Protein AF-A0A396KG96-F1 (afdb_monomer_lite)

Structure (mmCIF, N/CA/C/O backbone):
data_AF-A0A396KG96-F1
#
_entry.id   AF-A0A396KG96-F1
#
loop_
_atom_site.group_PDB
_atom_site.id
_atom_site.type_symbol
_atom_site.label_atom_id
_atom_site.label_alt_id
_atom_site.label_comp_id
_atom_site.label_asym_id
_atom_site.label_entity_id
_atom_site.label_seq_id
_atom_site.pdbx_PDB_ins_code
_atom_site.Cartn_x
_atom_site.Cartn_y
_atom_site.Cartn_z
_atom_site.occupancy
_atom_site.B_iso_or_equiv
_atom_site.auth_seq_id
_atom_site.auth_comp_id
_atom_site.auth_asym_id
_atom_site.auth_atom_id
_atom_site.pdbx_PDB_model_num
ATOM 1 N N . MET A 1 1 ? 36.952 -40.635 -68.361 1.00 37.88 1 MET A N 1
ATOM 2 C CA . MET A 1 1 ? 37.624 -40.812 -67.058 1.00 37.88 1 MET A CA 1
ATOM 3 C C . MET A 1 1 ? 38.715 -39.757 -67.045 1.00 37.88 1 MET A C 1
ATOM 5 O O . MET A 1 1 ? 39.515 -39.785 -67.962 1.00 37.88 1 MET A O 1
ATOM 9 N N . ASP A 1 2 ? 38.689 -38.703 -66.241 1.00 30.81 2 ASP A N 1
ATOM 10 C CA . ASP A 1 2 ? 38.154 -38.579 -64.889 1.00 30.81 2 ASP A CA 1
ATOM 11 C C . ASP A 1 2 ? 37.491 -37.225 -64.617 1.00 30.81 2 ASP A C 1
ATOM 13 O O . ASP A 1 2 ? 37.799 -36.209 -65.236 1.00 30.81 2 ASP A O 1
ATOM 17 N N . LYS A 1 3 ? 36.550 -37.269 -63.670 1.00 35.34 3 LYS A N 1
ATOM 18 C CA . LYS A 1 3 ? 35.993 -36.135 -62.935 1.00 35.34 3 LYS A CA 1
ATOM 19 C C . LYS A 1 3 ? 36.909 -35.869 -61.742 1.00 35.34 3 LYS A C 1
ATOM 21 O O . LYS A 1 3 ? 37.163 -36.814 -61.006 1.00 35.34 3 LYS A O 1
ATOM 26 N N . ASN A 1 4 ? 37.290 -34.611 -61.540 1.00 34.31 4 ASN A N 1
ATOM 27 C CA . ASN A 1 4 ? 37.624 -33.941 -60.273 1.00 34.31 4 ASN A CA 1
ATOM 28 C C . ASN A 1 4 ? 38.787 -32.990 -60.526 1.00 34.31 4 ASN A C 1
ATOM 30 O O . ASN A 1 4 ? 39.897 -33.454 -60.727 1.00 34.31 4 ASN A O 1
ATOM 34 N N . GLU A 1 5 ? 38.530 -31.685 -60.470 1.00 31.55 5 GLU A N 1
ATOM 35 C CA . GLU A 1 5 ? 39.259 -30.817 -59.544 1.00 31.55 5 GLU A CA 1
ATOM 36 C C . GLU A 1 5 ? 38.606 -29.429 -59.472 1.00 31.55 5 GLU A C 1
ATOM 38 O O . GLU A 1 5 ? 38.253 -28.813 -60.475 1.00 31.55 5 GLU A O 1
ATOM 43 N N . ASP A 1 6 ? 38.407 -29.023 -58.220 1.00 30.28 6 ASP A N 1
ATOM 44 C CA . ASP A 1 6 ? 38.196 -27.680 -57.692 1.00 30.28 6 ASP A CA 1
ATOM 45 C C . ASP A 1 6 ? 36.871 -26.938 -57.892 1.00 30.28 6 ASP A C 1
ATOM 47 O O . ASP A 1 6 ? 36.750 -25.828 -58.406 1.00 30.28 6 ASP A O 1
ATOM 51 N N . ARG A 1 7 ? 35.885 -27.506 -57.186 1.00 31.41 7 ARG A N 1
ATOM 52 C CA . ARG A 1 7 ? 35.093 -26.766 -56.191 1.00 31.41 7 ARG A CA 1
ATOM 53 C C . ARG A 1 7 ? 35.992 -25.914 -55.272 1.00 31.41 7 ARG A C 1
ATOM 55 O O . ARG A 1 7 ? 36.388 -26.364 -54.203 1.00 31.41 7 ARG A O 1
ATOM 62 N N . THR A 1 8 ? 36.209 -24.649 -55.614 1.00 30.81 8 THR A N 1
ATOM 63 C CA . THR A 1 8 ? 36.621 -23.621 -54.640 1.00 30.81 8 THR A CA 1
ATOM 64 C C . THR A 1 8 ? 35.477 -22.625 -54.445 1.00 30.81 8 THR A C 1
ATOM 66 O O . THR A 1 8 ? 35.545 -21.465 -54.847 1.00 30.81 8 THR A O 1
ATOM 69 N N . ILE A 1 9 ? 34.382 -23.080 -53.826 1.00 35.66 9 ILE A N 1
ATOM 70 C CA . ILE A 1 9 ? 33.424 -22.153 -53.213 1.00 35.66 9 ILE A CA 1
ATOM 71 C C . ILE A 1 9 ? 34.109 -21.647 -51.947 1.00 35.66 9 ILE A C 1
ATOM 73 O O . ILE A 1 9 ? 34.248 -22.364 -50.960 1.00 35.66 9 ILE A O 1
ATOM 77 N N . LYS A 1 10 ? 34.624 -20.422 -52.036 1.00 33.56 10 LYS A N 1
ATOM 78 C CA . LYS A 1 10 ? 35.203 -19.674 -50.924 1.00 33.56 10 LYS A CA 1
ATOM 79 C C . LYS A 1 10 ? 34.212 -19.660 -49.755 1.00 33.56 10 LYS A C 1
ATOM 81 O O . LYS A 1 10 ? 33.181 -19.000 -49.848 1.00 33.56 10 LYS A O 1
ATOM 86 N N . ASN A 1 11 ? 34.573 -20.310 -48.649 1.00 33.78 11 ASN A N 1
ATOM 87 C CA . ASN A 1 11 ? 34.107 -19.932 -47.317 1.00 33.78 11 ASN A CA 1
ATOM 88 C C . ASN A 1 11 ? 34.505 -18.465 -47.099 1.00 33.78 11 ASN A C 1
ATOM 90 O O . ASN A 1 11 ? 35.629 -18.172 -46.690 1.00 33.78 11 ASN A O 1
ATOM 94 N N . LYS A 1 12 ? 33.617 -17.524 -47.435 1.00 39.97 12 LYS A N 1
ATOM 95 C CA . LYS A 1 12 ? 33.705 -16.167 -46.899 1.00 39.97 12 LYS A CA 1
ATOM 96 C C . LYS A 1 12 ? 33.366 -16.295 -45.420 1.00 39.97 12 LYS A C 1
ATOM 98 O O . LYS A 1 12 ? 32.199 -16.427 -45.077 1.00 39.97 12 LYS A O 1
ATOM 103 N N . VAL A 1 13 ? 34.389 -16.287 -44.570 1.00 42.06 13 VAL A N 1
ATOM 104 C CA . VAL A 1 13 ? 34.222 -15.968 -43.151 1.00 42.06 13 VAL A CA 1
ATOM 105 C C . VAL A 1 13 ? 33.557 -14.594 -43.126 1.00 42.06 13 VAL A C 1
ATOM 107 O O . VAL A 1 13 ? 34.168 -13.610 -43.543 1.00 42.06 13 VAL A O 1
ATOM 110 N N . ARG A 1 14 ? 32.267 -14.548 -42.787 1.00 58.19 14 ARG A N 1
ATOM 111 C CA . ARG A 1 14 ? 31.554 -13.283 -42.613 1.00 58.19 14 ARG A CA 1
ATOM 112 C C . ARG A 1 14 ? 32.170 -12.592 -41.403 1.00 58.19 14 ARG A C 1
ATOM 114 O O . ARG A 1 14 ? 32.483 -13.246 -40.409 1.00 58.19 14 ARG A O 1
ATOM 121 N N . GLU A 1 15 ? 32.417 -11.290 -41.508 1.00 58.69 15 GLU A N 1
ATOM 122 C CA . GLU A 1 15 ? 32.909 -10.534 -40.361 1.00 58.69 15 GLU A CA 1
ATOM 123 C C . GLU A 1 15 ? 31.897 -10.646 -39.218 1.00 58.69 15 GLU A C 1
ATOM 125 O O . GLU A 1 15 ? 30.679 -10.630 -39.427 1.00 58.69 15 GLU A O 1
ATOM 130 N N . LYS A 1 16 ? 32.412 -10.820 -37.999 1.00 67.06 16 LYS A N 1
ATOM 131 C CA . LYS A 1 16 ? 31.578 -10.862 -36.802 1.00 67.06 16 LYS A CA 1
ATOM 132 C C . LYS A 1 16 ? 30.798 -9.550 -36.715 1.00 67.06 16 LYS A C 1
ATOM 134 O O . LYS A 1 16 ? 31.377 -8.487 -36.941 1.00 67.06 16 LYS A O 1
ATOM 139 N N . ILE A 1 17 ? 29.509 -9.631 -36.385 1.00 77.50 17 ILE A N 1
ATOM 140 C CA . ILE A 1 17 ? 28.718 -8.440 -36.069 1.00 77.50 17 ILE A CA 1
ATOM 141 C C . ILE A 1 17 ? 29.476 -7.646 -34.997 1.00 77.50 17 ILE A C 1
ATOM 143 O O . ILE A 1 17 ? 29.895 -8.216 -33.995 1.00 77.50 17 ILE A O 1
ATOM 147 N N . GLN A 1 18 ? 29.725 -6.361 -35.256 1.00 77.56 18 GLN A N 1
ATOM 148 C CA . GLN A 1 18 ? 30.312 -5.435 -34.287 1.00 77.56 18 GLN A CA 1
ATOM 149 C C . GLN A 1 18 ? 29.180 -4.594 -33.711 1.00 77.56 18 GLN A C 1
ATOM 151 O O . GLN A 1 18 ? 28.957 -3.455 -34.122 1.00 77.56 18 GLN A O 1
ATOM 156 N N . GLY A 1 19 ? 28.400 -5.212 -32.831 1.00 84.25 19 GLY A N 1
ATOM 157 C CA . GLY A 1 19 ? 27.208 -4.605 -32.264 1.00 84.25 19 GLY A CA 1
ATOM 158 C C . GLY A 1 19 ? 27.411 -4.102 -30.844 1.00 84.25 19 GLY A C 1
ATOM 159 O O . GLY A 1 19 ? 28.419 -4.348 -30.179 1.00 84.25 19 GLY A O 1
ATOM 160 N N . VAL A 1 20 ? 26.401 -3.397 -30.349 1.00 89.44 20 VAL A N 1
ATOM 161 C CA . VAL A 1 20 ? 26.312 -3.039 -28.936 1.00 89.44 20 VAL A CA 1
ATOM 162 C C . VAL A 1 20 ? 25.776 -4.245 -28.175 1.00 89.44 20 VAL A C 1
ATOM 164 O O . VAL A 1 20 ? 24.669 -4.722 -28.428 1.00 89.44 20 VAL A O 1
ATOM 167 N N . SER A 1 21 ? 26.581 -4.744 -27.241 1.00 90.19 21 SER A N 1
ATOM 168 C CA . SER A 1 21 ? 26.193 -5.814 -26.320 1.00 90.19 21 SER A CA 1
ATOM 169 C C . SER A 1 21 ? 25.579 -5.259 -25.031 1.00 90.19 21 SER A C 1
ATOM 171 O O . SER A 1 21 ? 25.667 -4.064 -24.749 1.00 90.19 21 SER A O 1
ATOM 173 N N . MET A 1 22 ? 24.978 -6.137 -24.221 1.00 83.44 22 MET A N 1
ATOM 174 C CA . MET A 1 22 ? 24.473 -5.799 -22.877 1.00 83.44 22 MET A CA 1
ATOM 175 C C . MET A 1 22 ? 23.378 -4.719 -22.860 1.00 83.44 22 MET A C 1
ATOM 177 O O . MET A 1 22 ? 23.219 -3.997 -21.873 1.00 83.44 22 MET A O 1
ATOM 181 N N . LEU A 1 23 ? 22.587 -4.629 -23.933 1.00 88.38 23 LEU A N 1
ATOM 182 C CA . LEU A 1 23 ? 21.378 -3.812 -23.934 1.00 88.38 23 LEU A CA 1
ATOM 183 C C . LEU A 1 23 ? 20.381 -4.354 -22.893 1.00 88.38 23 LEU A C 1
ATOM 185 O O . LEU A 1 23 ? 20.181 -5.571 -22.804 1.00 88.38 23 LEU A O 1
ATOM 189 N N . PRO A 1 24 ? 19.743 -3.483 -22.090 1.00 88.75 24 PRO A N 1
ATOM 190 C CA . PRO A 1 24 ? 18.665 -3.893 -21.204 1.00 88.75 24 PRO A CA 1
ATOM 191 C C . PRO A 1 24 ? 17.560 -4.608 -21.986 1.00 88.75 24 PRO A C 1
ATOM 193 O O . PRO A 1 24 ? 17.070 -4.090 -22.985 1.00 88.75 24 PRO A O 1
ATOM 196 N N . PHE A 1 25 ? 17.117 -5.767 -21.495 1.00 84.31 25 PHE A N 1
ATOM 197 C CA . PHE A 1 25 ? 16.091 -6.589 -22.156 1.00 84.31 25 PHE A CA 1
ATOM 198 C C . PHE A 1 25 ? 14.750 -5.859 -22.349 1.00 84.31 25 PHE A C 1
ATOM 200 O O . PHE A 1 25 ? 13.972 -6.211 -23.220 1.00 84.31 25 PHE A O 1
ATOM 207 N N . GLY A 1 26 ? 14.474 -4.822 -21.550 1.00 89.06 26 GLY A N 1
ATOM 208 C CA . GLY A 1 26 ? 13.284 -3.990 -21.724 1.00 89.06 26 GLY A CA 1
ATOM 209 C C . GLY A 1 26 ? 13.361 -3.036 -22.920 1.00 89.06 26 GLY A C 1
ATOM 210 O O . GLY A 1 26 ? 12.348 -2.454 -23.278 1.00 89.06 26 GLY A O 1
ATOM 211 N N . LEU A 1 27 ? 14.528 -2.842 -23.536 1.00 93.06 27 LEU A N 1
ATOM 212 C CA . LEU A 1 27 ? 14.692 -1.924 -24.666 1.00 93.06 27 LEU A CA 1
ATOM 213 C C . LEU A 1 27 ? 14.522 -2.601 -26.026 1.00 93.06 27 LEU A C 1
ATOM 215 O O . LEU A 1 27 ? 14.223 -1.929 -27.010 1.00 93.06 27 LEU A O 1
ATOM 219 N N . ILE A 1 28 ? 14.713 -3.916 -26.080 1.00 94.69 28 ILE A N 1
ATOM 220 C CA . ILE A 1 28 ? 14.594 -4.693 -27.305 1.00 94.69 28 ILE A CA 1
ATOM 221 C C . ILE A 1 28 ? 14.127 -6.111 -26.986 1.00 94.69 28 ILE A C 1
ATOM 223 O O . ILE A 1 28 ? 14.713 -6.787 -26.140 1.00 94.69 28 ILE A O 1
ATOM 227 N N . ALA A 1 29 ? 13.093 -6.561 -27.689 1.00 93.62 29 ALA A N 1
ATOM 228 C CA . ALA A 1 29 ? 12.627 -7.942 -27.663 1.00 93.62 29 ALA A CA 1
ATOM 229 C C . ALA A 1 29 ? 12.704 -8.539 -29.070 1.00 93.62 29 ALA A C 1
ATOM 231 O O . ALA A 1 29 ? 12.567 -7.825 -30.063 1.00 93.62 29 ALA A O 1
ATOM 232 N N . GLY A 1 30 ? 12.942 -9.844 -29.163 1.00 94.25 30 GLY A N 1
ATOM 233 C CA . GLY A 1 30 ? 12.993 -10.553 -30.436 1.00 94.25 30 GLY A CA 1
ATOM 234 C C . GLY A 1 30 ? 12.115 -11.793 -30.405 1.00 94.25 30 GLY A C 1
ATOM 235 O O . GLY A 1 30 ? 11.989 -12.439 -29.366 1.00 94.25 30 GLY A O 1
ATOM 236 N N . PHE A 1 31 ? 11.564 -12.165 -31.555 1.00 94.69 31 PHE A N 1
ATOM 237 C CA . PHE A 1 31 ? 10.800 -13.393 -31.737 1.00 94.69 31 PHE A CA 1
ATOM 238 C C . PHE A 1 31 ? 11.241 -14.109 -33.012 1.00 94.69 31 PHE A C 1
ATOM 240 O O . PHE A 1 31 ? 11.320 -13.493 -34.074 1.00 94.69 31 PHE A O 1
ATOM 247 N N . ALA A 1 32 ? 11.492 -15.411 -32.901 1.00 92.44 32 ALA A N 1
ATOM 248 C CA . ALA A 1 32 ? 11.667 -16.332 -34.020 1.00 92.44 32 ALA A CA 1
ATOM 249 C C . ALA A 1 32 ? 10.351 -17.107 -34.196 1.00 92.44 32 ALA A C 1
ATOM 251 O O . ALA A 1 32 ? 10.046 -18.009 -33.406 1.00 92.44 32 ALA A O 1
ATOM 252 N N . GLY A 1 33 ? 9.519 -16.709 -35.163 1.00 87.75 33 GLY A N 1
ATOM 253 C CA . GLY A 1 33 ? 8.109 -17.118 -35.186 1.00 87.75 33 GLY A CA 1
ATOM 254 C C . GLY A 1 33 ? 7.389 -16.684 -33.899 1.00 87.75 33 GLY A C 1
ATOM 255 O O . GLY A 1 33 ? 7.403 -15.505 -33.548 1.00 87.75 33 GLY A O 1
ATOM 256 N N . GLU A 1 34 ? 6.794 -17.631 -33.166 1.00 87.38 34 GLU A N 1
ATOM 257 C CA . GLU A 1 34 ? 6.131 -17.382 -31.868 1.00 87.38 34 GLU A CA 1
ATOM 258 C C . GLU A 1 34 ? 7.062 -17.506 -30.649 1.00 87.38 34 GLU A C 1
ATOM 260 O O . GLU A 1 34 ? 6.657 -17.222 -29.522 1.00 87.38 34 GLU A O 1
ATOM 265 N N . LYS A 1 35 ? 8.314 -17.944 -30.839 1.00 89.31 35 LYS A N 1
ATOM 266 C CA . LYS A 1 35 ? 9.256 -18.154 -29.734 1.00 89.31 35 LYS A CA 1
ATOM 267 C C . LYS A 1 35 ? 10.014 -16.864 -29.444 1.00 89.31 35 LYS A C 1
ATOM 269 O O . LYS A 1 35 ? 10.746 -16.376 -30.302 1.00 89.31 35 LYS A O 1
ATOM 274 N N . GLU A 1 36 ? 9.881 -16.344 -28.227 1.00 91.88 36 GLU A N 1
ATOM 275 C CA . GLU A 1 36 ? 10.707 -15.230 -27.755 1.00 91.88 36 GLU A CA 1
ATOM 276 C C . GLU A 1 36 ? 12.188 -15.647 -27.722 1.00 91.88 36 GLU A C 1
ATOM 278 O O . GLU A 1 36 ? 12.547 -16.729 -27.240 1.00 91.88 36 GLU A O 1
ATOM 283 N N . ILE A 1 37 ? 13.051 -14.787 -28.254 1.00 92.31 37 ILE A N 1
ATOM 284 C CA . ILE A 1 37 ? 14.500 -14.966 -28.301 1.00 92.31 37 ILE A CA 1
ATOM 285 C C . ILE A 1 37 ? 15.194 -13.850 -27.528 1.00 92.31 37 ILE A C 1
ATOM 287 O O . ILE A 1 37 ? 14.765 -12.696 -27.510 1.00 92.31 37 ILE A O 1
ATOM 291 N N . ARG A 1 38 ? 16.329 -14.183 -26.910 1.00 91.75 38 ARG A N 1
ATOM 292 C CA . ARG A 1 38 ? 17.111 -13.208 -26.151 1.00 91.75 38 ARG A CA 1
ATOM 293 C C . ARG A 1 38 ? 18.212 -12.618 -27.017 1.00 91.75 38 ARG A C 1
ATOM 295 O O . ARG A 1 38 ? 19.254 -13.250 -27.179 1.00 91.75 38 ARG A O 1
ATOM 302 N N . ILE A 1 39 ? 18.008 -11.407 -27.524 1.00 94.06 39 ILE A N 1
ATOM 303 C CA . ILE A 1 39 ? 19.047 -10.645 -28.232 1.00 94.06 39 ILE A CA 1
ATOM 304 C C . ILE A 1 39 ? 20.154 -10.261 -27.237 1.00 94.06 39 ILE A C 1
ATOM 306 O O . ILE A 1 39 ? 19.877 -9.798 -26.130 1.00 94.06 39 ILE A O 1
ATOM 310 N N . ILE A 1 40 ? 21.411 -10.504 -27.608 1.00 92.69 40 ILE A N 1
ATOM 311 C CA . ILE A 1 40 ? 22.598 -10.252 -26.771 1.00 92.69 40 ILE A CA 1
ATOM 312 C C . ILE A 1 40 ? 23.542 -9.202 -27.363 1.00 92.69 40 ILE A C 1
ATOM 314 O O . ILE A 1 40 ? 24.320 -8.600 -26.622 1.00 92.69 40 ILE A O 1
ATOM 318 N N . GLU A 1 41 ? 23.470 -8.986 -28.674 1.00 94.25 41 GLU A N 1
ATOM 319 C CA . GLU A 1 41 ? 24.276 -8.023 -29.419 1.00 94.25 41 GLU A CA 1
ATOM 320 C C . GLU A 1 41 ? 23.451 -7.495 -30.592 1.00 94.25 41 GLU A C 1
ATOM 322 O O . GLU A 1 41 ? 22.836 -8.283 -31.310 1.00 94.25 41 GLU A O 1
ATOM 327 N N . LEU A 1 42 ? 23.424 -6.175 -30.770 1.00 95.06 42 LEU A N 1
ATOM 328 C CA . LEU A 1 42 ? 22.600 -5.492 -31.768 1.00 95.06 42 LEU A CA 1
ATOM 329 C C . LEU A 1 42 ? 23.453 -4.567 -32.637 1.00 95.06 42 LEU A C 1
ATOM 331 O O . LEU A 1 42 ? 24.199 -3.740 -32.110 1.00 95.06 42 LEU A O 1
ATOM 335 N N . ALA A 1 43 ? 23.300 -4.659 -33.954 1.00 92.69 43 ALA A N 1
ATOM 336 C CA . ALA A 1 43 ? 23.952 -3.784 -34.920 1.00 92.69 43 ALA A CA 1
ATOM 337 C C . ALA A 1 43 ? 23.012 -3.425 -36.076 1.00 92.69 43 ALA A C 1
ATOM 339 O O . ALA A 1 43 ? 21.975 -4.054 -36.281 1.00 92.69 43 ALA A O 1
ATOM 340 N N . GLU A 1 44 ? 23.399 -2.428 -36.871 1.00 90.38 44 GLU A N 1
ATOM 341 C CA . GLU A 1 44 ? 22.650 -2.001 -38.062 1.00 90.38 44 GLU A CA 1
ATOM 342 C C . GLU A 1 44 ? 22.559 -3.096 -39.137 1.00 90.38 44 GLU A C 1
ATOM 344 O O . GLU A 1 44 ? 21.637 -3.086 -39.944 1.00 90.38 44 GLU A O 1
ATOM 349 N N . ASN A 1 45 ? 23.498 -4.048 -39.143 1.00 87.88 45 ASN A N 1
ATOM 350 C CA . ASN A 1 45 ? 23.587 -5.135 -40.120 1.00 87.88 45 ASN A CA 1
ATOM 351 C C . ASN A 1 45 ? 23.044 -6.485 -39.639 1.00 87.88 45 ASN A C 1
ATOM 353 O O . ASN A 1 45 ? 23.160 -7.480 -40.358 1.00 87.88 45 ASN A O 1
ATOM 357 N N . GLY A 1 46 ? 22.466 -6.531 -38.441 1.00 91.88 46 GLY A N 1
ATOM 358 C CA . GLY A 1 46 ? 21.934 -7.754 -37.858 1.00 91.88 46 GLY A CA 1
ATOM 359 C C . GLY A 1 46 ? 22.096 -7.804 -36.345 1.00 91.88 46 GLY A C 1
ATOM 360 O O . GLY A 1 46 ? 22.424 -6.808 -35.699 1.00 91.88 46 GLY A O 1
ATOM 361 N N . PHE A 1 47 ? 21.871 -8.976 -35.765 1.00 94.50 47 PHE A N 1
ATOM 362 C CA . PHE A 1 47 ? 21.944 -9.168 -34.320 1.00 94.50 47 PHE A CA 1
ATOM 363 C C . PHE A 1 47 ? 22.326 -10.599 -33.951 1.00 94.50 47 PHE A C 1
ATOM 365 O O . PHE A 1 47 ? 22.111 -11.544 -34.709 1.00 94.50 47 PHE A O 1
ATOM 372 N N . THR A 1 48 ? 22.864 -10.759 -32.747 1.00 94.38 48 THR A N 1
ATOM 373 C CA . THR A 1 48 ? 23.151 -12.063 -32.146 1.00 94.38 48 THR A CA 1
ATOM 374 C C . THR A 1 48 ? 22.157 -12.322 -31.023 1.00 94.38 48 THR A C 1
ATOM 376 O O . THR A 1 48 ? 21.846 -11.422 -30.237 1.00 94.38 48 THR A O 1
ATOM 379 N N . PHE A 1 49 ? 21.663 -13.552 -30.912 1.00 93.75 49 PHE A N 1
ATOM 380 C CA . PHE A 1 49 ? 20.702 -13.951 -29.889 1.00 93.75 49 PHE A CA 1
ATOM 381 C C . PHE A 1 49 ? 20.969 -15.355 -29.349 1.00 93.75 49 PHE A C 1
ATOM 383 O O . PHE A 1 49 ? 21.708 -16.147 -29.934 1.00 93.75 49 PHE A O 1
ATOM 390 N N . ARG A 1 50 ? 20.353 -15.662 -28.203 1.00 93.06 50 ARG A N 1
ATOM 391 C CA . ARG A 1 50 ? 20.462 -16.957 -27.526 1.00 93.06 50 ARG A CA 1
ATOM 392 C C . ARG A 1 50 ? 19.119 -17.640 -27.364 1.00 93.06 50 ARG A C 1
ATOM 394 O O . ARG A 1 50 ? 18.098 -16.992 -27.131 1.00 93.06 50 ARG A O 1
ATOM 401 N N . THR A 1 51 ? 19.158 -18.965 -27.418 1.00 91.50 51 THR A N 1
ATOM 402 C CA . THR A 1 51 ? 18.011 -19.852 -27.196 1.00 91.50 51 THR A CA 1
ATOM 403 C C . THR A 1 51 ? 18.414 -21.028 -26.309 1.00 91.50 51 THR A C 1
ATOM 405 O O . THR A 1 51 ? 19.563 -21.459 -26.331 1.00 91.50 51 THR A O 1
ATOM 408 N N . ALA A 1 52 ? 17.479 -21.549 -25.509 1.00 90.38 52 ALA A N 1
ATOM 409 C CA . ALA A 1 52 ? 17.736 -22.716 -24.655 1.00 90.38 52 ALA A CA 1
ATOM 410 C C . ALA A 1 52 ? 17.839 -24.031 -25.454 1.00 90.38 52 ALA A C 1
ATOM 412 O O . ALA A 1 52 ? 18.502 -24.972 -25.036 1.00 90.38 52 ALA A O 1
ATOM 413 N N . GLU A 1 53 ? 17.200 -24.090 -26.623 1.00 88.94 53 GLU A N 1
ATOM 414 C CA . GLU A 1 53 ? 17.118 -25.271 -27.485 1.00 88.94 53 GLU A CA 1
ATOM 415 C C . GLU A 1 53 ? 17.409 -24.868 -28.927 1.00 88.94 53 GLU A C 1
ATOM 417 O O . GLU A 1 53 ? 17.126 -23.726 -29.301 1.00 88.94 53 GLU A O 1
ATOM 422 N N . LYS A 1 54 ? 17.902 -25.806 -29.750 1.00 88.00 54 LYS A N 1
ATOM 423 C CA . LYS A 1 54 ? 18.082 -25.566 -31.187 1.00 88.00 54 LYS A CA 1
ATOM 424 C C . LYS A 1 54 ? 16.764 -25.125 -31.812 1.00 88.00 54 LYS A C 1
ATOM 426 O O . LYS A 1 54 ? 15.719 -25.721 -31.555 1.00 88.00 54 LYS A O 1
ATOM 431 N N . ILE A 1 55 ? 16.834 -24.096 -32.642 1.00 85.31 55 ILE A N 1
ATOM 432 C CA . ILE A 1 55 ? 15.689 -23.611 -33.402 1.00 85.31 55 ILE A CA 1
ATOM 433 C C . ILE A 1 55 ? 15.848 -24.026 -34.861 1.00 85.31 55 ILE A C 1
ATOM 435 O O . ILE A 1 55 ? 16.963 -24.091 -35.378 1.00 85.31 55 ILE A O 1
ATOM 439 N N . ALA A 1 56 ? 14.730 -24.342 -35.510 1.00 83.62 56 ALA A N 1
ATOM 440 C CA . ALA A 1 56 ? 14.696 -24.383 -36.964 1.00 83.62 56 ALA A CA 1
ATOM 441 C C . ALA A 1 56 ? 14.821 -22.951 -37.501 1.00 83.62 56 ALA A C 1
ATOM 443 O O . ALA A 1 56 ? 14.474 -22.005 -36.792 1.00 83.62 56 ALA A O 1
ATOM 444 N N . ASP A 1 57 ? 15.304 -22.808 -38.732 1.00 83.69 57 ASP A N 1
ATOM 445 C CA . ASP A 1 57 ? 15.286 -21.523 -39.427 1.00 83.69 57 ASP A CA 1
ATOM 446 C C . ASP A 1 57 ? 13.818 -21.091 -39.616 1.00 83.69 57 ASP A C 1
ATOM 448 O O . ASP A 1 57 ? 13.068 -21.830 -40.267 1.00 83.69 57 ASP A O 1
ATOM 452 N N . PRO A 1 58 ? 13.349 -20.009 -38.961 1.00 85.06 58 PRO A N 1
ATOM 453 C CA . PRO A 1 58 ? 11.957 -19.585 -39.080 1.00 85.06 58 PRO A CA 1
ATOM 454 C C . PRO A 1 58 ? 11.693 -18.980 -40.471 1.00 85.06 58 PRO A C 1
ATOM 456 O O . PRO A 1 58 ? 12.587 -18.871 -41.294 1.00 85.06 58 PRO A O 1
ATOM 459 N N . GLU A 1 59 ? 10.451 -18.601 -40.770 1.00 84.88 59 GLU A N 1
ATOM 460 C CA . GLU A 1 59 ? 10.144 -17.804 -41.978 1.00 84.88 59 GLU A CA 1
ATOM 461 C C . GLU A 1 59 ? 10.169 -16.293 -41.690 1.00 84.88 59 GLU A C 1
ATOM 463 O O . GLU A 1 59 ? 10.184 -15.473 -42.605 1.00 84.88 59 GLU A O 1
ATOM 468 N N . LEU A 1 60 ? 10.138 -15.928 -40.404 1.00 90.31 60 LEU A N 1
ATOM 469 C CA . LEU A 1 60 ? 9.966 -14.566 -39.923 1.00 90.31 60 LEU A CA 1
ATOM 470 C C . LEU A 1 60 ? 10.683 -14.371 -38.586 1.00 90.31 60 LEU A C 1
ATOM 472 O O . LEU A 1 60 ? 10.460 -15.123 -37.625 1.00 90.31 60 LEU A O 1
ATOM 476 N N . PHE A 1 61 ? 11.443 -13.281 -38.499 1.00 94.25 61 PHE A N 1
ATOM 477 C CA . PHE A 1 61 ? 11.844 -12.687 -37.229 1.00 94.25 61 PHE A CA 1
ATOM 478 C C . PHE A 1 61 ? 11.073 -11.393 -36.974 1.00 94.25 61 PHE A C 1
ATOM 480 O O . PHE A 1 61 ? 10.965 -10.540 -37.853 1.00 94.25 61 PHE A O 1
ATOM 487 N N . ARG A 1 62 ? 10.575 -11.220 -35.748 1.00 95.75 62 ARG A N 1
ATOM 488 C CA . ARG A 1 62 ? 10.024 -9.944 -35.270 1.00 95.75 62 ARG A CA 1
ATOM 489 C C . ARG A 1 62 ? 10.994 -9.342 -34.271 1.00 95.75 62 ARG A C 1
ATOM 491 O O . ARG A 1 62 ? 11.379 -10.018 -33.318 1.00 95.75 62 ARG A O 1
ATOM 498 N N . VAL A 1 63 ? 11.370 -8.086 -34.463 1.00 95.69 63 VAL A N 1
ATOM 499 C CA . VAL A 1 63 ? 12.195 -7.336 -33.511 1.00 95.69 63 VAL A CA 1
ATOM 500 C C . VAL A 1 63 ? 11.402 -6.129 -33.035 1.00 95.69 63 VAL A C 1
ATOM 502 O O . VAL A 1 63 ? 10.973 -5.306 -33.837 1.00 95.69 63 VAL A O 1
ATOM 505 N N . CYS A 1 64 ? 11.182 -6.043 -31.729 1.00 95.81 64 CYS A N 1
ATOM 506 C CA . CYS A 1 64 ? 10.416 -4.985 -31.086 1.00 95.81 64 CYS A CA 1
ATOM 507 C C . CYS A 1 64 ? 11.380 -4.019 -30.394 1.00 95.81 64 CYS A C 1
ATOM 509 O O . CYS A 1 64 ? 12.028 -4.388 -29.412 1.00 95.81 64 CYS A O 1
ATOM 511 N N . PHE A 1 65 ? 11.458 -2.787 -30.884 1.00 96.06 65 PHE A N 1
ATOM 512 C CA . PHE A 1 65 ? 12.326 -1.730 -30.374 1.00 96.06 65 PHE A CA 1
ATOM 513 C C . PHE A 1 65 ? 11.536 -0.793 -29.472 1.00 96.06 65 PHE A C 1
ATOM 515 O O . PHE A 1 65 ? 10.500 -0.270 -29.871 1.00 96.06 65 PHE A O 1
ATOM 522 N N . TYR A 1 66 ? 12.020 -0.557 -28.255 1.00 92.94 66 TYR A N 1
ATOM 523 C CA . TYR A 1 66 ? 11.388 0.407 -27.365 1.00 92.94 66 TYR A CA 1
ATOM 524 C C . TYR A 1 66 ? 11.685 1.838 -27.825 1.00 92.94 66 TYR A C 1
ATOM 526 O O . TYR A 1 66 ? 12.825 2.309 -27.758 1.00 92.94 66 TYR A O 1
ATOM 534 N N . HIS A 1 67 ? 10.653 2.556 -28.252 1.00 87.88 67 HIS A N 1
ATOM 535 C CA . HIS A 1 67 ? 10.775 3.913 -28.758 1.00 87.88 67 HIS A CA 1
ATOM 536 C C . HIS A 1 67 ? 10.532 4.926 -27.633 1.00 87.88 67 HIS A C 1
ATOM 538 O O . HIS A 1 67 ? 9.395 5.286 -27.322 1.00 87.88 67 HIS A O 1
ATOM 544 N N . TYR A 1 68 ? 11.615 5.441 -27.039 1.00 81.38 68 TYR A N 1
ATOM 545 C CA . TYR A 1 68 ? 11.539 6.236 -25.808 1.00 81.38 68 TYR A CA 1
ATOM 546 C C . TYR A 1 68 ? 10.556 7.427 -25.867 1.00 81.38 68 TYR A C 1
ATOM 548 O O . TYR A 1 68 ? 9.663 7.472 -25.027 1.00 81.38 68 TYR A O 1
ATOM 556 N N . PRO A 1 69 ? 10.595 8.337 -26.861 1.00 79.88 69 PRO A N 1
ATOM 557 C CA . PRO A 1 69 ? 9.635 9.447 -26.930 1.00 79.88 69 PRO A CA 1
ATOM 558 C C . PRO A 1 69 ? 8.181 9.055 -27.193 1.00 79.88 69 PRO A C 1
ATOM 560 O O . PRO A 1 69 ? 7.312 9.896 -27.023 1.00 79.88 69 PRO A O 1
ATOM 563 N N . LYS A 1 70 ? 7.915 7.819 -27.631 1.00 79.62 70 LYS A N 1
ATOM 564 C CA . LYS A 1 70 ? 6.549 7.308 -27.837 1.00 79.62 70 LYS A CA 1
ATOM 565 C C . LYS A 1 70 ? 6.089 6.406 -26.685 1.00 79.62 70 LYS A C 1
ATOM 567 O O . LYS A 1 70 ? 4.907 6.117 -26.571 1.00 79.62 70 LYS A O 1
ATOM 572 N N . LEU A 1 71 ? 7.018 5.988 -25.817 1.00 78.75 71 LEU A N 1
ATOM 573 C CA . LEU A 1 71 ? 6.790 5.071 -24.696 1.00 78.75 71 LEU A CA 1
ATOM 574 C C . LEU A 1 71 ? 6.080 3.767 -25.112 1.00 78.75 71 LEU A C 1
ATOM 576 O O . LEU A 1 71 ? 5.344 3.172 -24.327 1.00 78.75 71 LEU A O 1
ATOM 580 N N . GLU A 1 72 ? 6.346 3.305 -26.334 1.00 84.88 72 GLU A N 1
ATOM 581 C CA . GLU A 1 72 ? 5.778 2.094 -26.932 1.00 84.88 72 GLU A CA 1
ATOM 582 C C . GLU A 1 72 ? 6.860 1.273 -27.645 1.00 84.88 72 GLU A C 1
ATOM 584 O O . GLU A 1 72 ? 7.998 1.723 -27.798 1.00 84.88 72 GLU A O 1
ATOM 589 N N . TYR A 1 73 ? 6.511 0.055 -28.062 1.00 91.19 73 TYR A N 1
ATOM 590 C CA . TYR A 1 73 ? 7.380 -0.760 -28.905 1.00 91.19 73 TYR A CA 1
ATOM 591 C C . TYR A 1 73 ? 6.987 -0.614 -30.370 1.00 91.19 73 TYR A C 1
ATOM 593 O O . TYR A 1 73 ? 5.824 -0.804 -30.720 1.00 91.19 73 TYR A O 1
ATOM 601 N N . GLU A 1 74 ? 7.974 -0.372 -31.223 1.00 92.75 74 GLU A N 1
ATOM 602 C CA . GLU A 1 74 ? 7.824 -0.471 -32.670 1.00 92.75 74 GLU A CA 1
ATOM 603 C C . GLU A 1 74 ? 8.359 -1.816 -33.147 1.00 92.75 74 GLU A C 1
ATOM 605 O O . GLU A 1 74 ? 9.451 -2.243 -32.767 1.00 92.75 74 GLU A O 1
ATOM 610 N N . GLN A 1 75 ? 7.563 -2.510 -33.953 1.00 94.69 75 GLN A N 1
ATOM 611 C CA . GLN A 1 75 ? 7.897 -3.833 -34.457 1.00 94.69 75 GLN A CA 1
ATOM 612 C C . GLN A 1 75 ? 8.437 -3.736 -35.882 1.00 94.69 75 GLN A C 1
ATOM 614 O O . GLN A 1 75 ? 7.814 -3.121 -36.745 1.00 94.69 75 GLN A O 1
ATOM 619 N N . VAL A 1 76 ? 9.550 -4.421 -36.131 1.00 94.50 76 VAL A N 1
ATOM 620 C CA . VAL A 1 76 ? 10.085 -4.665 -37.470 1.00 94.50 76 VAL A CA 1
ATOM 621 C C . VAL A 1 76 ? 10.026 -6.155 -37.765 1.00 94.50 76 VAL A C 1
ATOM 623 O O . VAL A 1 76 ? 10.463 -6.980 -36.960 1.00 94.50 76 VAL A O 1
ATOM 626 N N . GLU A 1 77 ? 9.469 -6.489 -38.922 1.00 94.06 77 GLU A N 1
ATOM 627 C CA . GLU A 1 77 ? 9.395 -7.847 -39.448 1.00 94.06 77 GLU A CA 1
ATOM 628 C C . GLU A 1 77 ? 10.516 -8.059 -40.461 1.00 94.06 77 GLU A C 1
ATOM 630 O O . GLU A 1 77 ? 10.725 -7.222 -41.335 1.00 94.06 77 GLU A O 1
ATOM 635 N N . LEU A 1 78 ? 11.250 -9.160 -40.315 1.00 91.81 78 LEU A N 1
ATOM 636 C CA . LEU A 1 78 ? 12.408 -9.498 -41.133 1.00 91.81 78 LEU A CA 1
ATOM 637 C C . LEU A 1 78 ? 12.163 -10.838 -41.822 1.00 91.81 78 LEU A C 1
ATOM 639 O O . LEU A 1 78 ? 12.092 -11.875 -41.153 1.00 91.81 78 LEU A O 1
ATOM 643 N N . HIS A 1 79 ? 12.071 -10.802 -43.150 1.00 88.62 79 HIS A N 1
ATOM 644 C CA . HIS A 1 79 ? 11.840 -11.983 -43.988 1.00 88.62 79 HIS A CA 1
ATOM 645 C C . HIS A 1 79 ? 13.085 -12.384 -44.784 1.00 88.62 79 HIS A C 1
ATOM 647 O O . HIS A 1 79 ? 13.249 -13.551 -45.131 1.00 88.62 79 HIS A O 1
ATOM 653 N N . SER A 1 80 ? 13.973 -11.431 -45.087 1.00 85.44 80 SER A N 1
ATOM 654 C CA . SER A 1 80 ? 15.202 -11.683 -45.839 1.00 85.44 80 SER A CA 1
ATOM 655 C C . SER A 1 80 ? 16.438 -11.576 -44.948 1.00 85.44 80 SER A C 1
ATOM 657 O O . SER A 1 80 ? 16.907 -10.481 -44.638 1.00 85.44 80 SER A O 1
ATOM 659 N N . TYR A 1 81 ? 17.027 -12.717 -44.597 1.00 88.06 81 TYR A N 1
ATOM 660 C CA . TYR A 1 81 ? 18.219 -12.784 -43.751 1.00 88.06 81 TYR A CA 1
ATOM 661 C C . TYR A 1 81 ? 19.045 -14.054 -44.012 1.00 88.06 81 TYR A C 1
ATOM 663 O O . TYR A 1 81 ? 18.572 -15.013 -44.619 1.00 88.06 81 TYR A O 1
ATOM 671 N N . THR A 1 82 ? 20.268 -14.082 -43.482 1.00 88.69 82 THR A N 1
ATOM 672 C CA . THR A 1 82 ? 21.046 -15.312 -43.280 1.00 88.69 82 THR A CA 1
ATOM 673 C C . THR A 1 82 ? 21.173 -15.559 -41.790 1.00 88.69 82 THR A C 1
ATOM 675 O O . THR A 1 82 ? 21.607 -14.678 -41.046 1.00 88.69 82 THR A O 1
ATOM 678 N N . LEU A 1 83 ? 20.868 -16.782 -41.369 1.00 90.81 83 LEU A N 1
ATOM 679 C CA . LEU A 1 83 ? 21.045 -17.236 -39.999 1.00 90.81 83 LEU A CA 1
ATOM 680 C C . LEU A 1 83 ? 22.258 -18.168 -39.896 1.00 90.81 83 LEU A C 1
ATOM 682 O O . LEU A 1 83 ? 22.368 -19.147 -40.634 1.00 90.81 83 LEU A O 1
ATOM 686 N N . GLU A 1 84 ? 23.158 -17.886 -38.959 1.00 91.12 84 GLU A N 1
ATOM 687 C CA . GLU A 1 84 ? 24.324 -18.720 -38.662 1.00 91.12 84 GLU A CA 1
ATOM 688 C C . GLU A 1 84 ? 24.297 -19.172 -37.198 1.00 91.12 84 GLU A C 1
ATOM 690 O O . GLU A 1 84 ? 24.075 -18.366 -36.296 1.00 91.12 84 GLU A O 1
ATOM 695 N N . CYS A 1 85 ? 24.541 -20.461 -36.944 1.00 89.88 85 CYS A N 1
ATOM 696 C CA . CYS A 1 85 ? 24.773 -20.966 -35.591 1.00 89.88 85 CYS A CA 1
ATOM 697 C C . CYS A 1 85 ? 26.202 -20.602 -35.173 1.00 89.88 85 CYS A C 1
ATOM 699 O O . CYS A 1 85 ? 27.156 -21.281 -35.553 1.00 89.88 85 CYS A O 1
ATOM 701 N N . SER A 1 86 ? 26.345 -19.524 -34.406 1.00 85.06 86 SER A N 1
ATOM 702 C CA . SER A 1 86 ? 27.636 -18.948 -34.022 1.00 85.06 86 SER A CA 1
ATOM 703 C C . SER A 1 86 ? 28.277 -19.631 -32.807 1.00 85.06 86 SER A C 1
ATOM 705 O O . SER A 1 86 ? 29.478 -19.471 -32.585 1.00 85.06 86 SER A O 1
ATOM 707 N N . GLY A 1 87 ? 27.530 -20.449 -32.053 1.00 87.38 87 GLY A N 1
ATOM 708 C CA . GLY A 1 87 ? 28.105 -21.297 -31.007 1.00 87.38 87 GLY A CA 1
ATOM 709 C C . GLY A 1 87 ? 27.119 -22.253 -30.335 1.00 87.38 87 GLY A C 1
ATOM 710 O O . GLY A 1 87 ? 25.943 -21.940 -30.153 1.00 87.38 87 GLY A O 1
ATOM 711 N N . GLU A 1 88 ? 27.623 -23.416 -29.916 1.00 92.19 88 GLU A N 1
ATOM 712 C CA . GLU A 1 88 ? 26.903 -24.371 -29.066 1.00 92.19 88 GLU A CA 1
ATOM 713 C C . GLU A 1 88 ? 27.545 -24.387 -27.673 1.00 92.19 88 GLU A C 1
ATOM 715 O O . GLU A 1 88 ? 28.744 -24.641 -27.537 1.00 92.19 88 GLU A O 1
ATOM 720 N N . TYR A 1 89 ? 26.753 -24.109 -26.638 1.00 92.12 89 TYR A N 1
ATOM 721 C CA . TYR A 1 89 ? 27.196 -24.073 -25.245 1.00 92.12 89 TYR A CA 1
ATOM 722 C C . TYR A 1 89 ? 26.366 -25.043 -24.398 1.00 92.12 89 TYR A C 1
ATOM 724 O O . TYR A 1 89 ? 25.283 -25.466 -24.792 1.00 92.12 89 TYR A O 1
ATOM 732 N N . GLU A 1 90 ? 26.854 -25.366 -23.198 1.00 91.00 90 GLU A N 1
ATOM 733 C CA . GLU A 1 90 ? 26.236 -26.357 -22.301 1.00 91.00 90 GLU A CA 1
ATOM 734 C C . GLU A 1 90 ? 24.749 -26.085 -22.000 1.00 91.00 90 GLU A C 1
ATOM 736 O O . GLU A 1 90 ? 23.961 -27.021 -21.898 1.00 91.00 90 GLU A O 1
ATOM 741 N N . PHE A 1 91 ? 24.354 -24.811 -21.899 1.00 91.38 91 PHE A N 1
ATOM 742 C CA . PHE A 1 91 ? 22.999 -24.406 -21.496 1.00 91.38 91 PHE A CA 1
ATOM 743 C C . PHE A 1 91 ? 22.236 -23.598 -22.553 1.00 91.38 91 PHE A C 1
ATOM 745 O O . PHE A 1 91 ? 21.099 -23.196 -22.302 1.00 91.38 91 PHE A O 1
ATOM 752 N N . TYR A 1 92 ? 22.857 -23.282 -23.693 1.00 92.88 92 TYR A N 1
ATOM 753 C CA . TYR A 1 92 ? 22.231 -22.461 -24.729 1.00 92.88 92 TYR A CA 1
ATOM 754 C C . TYR A 1 92 ? 22.929 -22.585 -26.085 1.00 92.88 92 TYR A C 1
ATOM 756 O O . TYR A 1 92 ? 24.100 -22.945 -26.186 1.00 92.88 92 TYR A O 1
ATOM 764 N N . TYR A 1 93 ? 22.203 -22.193 -27.124 1.00 92.88 93 TYR A N 1
ATOM 765 C CA . TYR A 1 93 ? 22.698 -22.021 -28.484 1.00 92.88 93 TYR A CA 1
ATOM 766 C C . TYR A 1 93 ? 22.747 -20.537 -28.820 1.00 92.88 93 TYR A C 1
ATOM 768 O O . TYR A 1 93 ? 21.833 -19.787 -28.459 1.00 92.88 93 TYR A O 1
ATOM 776 N N . GLU A 1 94 ? 23.806 -20.119 -29.500 1.00 93.94 94 GLU A N 1
ATOM 777 C CA . GLU A 1 94 ? 23.992 -18.757 -29.984 1.00 93.94 94 GLU A CA 1
ATOM 778 C C . GLU A 1 94 ? 23.851 -18.734 -31.504 1.00 93.94 94 GLU A C 1
ATOM 780 O O . GLU A 1 94 ? 24.419 -19.571 -32.210 1.00 93.94 94 GLU A O 1
ATOM 785 N N . TYR A 1 95 ? 23.059 -17.784 -31.990 1.00 93.81 95 TYR A N 1
ATOM 786 C CA . TYR A 1 95 ? 22.819 -17.577 -33.409 1.00 93.81 95 TYR A CA 1
ATOM 787 C C . TYR A 1 95 ? 23.080 -16.124 -33.767 1.00 93.81 95 TYR A C 1
ATOM 789 O O . TYR A 1 95 ? 22.740 -15.218 -33.001 1.00 93.81 95 TYR A O 1
ATOM 797 N N . THR A 1 96 ? 23.636 -15.906 -34.951 1.00 93.19 96 THR A N 1
ATOM 798 C CA . THR A 1 96 ? 23.844 -14.584 -35.529 1.00 93.19 96 THR A CA 1
ATOM 799 C C . THR A 1 96 ? 23.006 -14.460 -36.794 1.00 93.19 96 THR A C 1
ATOM 801 O O . THR A 1 96 ? 23.140 -15.254 -37.726 1.00 93.19 96 THR A O 1
ATOM 804 N N . LEU A 1 97 ? 22.117 -13.470 -36.803 1.00 92.50 97 LEU A N 1
ATOM 805 C CA . LEU A 1 97 ? 21.292 -13.107 -37.945 1.00 92.50 97 LEU A CA 1
ATOM 806 C C . LEU A 1 97 ? 21.955 -11.947 -38.679 1.00 92.50 97 LEU A C 1
ATOM 808 O O . LEU A 1 97 ? 22.211 -10.903 -38.082 1.00 92.50 97 LEU A O 1
ATOM 812 N N . TYR A 1 98 ? 22.195 -12.126 -39.974 1.00 89.38 98 TYR A N 1
ATOM 813 C CA . TYR A 1 98 ? 22.766 -11.128 -40.872 1.00 89.38 98 TYR A CA 1
ATOM 814 C C . TYR A 1 98 ? 21.722 -10.647 -41.878 1.00 89.38 98 TYR A C 1
ATOM 816 O O . TYR A 1 98 ? 21.030 -11.456 -42.498 1.00 89.38 98 TYR A O 1
ATOM 824 N N . LEU A 1 99 ? 21.661 -9.336 -42.096 1.00 85.06 99 LEU A N 1
ATOM 825 C CA . LEU A 1 99 ? 20.820 -8.723 -43.122 1.00 85.06 99 LEU A CA 1
ATOM 826 C C . LEU A 1 99 ? 21.655 -8.554 -44.401 1.00 85.06 99 LEU A C 1
ATOM 828 O O . LEU A 1 99 ? 22.452 -7.627 -44.538 1.00 85.06 99 LEU A O 1
ATOM 832 N N . ASP A 1 100 ? 21.526 -9.516 -45.319 1.00 64.38 100 ASP A N 1
ATOM 833 C CA . ASP A 1 100 ? 22.474 -9.764 -46.424 1.00 64.38 100 ASP A CA 1
ATOM 834 C C . ASP A 1 100 ? 22.503 -8.726 -47.553 1.00 64.38 100 ASP A C 1
ATOM 836 O O . ASP A 1 100 ? 23.360 -8.812 -48.436 1.00 64.38 100 ASP A O 1
ATOM 840 N N . HIS A 1 101 ? 21.598 -7.747 -47.554 1.00 57.62 101 HIS A N 1
ATOM 841 C CA . HIS A 1 101 ? 21.520 -6.746 -48.627 1.00 57.62 101 HIS A CA 1
ATOM 842 C C . HIS A 1 101 ? 22.494 -5.575 -48.464 1.00 57.62 101 HIS A C 1
ATOM 844 O O . HIS A 1 101 ? 22.615 -4.754 -49.370 1.00 57.62 101 HIS A O 1
ATOM 850 N N . ILE A 1 102 ? 23.286 -5.538 -47.388 1.00 52.38 102 ILE A N 1
ATOM 851 C CA . ILE A 1 102 ? 24.347 -4.538 -47.237 1.00 52.38 102 ILE A CA 1
ATOM 852 C C . ILE A 1 102 ? 25.493 -4.880 -48.186 1.00 52.38 102 ILE A C 1
ATOM 854 O O . ILE A 1 102 ? 26.387 -5.677 -47.883 1.00 52.38 102 ILE A O 1
ATOM 858 N N . LYS A 1 103 ? 25.517 -4.235 -49.353 1.00 49.41 103 LYS A N 1
ATOM 859 C CA . LYS A 1 103 ? 26.750 -4.161 -50.135 1.00 49.41 103 LYS A CA 1
ATOM 860 C C . LYS A 1 103 ? 27.773 -3.397 -49.303 1.00 49.41 103 LYS A C 1
ATOM 862 O O . LYS A 1 103 ? 27.669 -2.184 -49.161 1.00 49.41 103 LYS A O 1
ATOM 867 N N . ASN A 1 104 ? 28.770 -4.121 -48.792 1.00 43.00 104 ASN A N 1
ATOM 868 C CA . ASN A 1 104 ? 30.009 -3.557 -48.266 1.00 43.00 104 ASN A CA 1
ATOM 869 C C . ASN A 1 104 ? 30.510 -2.468 -49.225 1.00 43.00 104 ASN A C 1
ATOM 871 O O . ASN A 1 104 ? 31.041 -2.766 -50.298 1.00 43.00 104 ASN A O 1
ATOM 875 N N . LYS A 1 105 ? 30.337 -1.208 -48.841 1.00 42.66 105 LYS A N 1
ATOM 876 C CA . LYS A 1 105 ? 31.208 -0.134 -49.286 1.00 42.66 105 LYS A CA 1
ATOM 877 C C . LYS A 1 105 ? 31.917 0.360 -48.049 1.00 42.66 105 LYS A C 1
ATOM 879 O O . LYS A 1 105 ? 31.300 0.916 -47.146 1.00 42.66 105 LYS A O 1
ATOM 884 N N . ASP A 1 106 ? 33.211 0.085 -48.032 1.00 39.84 106 ASP A N 1
ATOM 885 C CA . ASP A 1 106 ? 34.159 0.665 -47.107 1.00 39.84 106 ASP A CA 1
ATOM 886 C C . ASP A 1 106 ? 33.874 2.164 -46.943 1.00 39.84 106 ASP A C 1
ATOM 888 O O . ASP A 1 106 ? 33.919 2.922 -47.908 1.00 39.84 106 ASP A O 1
ATOM 892 N N . ILE A 1 107 ? 33.569 2.550 -45.704 1.00 43.72 107 ILE A N 1
ATOM 893 C CA . ILE A 1 107 ? 33.898 3.840 -45.098 1.00 43.72 107 ILE A CA 1
ATOM 894 C C . ILE A 1 107 ? 33.492 5.071 -45.933 1.00 43.72 107 ILE A C 1
ATOM 896 O O . ILE A 1 107 ? 34.277 5.582 -46.727 1.00 43.72 107 ILE A O 1
ATOM 900 N N . MET A 1 108 ? 32.356 5.689 -45.599 1.00 33.09 108 MET A N 1
ATOM 901 C CA . MET A 1 108 ? 32.396 7.119 -45.282 1.00 33.09 108 MET A CA 1
ATOM 902 C C . MET A 1 108 ? 31.221 7.561 -44.410 1.00 33.09 108 MET A C 1
ATOM 904 O O . MET A 1 108 ? 30.060 7.258 -44.658 1.00 33.09 108 MET A O 1
ATOM 908 N N . TRP A 1 109 ? 31.597 8.280 -43.359 1.00 38.84 109 TRP A N 1
ATOM 909 C CA . TRP A 1 109 ? 30.784 8.936 -42.346 1.00 38.84 109 TRP A CA 1
ATOM 910 C C . TRP A 1 109 ? 29.997 10.098 -42.965 1.00 38.84 109 TRP A C 1
ATOM 912 O O . TRP A 1 109 ? 30.307 11.257 -42.711 1.00 38.84 109 TRP A O 1
ATOM 922 N N . ASP A 1 110 ? 29.012 9.812 -43.813 1.00 39.12 110 ASP A N 1
ATOM 923 C CA . ASP A 1 110 ? 28.063 10.839 -44.236 1.00 39.12 110 ASP A CA 1
ATOM 924 C C . ASP A 1 110 ? 26.647 10.270 -44.325 1.00 39.12 110 ASP A C 1
ATOM 926 O O . ASP A 1 110 ? 26.308 9.410 -45.136 1.00 39.12 110 ASP A O 1
ATOM 930 N N . SER A 1 111 ? 25.824 10.731 -43.394 1.00 43.03 111 SER A N 1
ATOM 931 C CA . SER A 1 111 ? 24.531 10.169 -42.994 1.00 43.03 111 SER A CA 1
ATOM 932 C C . SER A 1 111 ? 23.374 10.408 -43.981 1.00 43.03 111 SER A C 1
ATOM 934 O O . SER A 1 111 ? 22.221 10.470 -43.559 1.00 43.03 111 SER A O 1
ATOM 936 N N . HIS A 1 112 ? 23.631 10.573 -45.283 1.00 44.41 112 HIS A N 1
ATOM 937 C CA . HIS A 1 112 ? 22.630 11.087 -46.239 1.00 44.41 112 HIS A CA 1
ATOM 938 C C . HIS A 1 112 ? 22.410 10.277 -47.526 1.00 44.41 112 HIS A C 1
ATOM 940 O O . HIS A 1 112 ? 21.725 10.760 -48.423 1.00 44.41 112 HIS A O 1
ATOM 946 N N . PHE A 1 113 ? 22.887 9.034 -47.623 1.00 45.69 113 PHE A N 1
ATOM 947 C CA . PHE A 1 113 ? 22.575 8.180 -48.776 1.00 45.69 113 PHE A CA 1
ATOM 948 C C . PHE A 1 113 ? 21.896 6.876 -48.349 1.00 45.69 113 PHE A C 1
ATOM 950 O O . PHE A 1 113 ? 22.548 5.909 -47.965 1.00 45.69 113 PHE A O 1
ATOM 957 N N . ILE A 1 114 ? 20.563 6.877 -48.420 1.00 48.72 114 ILE A N 1
ATOM 958 C CA . ILE A 1 114 ? 19.754 5.663 -48.575 1.00 48.72 114 ILE A CA 1
ATOM 959 C C . ILE A 1 114 ? 19.978 5.210 -50.027 1.00 48.72 114 ILE A C 1
ATOM 961 O O . ILE A 1 114 ? 19.748 5.998 -50.942 1.00 48.72 114 ILE A O 1
ATOM 965 N N . ASP A 1 115 ? 20.500 4.002 -50.243 1.00 47.81 115 ASP A N 1
ATOM 966 C CA . ASP A 1 115 ? 20.645 3.426 -51.587 1.00 47.81 115 ASP A CA 1
ATOM 967 C C . ASP A 1 115 ? 19.261 2.914 -52.028 1.00 47.81 115 ASP A C 1
ATOM 969 O O . ASP A 1 115 ? 18.619 2.165 -51.291 1.00 47.81 115 ASP A O 1
ATOM 973 N N . ASP A 1 116 ? 18.785 3.304 -53.216 1.00 49.66 116 ASP A N 1
ATOM 974 C CA . ASP A 1 116 ? 17.442 2.989 -53.755 1.00 49.66 116 ASP A CA 1
ATOM 975 C C . ASP A 1 116 ? 17.177 1.472 -53.954 1.00 49.66 116 ASP A C 1
ATOM 977 O O . ASP A 1 116 ? 16.127 1.077 -54.460 1.00 49.66 116 ASP A O 1
ATOM 981 N N . ASN A 1 117 ? 18.127 0.605 -53.579 1.00 52.91 117 ASN A N 1
ATOM 982 C CA . ASN A 1 117 ? 18.064 -0.852 -53.724 1.00 52.91 117 ASN A CA 1
ATOM 983 C C . ASN A 1 117 ? 17.909 -1.625 -52.401 1.00 52.91 117 ASN A C 1
ATOM 985 O O . ASN A 1 117 ? 17.809 -2.853 -52.445 1.00 52.91 117 ASN A O 1
ATOM 989 N N . ASP A 1 118 ? 17.898 -0.955 -51.248 1.00 60.62 118 ASP A N 1
ATOM 990 C CA . ASP A 1 118 ? 17.693 -1.619 -49.959 1.00 60.62 118 ASP A CA 1
ATOM 991 C C . ASP A 1 118 ? 16.208 -1.967 -49.748 1.00 60.62 118 ASP A C 1
ATOM 993 O O . ASP A 1 118 ? 15.313 -1.150 -49.975 1.00 60.62 118 ASP A O 1
ATOM 997 N N . SER A 1 119 ? 15.920 -3.190 -49.287 1.00 70.19 119 SER A N 1
ATOM 998 C CA . SER A 1 119 ? 14.549 -3.592 -48.943 1.00 70.19 119 SER A CA 1
ATOM 999 C C . SER A 1 119 ? 13.977 -2.683 -47.848 1.00 70.19 119 SER A C 1
ATOM 1001 O O . SER A 1 119 ? 14.682 -2.356 -46.892 1.00 70.19 119 SER A O 1
ATOM 1003 N N . ALA A 1 120 ? 12.692 -2.325 -47.936 1.00 77.62 120 ALA A N 1
ATOM 1004 C CA . ALA A 1 120 ? 12.046 -1.438 -46.964 1.00 77.62 120 ALA A CA 1
ATOM 1005 C C . ALA A 1 120 ? 12.168 -1.939 -45.508 1.00 77.62 120 ALA A C 1
ATOM 1007 O O . ALA A 1 120 ? 12.387 -1.131 -44.608 1.00 77.62 120 ALA A O 1
ATOM 1008 N N . GLU A 1 121 ? 12.109 -3.262 -45.289 1.00 81.75 121 GLU A N 1
ATOM 1009 C CA . GLU A 1 121 ? 12.307 -3.886 -43.968 1.00 81.75 121 GLU A CA 1
ATOM 1010 C C . GLU A 1 121 ? 13.704 -3.612 -43.380 1.00 81.75 121 GLU A C 1
ATOM 1012 O O . GLU A 1 121 ? 13.838 -3.348 -42.186 1.00 81.75 121 GLU A O 1
ATOM 1017 N N . PHE A 1 122 ? 14.742 -3.579 -44.222 1.00 82.50 122 PHE A N 1
ATOM 1018 C CA . PHE A 1 122 ? 16.117 -3.300 -43.804 1.00 82.50 122 PHE A CA 1
ATOM 1019 C C . PHE A 1 122 ? 16.317 -1.831 -43.421 1.00 82.50 122 PHE A C 1
ATOM 1021 O O . PHE A 1 122 ? 16.903 -1.532 -42.378 1.00 82.50 122 PHE A O 1
ATOM 1028 N N . ILE A 1 123 ? 15.808 -0.913 -44.248 1.00 84.25 123 ILE A N 1
ATOM 1029 C CA . ILE A 1 123 ? 15.863 0.527 -43.964 1.00 84.25 123 ILE A CA 1
ATOM 1030 C C . ILE A 1 123 ? 15.178 0.809 -42.625 1.00 84.25 123 ILE A C 1
ATOM 1032 O O . ILE A 1 123 ? 15.698 1.585 -41.821 1.00 84.25 123 ILE A O 1
ATOM 1036 N N . GLU A 1 124 ? 14.036 0.169 -42.376 1.00 90.00 124 GLU A N 1
ATOM 1037 C CA . GLU A 1 124 ? 13.298 0.338 -41.131 1.00 90.00 124 GLU A CA 1
ATOM 1038 C C . GLU A 1 124 ? 14.057 -0.239 -39.931 1.00 90.00 124 GLU A C 1
ATOM 1040 O O . GLU A 1 124 ? 14.293 0.481 -38.964 1.00 90.00 124 GLU A O 1
ATOM 1045 N N . TYR A 1 125 ? 14.555 -1.476 -40.017 1.00 92.62 125 TYR A N 1
ATOM 1046 C CA . TYR A 1 125 ? 15.393 -2.068 -38.968 1.00 92.62 125 TYR A CA 1
ATOM 1047 C C . TYR A 1 125 ? 16.584 -1.173 -38.609 1.00 92.62 125 TYR A C 1
ATOM 1049 O O . TYR A 1 125 ? 16.828 -0.884 -37.436 1.00 92.62 125 TYR A O 1
ATOM 1057 N N . ARG A 1 126 ? 17.311 -0.683 -39.618 1.00 90.88 126 ARG A N 1
ATOM 1058 C CA . ARG A 1 126 ? 18.481 0.176 -39.419 1.00 90.88 126 ARG A CA 1
ATOM 1059 C C . ARG A 1 126 ? 18.114 1.479 -38.715 1.00 90.88 126 ARG A C 1
ATOM 1061 O O . ARG A 1 126 ? 18.815 1.879 -37.785 1.00 90.88 126 ARG A O 1
ATOM 1068 N N . LYS A 1 127 ? 17.013 2.119 -39.124 1.00 91.06 127 LYS A N 1
ATOM 1069 C CA . LYS A 1 127 ? 16.491 3.319 -38.456 1.00 91.06 127 LYS A CA 1
ATOM 1070 C C . LYS A 1 127 ? 16.170 3.035 -36.993 1.00 91.06 127 LYS A C 1
ATOM 1072 O O . LYS A 1 127 ? 16.595 3.805 -36.136 1.00 91.06 127 LYS A O 1
ATOM 1077 N N . GLN A 1 128 ? 15.497 1.923 -36.700 1.00 94.31 128 GLN A N 1
ATOM 1078 C CA . GLN A 1 128 ? 15.146 1.546 -35.330 1.00 94.31 128 GLN A CA 1
ATOM 1079 C C . GLN A 1 128 ? 16.380 1.258 -34.465 1.00 94.31 128 GLN A C 1
ATOM 1081 O O . GLN A 1 128 ? 16.453 1.721 -33.326 1.00 94.31 128 GLN A O 1
ATOM 1086 N N . VAL A 1 129 ? 17.397 0.577 -35.006 1.00 94.00 129 VAL A N 1
ATOM 1087 C CA . VAL A 1 129 ? 18.676 0.353 -34.308 1.00 94.00 129 VAL A CA 1
ATOM 1088 C C . VAL A 1 129 ? 19.370 1.677 -33.996 1.00 94.00 129 VAL A C 1
ATOM 1090 O O . VAL A 1 129 ? 19.737 1.917 -32.846 1.00 94.00 129 VAL A O 1
ATOM 1093 N N . GLN A 1 130 ? 19.532 2.554 -34.991 1.00 92.56 130 GLN A N 1
ATOM 1094 C CA . GLN A 1 130 ? 20.163 3.867 -34.806 1.00 92.56 130 GLN A CA 1
ATOM 1095 C C . GLN A 1 130 ? 19.422 4.703 -33.768 1.00 92.56 130 GLN A C 1
ATOM 1097 O O . GLN A 1 130 ? 20.038 5.325 -32.901 1.00 92.56 130 GLN A O 1
ATOM 1102 N N . TYR A 1 131 ? 18.095 4.682 -33.837 1.00 93.44 131 TYR A N 1
ATOM 1103 C CA . TYR A 1 131 ? 17.240 5.400 -32.916 1.00 93.44 131 TYR A CA 1
ATOM 1104 C C . TYR A 1 131 ? 17.391 4.894 -31.479 1.00 93.44 131 TYR A C 1
ATOM 1106 O O . TYR A 1 131 ? 17.651 5.683 -30.565 1.00 93.44 131 TYR A O 1
ATOM 1114 N N . LEU A 1 132 ? 17.285 3.576 -31.282 1.00 94.62 132 LEU A N 1
ATOM 1115 C CA . LEU A 1 132 ? 17.421 2.939 -29.977 1.00 94.62 132 LEU A CA 1
ATOM 1116 C C . LEU A 1 132 ? 18.798 3.214 -29.367 1.00 94.62 132 LEU A C 1
ATOM 1118 O O . LEU A 1 132 ? 18.889 3.637 -28.214 1.00 94.62 132 LEU A O 1
ATOM 1122 N N . LEU A 1 133 ? 19.867 2.996 -30.138 1.00 93.62 133 LEU A N 1
ATOM 1123 C CA . LEU A 1 133 ? 21.238 3.185 -29.668 1.00 93.62 133 LEU A CA 1
ATOM 1124 C C . LEU A 1 133 ? 21.548 4.658 -29.392 1.00 93.62 133 LEU A C 1
ATOM 1126 O O . LEU A 1 133 ? 22.197 4.949 -28.390 1.00 93.62 133 LEU A O 1
ATOM 1130 N N . GLY A 1 134 ? 21.046 5.587 -30.210 1.00 92.50 134 GLY A N 1
ATOM 1131 C CA . GLY A 1 134 ? 21.202 7.024 -29.979 1.00 92.50 134 GLY A CA 1
ATOM 1132 C C . GLY A 1 134 ? 20.536 7.484 -28.679 1.00 92.50 134 GLY A C 1
ATOM 1133 O O . GLY A 1 134 ? 21.143 8.209 -27.887 1.00 92.50 134 GLY A O 1
ATOM 1134 N N . TRP A 1 135 ? 19.313 7.019 -28.409 1.00 90.38 135 TRP A N 1
ATOM 1135 C CA . TRP A 1 135 ? 18.624 7.314 -27.149 1.00 90.38 135 TRP A CA 1
ATOM 1136 C C . TRP A 1 135 ? 19.271 6.638 -25.945 1.00 90.38 135 TRP A C 1
ATOM 1138 O O . TRP A 1 135 ? 19.391 7.258 -24.886 1.00 90.38 135 TRP A O 1
ATOM 1148 N N . TYR A 1 136 ? 19.714 5.392 -26.097 1.00 91.19 136 TYR A N 1
ATOM 1149 C CA . TYR A 1 136 ? 20.380 4.670 -25.023 1.00 91.19 136 TYR A CA 1
ATOM 1150 C C . TYR A 1 136 ? 21.744 5.283 -24.677 1.00 91.19 136 TYR A C 1
ATOM 1152 O O . TYR A 1 136 ? 22.027 5.484 -23.497 1.00 91.19 136 TYR A O 1
ATOM 1160 N N . ASP A 1 137 ? 22.553 5.670 -25.671 1.00 90.50 137 ASP A N 1
ATOM 1161 C CA . ASP A 1 137 ? 23.808 6.408 -25.457 1.00 90.50 137 ASP A CA 1
ATOM 1162 C C . ASP A 1 137 ? 23.548 7.716 -24.704 1.00 90.50 137 ASP A C 1
ATOM 1164 O O . ASP A 1 137 ? 24.192 7.992 -23.690 1.00 90.50 137 ASP A O 1
ATOM 1168 N N . ARG A 1 138 ? 22.538 8.486 -25.128 1.00 88.44 138 ARG A N 1
ATOM 1169 C CA . ARG A 1 138 ? 22.140 9.714 -24.433 1.00 88.44 138 ARG A CA 1
ATOM 1170 C C . ARG A 1 138 ? 21.773 9.445 -22.972 1.00 88.44 138 ARG A C 1
ATOM 1172 O O . ARG A 1 138 ? 22.293 10.129 -22.090 1.00 88.44 138 ARG A O 1
ATOM 1179 N N . TYR A 1 139 ? 20.932 8.441 -22.711 1.00 88.81 139 TYR A N 1
ATOM 1180 C CA . TYR A 1 139 ? 20.552 8.021 -21.358 1.00 88.81 139 TYR A CA 1
ATOM 1181 C C . TYR A 1 139 ? 21.772 7.668 -20.500 1.00 88.81 139 TYR A C 1
ATOM 1183 O O . TYR A 1 139 ? 21.904 8.172 -19.384 1.00 88.81 139 TYR A O 1
ATOM 1191 N N . ILE A 1 140 ? 22.685 6.844 -21.019 1.00 88.75 140 ILE A N 1
ATOM 1192 C CA . ILE A 1 140 ? 23.890 6.423 -20.295 1.00 88.75 140 ILE A CA 1
ATOM 1193 C C . ILE A 1 140 ? 24.803 7.613 -20.004 1.00 88.75 140 ILE A C 1
ATOM 1195 O O . ILE A 1 140 ? 25.268 7.747 -18.872 1.00 88.75 140 ILE A O 1
ATOM 1199 N N . ARG A 1 141 ? 25.020 8.514 -20.968 1.00 88.12 141 ARG A N 1
ATOM 1200 C CA . ARG A 1 141 ? 25.818 9.728 -20.742 1.00 88.12 141 ARG A CA 1
ATOM 1201 C C . ARG A 1 141 ? 25.243 10.573 -19.619 1.00 88.12 141 ARG A C 1
ATOM 1203 O O . ARG A 1 141 ? 25.990 10.950 -18.727 1.00 88.12 141 ARG A O 1
ATOM 1210 N N . MET A 1 142 ? 23.936 10.817 -19.612 1.00 85.19 142 MET A N 1
ATOM 1211 C CA . MET A 1 142 ? 23.308 11.574 -18.524 1.00 85.19 142 MET A CA 1
ATOM 1212 C C . MET A 1 142 ? 23.371 10.820 -17.199 1.00 85.19 142 MET A C 1
ATOM 1214 O O . MET A 1 142 ? 23.632 11.430 -16.173 1.00 85.19 142 MET A O 1
ATOM 1218 N N . LYS A 1 143 ? 23.218 9.491 -17.198 1.00 86.81 143 LYS A N 1
ATOM 1219 C CA . LYS A 1 143 ? 23.336 8.692 -15.972 1.00 86.81 143 LYS A CA 1
ATOM 1220 C C . LYS A 1 143 ? 24.740 8.727 -15.361 1.00 86.81 143 LYS A C 1
ATOM 1222 O O . LYS A 1 143 ? 24.866 8.565 -14.149 1.00 86.81 143 LYS A O 1
ATOM 1227 N N . LEU A 1 144 ? 25.772 8.875 -16.192 1.00 87.44 144 LEU A N 1
ATOM 1228 C CA . LEU A 1 144 ? 27.173 8.912 -15.769 1.00 87.44 144 LEU A CA 1
ATOM 1229 C C . LEU A 1 144 ? 27.681 10.328 -15.466 1.00 87.44 144 LEU A C 1
ATOM 1231 O O . LEU A 1 144 ? 28.559 10.470 -14.618 1.00 87.44 144 LEU A O 1
ATOM 1235 N N . LEU A 1 145 ? 27.186 11.341 -16.182 1.00 84.56 145 LEU A N 1
ATOM 1236 C CA . LEU A 1 145 ? 27.691 12.718 -16.124 1.00 84.56 145 LEU A CA 1
ATOM 1237 C C . LEU A 1 145 ? 26.774 13.676 -15.358 1.00 84.56 145 LEU A C 1
ATOM 1239 O O . LEU A 1 145 ? 27.282 14.601 -14.731 1.00 84.56 145 LEU A O 1
ATOM 1243 N N . GLY A 1 146 ? 25.458 13.478 -15.443 1.00 71.56 146 GLY A N 1
ATOM 1244 C CA . GLY A 1 146 ? 24.460 14.307 -14.773 1.00 71.56 146 GLY A CA 1
ATOM 1245 C C . GLY A 1 146 ? 24.190 13.831 -13.351 1.00 71.56 146 GLY A C 1
ATOM 1246 O O . GLY A 1 146 ? 24.482 12.683 -12.989 1.00 71.56 146 GLY A O 1
ATOM 1247 N N . ASP A 1 147 ? 23.611 14.706 -12.532 1.00 75.81 147 ASP A N 1
ATOM 1248 C CA . ASP A 1 147 ? 23.057 14.264 -11.256 1.00 75.81 147 ASP A CA 1
ATOM 1249 C C . ASP A 1 147 ? 21.736 13.487 -11.468 1.00 75.81 147 ASP A C 1
ATOM 1251 O O . ASP A 1 147 ? 21.192 13.387 -12.573 1.00 75.81 147 ASP A O 1
ATOM 1255 N N . SER A 1 148 ? 21.235 12.844 -10.409 1.00 75.19 148 SER A N 1
ATOM 1256 C CA . SER A 1 148 ? 20.034 12.003 -10.532 1.00 75.19 148 SER A CA 1
ATOM 1257 C C . SER A 1 148 ? 18.748 12.792 -10.807 1.00 75.19 148 SER A C 1
ATOM 1259 O O . SER A 1 148 ? 17.816 12.210 -11.363 1.00 75.19 148 SER A O 1
ATOM 1261 N N . GLU A 1 149 ? 18.692 14.066 -10.427 1.00 77.75 149 GLU A N 1
ATOM 1262 C CA . GLU A 1 149 ? 17.562 14.972 -10.640 1.00 77.75 149 GLU A CA 1
ATOM 1263 C C . GLU A 1 149 ? 17.547 15.492 -12.081 1.00 77.75 149 GLU A C 1
ATOM 1265 O O . GLU A 1 149 ? 16.509 15.416 -12.737 1.00 77.75 149 GLU A O 1
ATOM 1270 N N . GLU A 1 150 ? 18.700 15.896 -12.621 1.00 80.25 150 GLU A N 1
ATOM 1271 C CA . GLU A 1 150 ? 18.843 16.321 -14.022 1.00 80.25 150 GLU A CA 1
ATOM 1272 C C . GLU A 1 150 ? 18.406 15.207 -14.982 1.00 80.25 150 GLU A C 1
ATOM 1274 O O . GLU A 1 150 ? 17.631 15.433 -15.912 1.00 80.25 150 GLU A O 1
ATOM 1279 N N . LEU A 1 151 ? 18.829 13.965 -14.720 1.00 84.25 151 LEU A N 1
ATOM 1280 C CA . LEU A 1 151 ? 18.364 12.818 -15.496 1.00 84.25 151 LEU A CA 1
ATOM 1281 C C . LEU A 1 151 ? 16.847 12.618 -15.366 1.00 84.25 151 LEU A C 1
ATOM 1283 O O . LEU A 1 151 ? 16.194 12.284 -16.352 1.00 84.25 151 LEU A O 1
ATOM 1287 N N . ALA A 1 152 ? 16.279 12.766 -14.167 1.00 83.44 152 ALA A N 1
ATOM 1288 C CA . ALA A 1 152 ? 14.847 12.571 -13.950 1.00 83.44 152 ALA A CA 1
ATOM 1289 C C . ALA A 1 152 ? 14.010 13.633 -14.679 1.00 83.44 152 ALA A C 1
ATOM 1291 O O . ALA A 1 152 ? 13.033 13.264 -15.335 1.00 83.44 152 ALA A O 1
ATOM 1292 N N . SER A 1 153 ? 14.418 14.903 -14.616 1.00 83.75 153 SER A N 1
ATOM 1293 C CA . SER A 1 153 ? 13.816 16.018 -15.364 1.00 83.75 153 SER A CA 1
ATOM 1294 C C . SER A 1 153 ? 13.963 15.836 -16.872 1.00 83.75 153 SER A C 1
ATOM 1296 O O . SER A 1 153 ? 13.027 16.033 -17.640 1.00 83.75 153 SER A O 1
ATOM 1298 N N . PHE A 1 154 ? 15.127 15.378 -17.329 1.00 82.94 154 PHE A N 1
ATOM 1299 C CA . PHE A 1 154 ? 15.322 15.131 -18.749 1.00 82.94 154 PHE A CA 1
ATOM 1300 C C . PHE A 1 154 ? 14.402 14.014 -19.271 1.00 82.94 154 PHE A C 1
ATOM 1302 O O . PHE A 1 154 ? 13.891 14.069 -20.391 1.00 82.94 154 PHE A O 1
ATOM 1309 N N . MET A 1 155 ? 14.226 12.963 -18.471 1.00 81.12 155 MET A N 1
ATOM 1310 C CA . MET A 1 155 ? 13.494 11.764 -18.870 1.00 81.12 155 MET A CA 1
ATOM 1311 C C . MET A 1 155 ? 11.977 11.903 -18.655 1.00 81.12 155 MET A C 1
ATOM 1313 O O . MET A 1 155 ? 11.202 11.247 -19.349 1.00 81.12 155 MET A O 1
ATOM 1317 N N . THR A 1 156 ? 11.523 12.715 -17.705 1.00 81.44 156 THR A N 1
ATOM 1318 C CA . THR A 1 156 ? 10.114 12.788 -17.277 1.00 81.44 156 THR A CA 1
ATOM 1319 C C . THR A 1 156 ? 9.726 14.221 -16.933 1.00 81.44 156 THR A C 1
ATOM 1321 O O . THR A 1 156 ? 10.583 15.084 -16.862 1.00 81.44 156 THR A O 1
ATOM 1324 N N . ALA A 1 157 ? 8.462 14.498 -16.614 1.00 80.00 157 ALA A N 1
ATOM 1325 C CA . ALA A 1 157 ? 8.064 15.824 -16.125 1.00 80.00 157 ALA A CA 1
ATOM 1326 C C . ALA A 1 157 ? 8.519 16.134 -14.672 1.00 80.00 157 ALA A C 1
ATOM 1328 O O . ALA A 1 157 ? 7.882 16.940 -13.993 1.00 80.00 157 ALA A O 1
ATOM 1329 N N . TYR A 1 158 ? 9.560 15.464 -14.161 1.00 84.38 158 TYR A N 1
ATOM 1330 C CA . TYR A 1 158 ? 10.054 15.647 -12.793 1.00 84.38 158 TYR A CA 1
ATOM 1331 C C . TYR A 1 158 ? 10.640 17.057 -12.614 1.00 84.38 158 TYR A C 1
ATOM 1333 O O . TYR A 1 158 ? 11.396 17.503 -13.475 1.00 84.38 158 TYR A O 1
ATOM 1341 N N . PRO A 1 159 ? 10.314 17.776 -11.526 1.00 82.50 159 PRO A N 1
ATOM 1342 C CA . PRO A 1 159 ? 10.750 19.158 -11.352 1.00 82.50 159 PRO A CA 1
ATOM 1343 C C . PRO A 1 159 ? 12.250 19.255 -11.046 1.00 82.50 159 PRO A C 1
ATOM 1345 O O . PRO A 1 159 ? 12.743 18.562 -10.161 1.00 82.50 159 PRO A O 1
ATOM 1348 N N . GLU A 1 160 ? 12.952 20.167 -11.722 1.00 80.31 160 GLU A N 1
ATOM 1349 C CA . GLU A 1 160 ? 14.337 20.534 -11.387 1.00 80.31 160 GLU A CA 1
ATOM 1350 C C . GLU A 1 160 ? 14.392 21.423 -10.141 1.00 80.31 160 GLU A C 1
ATOM 1352 O O . GLU A 1 160 ? 13.648 22.399 -10.017 1.00 80.31 160 GLU A O 1
ATOM 1357 N N . GLY A 1 161 ? 15.300 21.107 -9.221 1.00 77.19 161 GLY A N 1
ATOM 1358 C CA . GLY A 1 161 ? 15.465 21.780 -7.935 1.00 77.19 161 GLY A CA 1
ATOM 1359 C C . GLY A 1 161 ? 14.345 21.498 -6.927 1.00 77.19 161 GLY A C 1
ATOM 1360 O O . GLY A 1 161 ? 14.326 22.116 -5.858 1.00 77.19 161 GLY A O 1
ATOM 1361 N N . GLY A 1 162 ? 13.413 20.589 -7.238 1.00 76.62 162 GLY A N 1
ATOM 1362 C CA . GLY A 1 162 ? 12.291 20.246 -6.362 1.00 76.62 162 GLY A CA 1
ATOM 1363 C C . GLY A 1 162 ? 12.757 19.581 -5.067 1.00 76.62 162 GLY A C 1
ATOM 1364 O O . GLY A 1 162 ? 12.201 19.836 -3.997 1.00 76.62 162 GLY A O 1
ATOM 1365 N N . ASP A 1 163 ? 13.841 18.802 -5.136 1.00 81.88 163 ASP A N 1
ATOM 1366 C CA . ASP A 1 163 ? 14.352 18.005 -4.015 1.00 81.88 163 ASP A CA 1
ATOM 1367 C C . ASP A 1 163 ? 14.939 18.845 -2.857 1.00 81.88 163 ASP A C 1
ATOM 1369 O O . ASP A 1 163 ? 15.157 18.335 -1.753 1.00 81.88 163 ASP A O 1
ATOM 1373 N N . VAL A 1 164 ? 15.175 20.144 -3.073 1.00 77.69 164 VAL A N 1
ATOM 1374 C CA . VAL A 1 164 ? 15.777 21.052 -2.079 1.00 77.69 164 VAL A CA 1
ATOM 1375 C C . VAL A 1 164 ? 14.736 21.615 -1.102 1.00 77.69 164 VAL A C 1
ATOM 1377 O O . VAL A 1 164 ? 15.070 21.976 0.032 1.00 77.69 164 VAL A O 1
ATOM 1380 N N . VAL A 1 165 ? 13.469 21.687 -1.513 1.00 75.25 165 VAL A N 1
ATOM 1381 C CA . VAL A 1 165 ? 12.395 22.285 -0.712 1.00 75.25 165 VAL A CA 1
ATOM 1382 C C . VAL A 1 165 ? 11.832 21.236 0.242 1.00 75.25 165 VAL A C 1
ATOM 1384 O O . VAL A 1 165 ? 11.210 20.267 -0.183 1.00 75.25 165 VAL A O 1
ATOM 1387 N N . THR A 1 166 ? 12.067 21.417 1.545 1.00 80.12 166 THR A N 1
ATOM 1388 C CA . THR A 1 166 ? 11.524 20.541 2.594 1.00 80.12 166 THR A CA 1
ATOM 1389 C C . THR A 1 166 ? 10.973 21.359 3.751 1.00 80.12 166 THR A C 1
ATOM 1391 O O . THR A 1 166 ? 11.594 22.340 4.174 1.00 80.12 166 THR A O 1
ATOM 1394 N N . ALA A 1 167 ? 9.866 20.901 4.328 1.00 83.00 167 ALA A N 1
ATOM 1395 C CA . ALA A 1 167 ? 9.401 21.370 5.629 1.00 83.00 167 ALA A CA 1
ATOM 1396 C C . ALA A 1 167 ? 10.468 21.200 6.736 1.00 83.00 167 ALA A C 1
ATOM 1398 O O . ALA A 1 167 ? 11.331 20.308 6.694 1.00 83.00 167 ALA A O 1
ATOM 1399 N N . ARG A 1 168 ? 10.415 22.050 7.769 1.00 83.06 168 ARG A N 1
ATOM 1400 C CA . ARG A 1 168 ? 11.343 21.979 8.912 1.00 83.06 168 ARG A CA 1
ATOM 1401 C C . ARG A 1 168 ? 11.018 20.817 9.841 1.00 83.06 168 ARG A C 1
ATOM 1403 O O . ARG A 1 168 ? 11.937 20.154 10.319 1.00 83.06 168 ARG A O 1
ATOM 1410 N N . ASP A 1 169 ? 9.736 20.576 10.084 1.00 84.50 169 ASP A N 1
ATOM 1411 C CA . ASP A 1 169 ? 9.213 19.484 10.902 1.00 84.50 169 ASP A CA 1
ATOM 1412 C C . ASP A 1 169 ? 7.895 18.942 10.322 1.00 84.50 169 ASP A C 1
ATOM 1414 O O . ASP A 1 169 ? 7.320 19.507 9.387 1.00 84.50 169 ASP A O 1
ATOM 1418 N N . PHE A 1 170 ? 7.423 17.811 10.858 1.00 83.56 170 PHE A N 1
ATOM 1419 C CA . PHE A 1 170 ? 6.186 17.197 10.375 1.00 83.56 170 PHE A CA 1
ATOM 1420 C C . PHE A 1 170 ? 4.957 18.064 10.670 1.00 83.56 170 PHE A C 1
ATOM 1422 O O . PHE A 1 170 ? 3.973 18.009 9.941 1.00 83.56 170 PHE A O 1
ATOM 1429 N N . GLU A 1 171 ? 5.000 18.890 11.713 1.00 85.06 171 GLU A N 1
ATOM 1430 C CA . GLU A 1 171 ? 3.885 19.762 12.061 1.00 85.06 171 GLU A CA 1
ATOM 1431 C C . GLU A 1 171 ? 3.670 20.849 10.999 1.00 85.06 171 GLU A C 1
ATOM 1433 O O . GLU A 1 171 ? 2.537 21.097 10.582 1.00 85.06 171 GLU A O 1
ATOM 1438 N N . GLU A 1 172 ? 4.753 21.465 10.521 1.00 86.19 172 GLU A N 1
ATOM 1439 C CA . GLU A 1 172 ? 4.748 22.394 9.388 1.00 86.19 172 GLU A CA 1
ATOM 1440 C C . GLU A 1 172 ? 4.275 21.710 8.100 1.00 86.19 172 GLU A C 1
ATOM 1442 O O . GLU A 1 172 ? 3.391 22.240 7.426 1.00 86.19 172 GLU A O 1
ATOM 1447 N N . GLN A 1 173 ? 4.782 20.510 7.798 1.00 87.00 173 GLN A N 1
ATOM 1448 C CA . GLN A 1 173 ? 4.377 19.748 6.610 1.00 87.00 173 GLN A CA 1
ATOM 1449 C C . GLN A 1 173 ? 2.882 19.395 6.635 1.00 87.00 173 GLN A C 1
ATOM 1451 O O . GLN A 1 173 ? 2.165 19.584 5.655 1.00 87.00 173 GLN A O 1
ATOM 1456 N N . LYS A 1 174 ? 2.382 18.927 7.780 1.00 85.50 174 LYS A N 1
ATOM 1457 C CA . LYS A 1 174 ? 0.982 18.536 7.954 1.00 85.50 174 LYS A CA 1
ATOM 1458 C C . LYS A 1 174 ? 0.037 19.731 7.885 1.00 85.50 174 LYS A C 1
ATOM 1460 O O . LYS A 1 174 ? -1.038 19.615 7.302 1.00 85.50 174 LYS A O 1
ATOM 1465 N N . LYS A 1 175 ? 0.442 20.889 8.422 1.00 85.12 175 LYS A N 1
ATOM 1466 C CA . LYS A 1 175 ? -0.279 22.149 8.195 1.00 85.12 175 LYS A CA 1
ATOM 1467 C C . LYS A 1 175 ? -0.294 22.497 6.714 1.00 85.12 175 LYS A C 1
ATOM 1469 O O . LYS A 1 175 ? -1.360 22.769 6.201 1.00 85.12 175 LYS A O 1
ATOM 1474 N N . ALA A 1 176 ? 0.823 22.419 5.999 1.00 84.25 176 ALA A N 1
ATOM 1475 C CA . ALA A 1 176 ? 0.814 22.695 4.561 1.00 84.25 176 ALA A CA 1
ATOM 1476 C C . ALA A 1 176 ? -0.143 21.766 3.780 1.00 84.25 176 ALA A C 1
ATOM 1478 O O . ALA A 1 176 ? -0.775 22.198 2.817 1.00 84.25 176 ALA A O 1
ATOM 1479 N N . TRP A 1 177 ? -0.284 20.510 4.213 1.00 86.06 177 TRP A N 1
ATOM 1480 C CA . TRP A 1 177 ? -1.180 19.532 3.591 1.00 86.06 177 TRP A CA 1
ATOM 1481 C C . TRP A 1 177 ? -2.660 19.731 3.916 1.00 86.06 177 TRP A C 1
ATOM 1483 O O . TRP A 1 177 ? -3.493 19.641 3.019 1.00 86.06 177 TRP A O 1
ATOM 1493 N N . PHE A 1 178 ? -2.998 19.968 5.184 1.00 82.75 178 PHE A N 1
ATOM 1494 C CA . PHE A 1 178 ? -4.391 20.000 5.655 1.00 82.75 178 PHE A CA 1
ATOM 1495 C C . PHE A 1 178 ? -4.923 21.412 5.896 1.00 82.75 178 PHE A C 1
ATOM 1497 O O . PHE A 1 178 ? -6.125 21.647 5.838 1.00 82.75 178 PHE A O 1
ATOM 1504 N N . PHE A 1 179 ? -4.029 22.358 6.162 1.00 69.75 179 PHE A N 1
ATOM 1505 C CA . PHE A 1 179 ? -4.322 23.744 6.487 1.00 69.75 179 PHE A CA 1
ATOM 1506 C C . PHE A 1 179 ? -3.903 24.651 5.325 1.00 69.75 179 PHE A C 1
ATOM 1508 O O . PHE A 1 179 ? -2.792 25.181 5.277 1.00 69.75 179 PHE A O 1
ATOM 1515 N N . ARG A 1 180 ? -4.818 24.875 4.381 1.00 57.25 180 ARG A N 1
ATOM 1516 C CA . ARG A 1 180 ? -4.715 26.029 3.483 1.00 57.25 180 ARG A CA 1
ATOM 1517 C C . ARG A 1 180 ? -5.334 27.217 4.205 1.00 57.25 180 ARG A C 1
ATOM 1519 O O . ARG A 1 180 ? -6.503 27.166 4.568 1.00 57.25 180 ARG A O 1
ATOM 1526 N N . GLU A 1 181 ? -4.554 28.273 4.440 1.00 39.19 181 GLU A N 1
ATOM 1527 C CA . GLU A 1 181 ? -5.114 29.547 4.891 1.00 39.19 181 GLU A CA 1
ATOM 1528 C C . GLU A 1 181 ? -6.215 29.959 3.907 1.00 39.19 181 GLU A C 1
ATOM 1530 O O . GLU A 1 181 ? -5.934 30.368 2.778 1.00 39.19 181 GLU A O 1
ATOM 1535 N N . THR A 1 182 ? -7.472 29.905 4.342 1.00 33.94 182 THR A N 1
ATOM 1536 C CA . THR A 1 182 ? -8.483 30.834 3.852 1.00 33.94 182 THR A CA 1
ATOM 1537 C C . THR A 1 182 ? -7.970 32.224 4.206 1.00 33.94 182 THR A C 1
ATOM 1539 O O . THR A 1 182 ? -8.184 32.733 5.310 1.00 33.94 182 THR A O 1
ATOM 1542 N N . LYS A 1 183 ? -7.208 32.838 3.294 1.00 31.00 183 LYS A N 1
ATOM 1543 C CA . LYS A 1 183 ? -7.091 34.292 3.287 1.00 31.00 183 LYS A CA 1
ATOM 1544 C C . LYS A 1 183 ? -8.527 34.804 3.233 1.00 31.00 183 LYS A C 1
ATOM 1546 O O . LYS A 1 183 ? -9.217 34.511 2.268 1.00 31.00 183 LYS A O 1
ATOM 1551 N N . GLU A 1 184 ? -8.917 35.522 4.284 1.00 35.41 184 GLU A N 1
ATOM 1552 C CA . GLU A 1 184 ? -10.266 36.031 4.582 1.00 35.41 184 GLU A CA 1
ATOM 1553 C C . GLU A 1 184 ? -11.150 35.102 5.429 1.00 35.41 184 GLU A C 1
ATOM 1555 O O . GLU A 1 184 ? -12.157 34.581 4.976 1.00 35.41 184 GLU A O 1
ATOM 1560 N N . ILE A 1 185 ? -10.827 34.985 6.722 1.00 33.97 185 ILE A N 1
ATOM 1561 C CA . ILE A 1 185 ? -11.869 34.885 7.753 1.00 33.97 185 ILE A CA 1
ATOM 1562 C C . ILE A 1 185 ? -11.639 36.038 8.728 1.00 33.97 185 ILE A C 1
ATOM 1564 O O . ILE A 1 185 ? -10.660 36.075 9.483 1.00 33.97 185 ILE A O 1
ATOM 1568 N N . HIS A 1 186 ? -12.515 37.039 8.649 1.00 34.69 186 HIS A N 1
ATOM 1569 C CA . HIS A 1 186 ? -12.558 38.143 9.597 1.00 34.69 186 HIS A CA 1
ATOM 1570 C C . HIS A 1 186 ? -12.846 37.619 11.014 1.00 34.69 186 HIS A C 1
ATOM 1572 O O . HIS A 1 186 ? -13.477 36.589 11.226 1.00 34.69 186 HIS A O 1
ATOM 1578 N N . ARG A 1 187 ? -12.343 38.357 12.007 1.00 34.03 187 ARG A N 1
ATOM 1579 C CA . ARG A 1 187 ? -12.198 37.982 13.425 1.00 34.03 187 ARG A CA 1
ATOM 1580 C C . ARG A 1 187 ? -13.503 37.639 14.174 1.00 34.03 187 ARG A C 1
ATOM 1582 O O . ARG A 1 187 ? -13.404 37.225 15.325 1.00 34.03 187 ARG A O 1
ATOM 1589 N N . ASP A 1 188 ? -14.662 37.748 13.527 1.00 39.06 188 ASP A N 1
ATOM 1590 C CA . ASP A 1 188 ? -15.993 37.592 14.129 1.00 39.06 188 ASP A CA 1
ATOM 1591 C C . ASP A 1 188 ? -16.667 36.230 13.836 1.00 39.06 188 ASP A C 1
ATOM 1593 O O . ASP A 1 188 ? -17.661 35.889 14.470 1.00 39.06 188 ASP A O 1
ATOM 1597 N N . GLU A 1 189 ? -16.114 35.381 12.956 1.00 41.50 189 GLU A N 1
ATOM 1598 C CA . GLU A 1 189 ? -16.741 34.088 12.593 1.00 41.50 189 GLU A CA 1
ATOM 1599 C C . GLU A 1 189 ? -16.331 32.895 13.479 1.00 41.50 189 GLU A C 1
ATOM 1601 O O . GLU A 1 189 ? -16.955 31.833 13.427 1.00 41.50 189 GLU A O 1
ATOM 1606 N N . LYS A 1 190 ? -15.346 33.065 14.375 1.00 40.47 190 LYS A N 1
ATOM 1607 C CA . LYS A 1 190 ? -14.916 32.000 15.306 1.00 40.47 190 LYS A CA 1
ATOM 1608 C C . LYS A 1 190 ? -15.997 31.584 16.307 1.00 40.47 190 LYS A C 1
ATOM 1610 O O . LYS A 1 190 ? -15.989 30.438 16.756 1.00 40.47 190 LYS A O 1
ATOM 1615 N N . GLU A 1 191 ? -16.914 32.481 16.666 1.00 41.88 191 GLU A N 1
ATOM 1616 C CA . GLU A 1 191 ? -18.051 32.139 17.533 1.00 41.88 191 GLU A CA 1
ATOM 1617 C C . GLU A 1 191 ? -19.147 31.389 16.763 1.00 41.88 191 GLU A C 1
ATOM 1619 O O . GLU A 1 191 ? -19.700 30.418 17.280 1.00 41.88 191 GLU A O 1
ATOM 1624 N N . VAL A 1 192 ? -19.374 31.742 15.494 1.00 44.84 192 VAL A N 1
ATOM 1625 C CA . VAL A 1 192 ? -20.391 31.114 14.634 1.00 44.84 192 VAL A CA 1
ATOM 1626 C C . VAL A 1 192 ? -19.985 29.695 14.217 1.00 44.84 192 VAL A C 1
ATOM 1628 O O . VAL A 1 192 ? -20.822 28.789 14.219 1.00 44.84 192 VAL A O 1
ATOM 1631 N N . GLU A 1 193 ? -18.707 29.455 13.908 1.00 45.06 193 GLU A N 1
ATOM 1632 C CA . GLU A 1 193 ? -18.198 28.103 13.630 1.00 45.06 193 GLU A CA 1
ATOM 1633 C C . GLU A 1 193 ? -18.194 27.210 14.875 1.00 45.06 193 GLU A C 1
ATOM 1635 O O . GLU A 1 193 ? -18.570 26.039 14.796 1.00 45.06 193 GLU A O 1
ATOM 1640 N N . ALA A 1 194 ? -17.848 27.754 16.047 1.00 43.75 194 ALA A N 1
ATOM 1641 C CA . ALA A 1 194 ? -17.913 27.013 17.304 1.00 43.75 194 ALA A CA 1
ATOM 1642 C C . ALA A 1 194 ? -19.360 26.637 17.679 1.00 43.75 194 ALA A C 1
ATOM 1644 O O . ALA A 1 194 ? -19.595 25.552 18.218 1.00 43.75 194 ALA A O 1
ATOM 1645 N N . GLU A 1 195 ? -20.340 27.493 17.378 1.00 43.50 195 GLU A N 1
ATOM 1646 C CA . GLU A 1 195 ? -21.765 27.183 17.544 1.00 43.50 195 GLU A CA 1
ATOM 1647 C C . GLU A 1 195 ? -22.283 26.184 16.499 1.00 43.50 195 GLU A C 1
ATOM 1649 O O . GLU A 1 195 ? -23.027 25.269 16.864 1.00 43.50 195 GLU A O 1
ATOM 1654 N N . LYS A 1 196 ? -21.852 26.268 15.232 1.00 45.06 196 LYS A N 1
ATOM 1655 C CA . LYS A 1 196 ? -22.175 25.265 14.196 1.00 45.06 196 LYS A CA 1
ATOM 1656 C C . LYS A 1 196 ? -21.588 23.890 14.517 1.00 45.06 196 LYS A C 1
ATOM 1658 O O . LYS A 1 196 ? -22.301 22.895 14.386 1.00 45.06 196 LYS A O 1
ATOM 1663 N N . ALA A 1 197 ? -20.344 23.818 14.988 1.00 45.75 197 ALA A N 1
ATOM 1664 C CA . ALA A 1 197 ? -19.714 22.568 15.414 1.00 45.75 197 ALA A CA 1
ATOM 1665 C C . ALA A 1 197 ? -20.472 21.941 16.596 1.00 45.75 197 ALA A C 1
ATOM 1667 O O . ALA A 1 197 ? -20.839 20.769 16.546 1.00 45.75 197 ALA A O 1
ATOM 1668 N N . LYS A 1 198 ? -20.829 22.739 17.614 1.00 47.50 198 LYS A N 1
ATOM 1669 C CA . LYS A 1 198 ? -21.650 22.275 18.749 1.00 47.50 198 LYS A CA 1
ATOM 1670 C C . LYS A 1 198 ? -23.032 21.778 18.319 1.00 47.50 198 LYS A C 1
ATOM 1672 O O . LYS A 1 198 ? -23.494 20.763 18.839 1.00 47.50 198 LYS A O 1
ATOM 1677 N N . LYS A 1 199 ? -23.677 22.457 17.365 1.00 45.88 199 LYS A N 1
ATOM 1678 C CA . LYS A 1 199 ? -24.997 22.079 16.838 1.00 45.88 199 LYS A CA 1
ATOM 1679 C C . LYS A 1 199 ? -24.939 20.792 16.007 1.00 45.88 199 LYS A C 1
ATOM 1681 O O . LYS A 1 199 ? -25.780 19.921 16.188 1.00 45.88 199 LYS A O 1
ATOM 1686 N N . THR A 1 200 ? -23.896 20.623 15.196 1.00 49.59 200 THR A N 1
ATOM 1687 C CA . THR A 1 200 ? -23.648 19.406 14.396 1.00 49.59 200 THR A CA 1
ATOM 1688 C C . THR A 1 200 ? -23.373 18.199 15.297 1.00 49.59 200 THR A C 1
ATOM 1690 O O . THR A 1 200 ? -23.925 17.120 15.086 1.00 49.59 200 THR A O 1
ATOM 1693 N N . VAL A 1 201 ? -22.614 18.399 16.378 1.00 49.97 201 VAL A N 1
ATOM 1694 C CA . VAL A 1 201 ? -22.358 17.380 17.407 1.00 49.97 201 VAL A CA 1
ATOM 1695 C C . VAL A 1 201 ? -23.624 17.030 18.203 1.00 49.97 201 VAL A C 1
ATOM 1697 O O . VAL A 1 201 ? -23.853 15.860 18.518 1.00 49.97 201 VAL A O 1
ATOM 1700 N N . GLN A 1 202 ? -24.479 18.007 18.523 1.00 47.94 202 GLN A N 1
ATOM 1701 C CA . GLN A 1 202 ? -25.778 17.756 19.163 1.00 47.94 202 GLN A CA 1
ATOM 1702 C C . GLN A 1 202 ? -26.745 16.998 18.245 1.00 47.94 202 GLN A C 1
ATOM 1704 O O . GLN A 1 202 ? -27.376 16.039 18.695 1.00 47.94 202 GLN A O 1
ATOM 1709 N N . ASP A 1 203 ? -26.803 17.361 16.964 1.00 44.66 203 ASP A N 1
ATOM 1710 C CA . ASP A 1 203 ? -27.626 16.676 15.968 1.00 44.66 203 ASP A CA 1
ATOM 1711 C C . ASP A 1 203 ? -27.129 15.240 15.731 1.00 44.66 203 ASP A C 1
ATOM 1713 O O . ASP A 1 203 ? -27.940 14.316 15.655 1.00 44.66 203 ASP A O 1
ATOM 1717 N N . ALA A 1 204 ? -25.813 15.007 15.703 1.00 49.38 204 ALA A N 1
ATOM 1718 C CA . ALA A 1 204 ? -25.229 13.665 15.650 1.00 49.38 204 ALA A CA 1
ATOM 1719 C C . ALA A 1 204 ? -25.533 12.844 16.922 1.00 49.38 204 ALA A C 1
ATOM 1721 O O . ALA A 1 204 ? -25.932 11.680 16.826 1.00 49.38 204 ALA A O 1
ATOM 1722 N N . LYS A 1 205 ? -25.454 13.456 18.117 1.00 46.50 205 LYS A N 1
ATOM 1723 C CA . LYS A 1 205 ? -25.827 12.831 19.406 1.00 46.50 205 LYS A CA 1
ATOM 1724 C C . LYS A 1 205 ? -27.297 12.405 19.467 1.00 46.50 205 LYS A C 1
ATOM 1726 O O . LYS A 1 205 ? -27.612 11.378 20.071 1.00 46.50 205 LYS A O 1
ATOM 1731 N N . GLN A 1 206 ? -28.204 13.176 18.871 1.00 40.69 206 GLN A N 1
ATOM 1732 C CA . GLN A 1 206 ? -29.637 12.864 18.852 1.00 40.69 206 GLN A CA 1
ATOM 1733 C C . GLN A 1 206 ? -29.986 11.783 17.807 1.00 40.69 206 GLN A C 1
ATOM 1735 O O . GLN A 1 206 ? -30.910 10.992 18.020 1.00 40.69 206 GLN A O 1
ATOM 1740 N N . LYS A 1 207 ? -29.195 11.676 16.732 1.00 53.56 207 LYS A N 1
ATOM 1741 C CA . LYS A 1 207 ? -29.326 10.664 15.666 1.00 53.56 207 LYS A CA 1
ATOM 1742 C C . LYS A 1 207 ? -28.757 9.293 16.061 1.00 53.56 207 LYS A C 1
ATOM 1744 O O . LYS A 1 207 ? -29.397 8.277 15.800 1.00 53.56 207 LYS A O 1
ATOM 1749 N N . LEU A 1 208 ? -27.657 9.258 16.826 1.00 43.41 208 LEU A N 1
ATOM 1750 C CA . LEU A 1 208 ? -27.109 8.027 17.428 1.00 43.41 208 LEU A CA 1
ATOM 1751 C C . LEU A 1 208 ? -28.108 7.346 18.391 1.00 43.41 208 LEU A C 1
ATOM 1753 O O . LEU A 1 208 ? -28.117 6.128 18.533 1.00 43.41 208 LEU A O 1
ATOM 1757 N N . LYS A 1 209 ? -28.983 8.132 19.036 1.00 40.97 209 LYS A N 1
ATOM 1758 C CA . LYS A 1 209 ? -30.038 7.641 19.942 1.00 40.97 209 LYS A CA 1
ATOM 1759 C C . LYS A 1 209 ? -31.295 7.115 19.240 1.00 40.97 209 LYS A C 1
ATOM 1761 O O . LYS A 1 209 ? -32.077 6.428 19.889 1.00 40.97 209 LYS A O 1
ATOM 1766 N N . THR A 1 210 ? -31.531 7.465 17.974 1.00 33.84 210 THR A N 1
ATOM 1767 C CA . THR A 1 210 ? -32.798 7.182 17.267 1.00 33.84 210 THR A CA 1
ATOM 1768 C C . THR A 1 210 ? -32.670 6.159 16.139 1.00 33.84 210 THR A C 1
ATOM 1770 O O . THR A 1 210 ? -33.693 5.724 15.620 1.00 33.84 210 THR A O 1
ATOM 1773 N N . GLY A 1 211 ? -31.451 5.735 15.780 1.00 36.72 211 GLY A N 1
ATOM 1774 C CA . GLY A 1 211 ? -31.226 4.707 14.755 1.00 36.72 211 GLY A CA 1
ATOM 1775 C C . GLY A 1 211 ? -31.703 5.101 13.350 1.00 36.72 211 GLY A C 1
ATOM 1776 O O . GLY A 1 211 ? -31.880 4.227 12.508 1.00 36.72 211 GLY A O 1
ATOM 1777 N N . LEU A 1 212 ? -31.936 6.394 13.101 1.00 29.12 212 LEU A N 1
ATOM 1778 C CA . LEU A 1 212 ? -32.430 6.918 11.829 1.00 29.12 212 LEU A CA 1
ATOM 1779 C C . LEU A 1 212 ? -31.295 7.509 10.990 1.00 29.12 212 LEU A C 1
ATOM 1781 O O 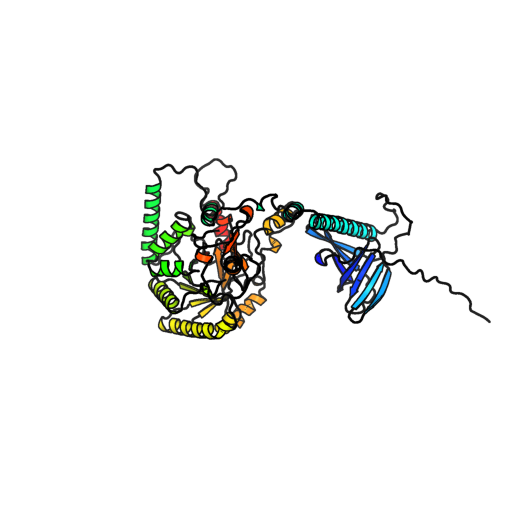. LEU A 1 212 ? -30.456 8.264 11.487 1.00 29.12 212 LEU A O 1
ATOM 1785 N N . GLU A 1 213 ? -31.320 7.137 9.710 1.00 36.34 213 GLU A N 1
ATOM 1786 C CA . GLU A 1 213 ? -30.377 7.502 8.658 1.00 36.34 213 GLU A CA 1
ATOM 1787 C C . GLU A 1 213 ? -30.079 9.004 8.618 1.00 36.34 213 GLU A C 1
ATOM 1789 O O . GLU A 1 213 ? -30.950 9.865 8.775 1.00 36.34 213 GLU A O 1
ATOM 1794 N N . VAL A 1 214 ? -28.807 9.310 8.364 1.00 35.78 214 VAL A N 1
ATOM 1795 C CA . VAL A 1 214 ? -28.338 10.663 8.092 1.00 35.78 214 VAL A CA 1
ATOM 1796 C C . VAL A 1 214 ? -29.049 11.176 6.840 1.00 35.78 214 VAL A C 1
ATOM 1798 O O . VAL A 1 214 ? -28.731 10.794 5.718 1.00 35.78 214 VAL A O 1
ATOM 1801 N N . GLY A 1 215 ? -30.004 12.083 7.035 1.00 36.53 215 GLY A N 1
ATOM 1802 C CA . GLY A 1 215 ? -30.512 12.962 5.988 1.00 36.53 215 GLY A CA 1
ATOM 1803 C C . GLY A 1 215 ? -29.449 13.974 5.557 1.00 36.53 215 GLY A C 1
ATOM 1804 O O . GLY A 1 215 ? -29.508 15.133 5.952 1.00 36.53 215 GLY A O 1
ATOM 1805 N N . SER A 1 216 ? -28.474 13.501 4.788 1.00 39.06 216 SER A N 1
ATOM 1806 C CA . SER A 1 216 ? -27.692 14.205 3.765 1.00 39.06 216 SER A CA 1
ATOM 1807 C C . SER A 1 216 ? -26.837 13.128 3.105 1.00 39.06 216 SER A C 1
ATOM 1809 O O . SER A 1 216 ? -26.062 12.498 3.815 1.00 39.06 216 SER A O 1
ATOM 1811 N N . GLU A 1 217 ? -27.041 12.870 1.811 1.00 43.94 217 GLU A N 1
ATOM 1812 C CA . GLU A 1 217 ? -26.362 11.865 0.972 1.00 43.94 217 GLU A CA 1
ATOM 1813 C C . GLU A 1 217 ? -24.986 11.413 1.503 1.00 43.94 217 GLU A C 1
ATOM 1815 O O . GLU A 1 217 ? -23.954 11.954 1.110 1.00 43.94 217 GLU A O 1
ATOM 1820 N N . SER A 1 218 ? -24.949 10.423 2.407 1.00 48.41 218 SER A N 1
ATOM 1821 C CA . SER A 1 218 ? -23.666 9.906 2.879 1.00 48.41 218 SER A CA 1
ATOM 1822 C C . SER A 1 218 ? -22.965 9.253 1.682 1.00 48.41 218 SER A C 1
ATOM 1824 O O . SER A 1 218 ? -23.596 8.488 0.930 1.00 48.41 218 SER A O 1
ATOM 1826 N N . PRO A 1 219 ? -21.689 9.586 1.434 1.00 55.59 219 PRO A N 1
ATOM 1827 C CA . PRO A 1 219 ? -21.016 9.196 0.203 1.00 55.59 219 PRO A CA 1
ATOM 1828 C C . PRO A 1 219 ? -20.764 7.690 0.103 1.00 55.59 219 PRO A C 1
ATOM 1830 O O . PRO A 1 219 ? -20.626 7.166 -0.998 1.00 55.59 219 PRO A O 1
ATOM 1833 N N . VAL A 1 220 ? -20.766 6.982 1.232 1.00 64.31 220 VAL A N 1
ATOM 1834 C CA . VAL A 1 220 ? -20.563 5.533 1.341 1.00 64.31 220 VAL A CA 1
ATOM 1835 C C . VAL A 1 220 ? -21.482 4.950 2.417 1.00 64.31 220 VAL A C 1
ATOM 1837 O O . VAL A 1 220 ? -22.137 5.693 3.143 1.00 64.31 220 VAL A O 1
ATOM 1840 N N . SER A 1 221 ? -21.553 3.622 2.516 1.00 78.19 221 SER A N 1
ATOM 1841 C CA . SER A 1 221 ? -22.445 2.949 3.475 1.00 78.19 221 SER A CA 1
ATOM 1842 C C . SER A 1 221 ? -21.861 2.883 4.892 1.00 78.19 221 SER A C 1
ATOM 1844 O O . SER A 1 221 ? -22.616 2.760 5.852 1.00 78.19 221 SER A O 1
ATOM 1846 N N . GLU A 1 222 ? -20.535 2.951 5.034 1.00 90.94 222 GLU A N 1
ATOM 1847 C CA . GLU A 1 222 ? -19.839 2.817 6.317 1.00 90.94 222 GLU A CA 1
ATOM 1848 C C . GLU A 1 222 ? -18.639 3.778 6.404 1.00 90.94 222 GLU A C 1
ATOM 1850 O O . GLU A 1 222 ? -17.794 3.832 5.510 1.00 90.94 222 GLU A O 1
ATOM 1855 N N . TYR A 1 223 ? -18.545 4.530 7.497 1.00 92.25 223 TYR A N 1
ATOM 1856 C CA . TYR A 1 223 ? -17.441 5.432 7.816 1.00 92.25 223 TYR A CA 1
ATOM 1857 C C . TYR A 1 223 ? -16.672 4.910 9.028 1.00 92.25 223 TYR A C 1
ATOM 1859 O O . TYR A 1 223 ? -17.264 4.471 10.018 1.00 92.25 223 TYR A O 1
ATOM 1867 N N . THR A 1 224 ? -15.343 4.924 8.957 1.00 94.94 224 THR A N 1
ATOM 1868 C CA . THR A 1 224 ? -14.498 4.243 9.944 1.00 94.94 224 THR A CA 1
ATOM 1869 C C . THR A 1 224 ? -13.226 5.025 10.240 1.00 94.94 224 THR A C 1
ATOM 1871 O O . THR A 1 224 ? -12.748 5.799 9.408 1.00 94.94 224 THR A O 1
ATOM 1874 N N . LEU A 1 225 ? -12.683 4.819 11.439 1.00 95.88 225 LEU A N 1
ATOM 1875 C CA . LEU A 1 225 ? -11.457 5.465 11.902 1.00 95.88 225 LEU A CA 1
ATOM 1876 C C . LEU A 1 225 ? -10.420 4.416 12.302 1.00 95.88 225 LEU A C 1
ATOM 1878 O O . LEU A 1 225 ? -10.755 3.454 12.997 1.00 95.88 225 LEU A O 1
ATOM 1882 N N . GLU A 1 226 ? -9.166 4.628 11.914 1.00 96.19 226 GLU A N 1
ATOM 1883 C CA . GLU A 1 226 ? -8.045 3.793 12.340 1.00 96.19 226 GLU A CA 1
ATOM 1884 C C . GLU A 1 226 ? -7.395 4.332 13.621 1.00 96.19 226 GLU A C 1
ATOM 1886 O O . GLU A 1 226 ? -6.944 5.478 13.701 1.00 96.19 226 GLU A O 1
ATOM 1891 N N . LEU A 1 227 ? -7.342 3.476 14.638 1.00 96.19 227 LEU A N 1
ATOM 1892 C CA . LEU A 1 227 ? -6.527 3.625 15.832 1.00 96.19 227 LEU A CA 1
ATOM 1893 C C . LEU A 1 227 ? -5.276 2.772 15.614 1.00 96.19 227 LEU A C 1
ATOM 1895 O O . LEU A 1 227 ? -5.322 1.552 15.757 1.00 96.19 227 LEU A O 1
ATOM 1899 N N . ASP A 1 228 ? -4.170 3.411 15.237 1.00 93.19 228 ASP A N 1
ATOM 1900 C CA . ASP A 1 228 ? -2.982 2.704 14.739 1.00 93.19 228 ASP A CA 1
ATOM 1901 C C . ASP A 1 228 ? -1.756 2.772 15.652 1.00 93.19 228 ASP A C 1
ATOM 1903 O O . ASP A 1 228 ? -0.672 2.280 15.309 1.00 93.19 228 ASP A O 1
ATOM 1907 N N . ASN A 1 229 ? -1.897 3.411 16.815 1.00 91.38 229 ASN A N 1
ATOM 1908 C CA . ASN A 1 229 ? -0.785 3.651 17.716 1.00 91.38 229 ASN A CA 1
ATOM 1909 C C . ASN A 1 229 ? -1.221 3.806 19.188 1.00 91.38 229 ASN A C 1
ATOM 1911 O O . ASN A 1 229 ? -2.370 4.151 19.468 1.00 91.38 229 ASN A O 1
ATOM 1915 N N . PRO A 1 230 ? -0.281 3.629 20.143 1.00 91.81 230 PRO A N 1
ATOM 1916 C CA . PRO A 1 230 ? -0.575 3.677 21.575 1.00 91.81 230 PRO A CA 1
ATOM 1917 C C . PRO A 1 230 ? -1.268 4.945 22.075 1.00 91.81 230 PRO A C 1
ATOM 1919 O O . PRO A 1 230 ? -2.095 4.855 22.975 1.00 91.81 230 PRO A O 1
ATOM 1922 N N . TRP A 1 231 ? -0.950 6.112 21.506 1.00 90.12 231 TRP A N 1
ATOM 1923 C CA . TRP A 1 231 ? -1.574 7.360 21.942 1.00 90.12 231 TRP A CA 1
ATOM 1924 C C . TRP A 1 231 ? -3.063 7.382 21.584 1.00 90.12 231 TRP A C 1
ATOM 1926 O O . TRP A 1 231 ? -3.879 7.734 22.429 1.00 90.12 231 TRP A O 1
ATOM 1936 N N . LEU A 1 232 ? -3.433 6.931 20.379 1.00 93.75 232 LEU A N 1
ATOM 1937 C CA . LEU A 1 232 ? -4.838 6.833 19.969 1.00 93.75 232 LEU A CA 1
ATOM 1938 C C . LEU A 1 232 ? -5.624 5.841 20.832 1.00 93.75 232 LEU A C 1
ATOM 1940 O O . LEU A 1 232 ? -6.767 6.125 21.188 1.00 93.75 232 LEU A O 1
ATOM 1944 N N . TYR A 1 233 ? -5.013 4.715 21.218 1.00 96.50 233 TYR A N 1
ATOM 1945 C CA . TYR A 1 233 ? -5.644 3.760 22.135 1.00 96.50 233 TYR A CA 1
ATOM 1946 C C . TYR A 1 233 ? -5.955 4.402 23.492 1.00 96.50 233 TYR A C 1
ATOM 1948 O O . TYR A 1 233 ? -7.069 4.282 23.996 1.00 96.50 233 TYR A O 1
ATOM 1956 N N . GLU A 1 234 ? -4.985 5.105 24.080 1.00 95.50 234 GLU A N 1
ATOM 1957 C CA . GLU A 1 234 ? -5.136 5.784 25.374 1.00 95.50 234 GLU A CA 1
ATOM 1958 C C . GLU A 1 234 ? -6.135 6.951 25.302 1.00 95.50 234 GLU A C 1
ATOM 1960 O O . GLU A 1 234 ? -6.987 7.113 26.183 1.00 95.50 234 GLU A O 1
ATOM 1965 N N . GLU A 1 235 ? -6.074 7.750 24.236 1.00 94.94 235 GLU A N 1
ATOM 1966 C CA . GLU A 1 235 ? -6.974 8.882 24.013 1.00 94.94 235 GLU A CA 1
ATOM 1967 C C . GLU A 1 235 ? -8.425 8.405 23.869 1.00 94.94 235 GLU A C 1
ATOM 1969 O O . GLU A 1 235 ? -9.313 8.975 24.504 1.00 94.94 235 GLU A O 1
ATOM 1974 N N . TYR A 1 236 ? -8.658 7.321 23.119 1.00 97.19 236 TYR A N 1
ATOM 1975 C CA . TYR A 1 236 ? -9.981 6.714 22.986 1.00 97.19 236 TYR A CA 1
ATOM 1976 C C . TYR A 1 236 ? -10.465 6.125 24.316 1.00 97.19 236 TYR A C 1
ATOM 1978 O O . TYR A 1 236 ? -11.568 6.436 24.753 1.00 97.19 236 TYR A O 1
ATOM 1986 N N . LEU A 1 237 ? -9.646 5.339 25.024 1.00 98.38 237 LEU A N 1
ATOM 1987 C CA . LEU A 1 237 ? -10.047 4.742 26.308 1.00 98.38 237 LEU A CA 1
ATOM 1988 C C . LEU A 1 237 ? -10.398 5.787 27.377 1.00 98.38 237 LEU A C 1
ATOM 1990 O O . LEU A 1 237 ? -11.296 5.554 28.187 1.00 98.38 237 LEU A O 1
ATOM 1994 N N . SER A 1 238 ? -9.709 6.931 27.379 1.00 97.56 238 SER A N 1
ATOM 1995 C CA . SER A 1 238 ? -9.862 7.968 28.409 1.00 97.56 238 SER A CA 1
ATOM 1996 C C . SER A 1 238 ? -11.061 8.902 28.218 1.00 97.56 238 SER A C 1
ATOM 1998 O O . SER A 1 238 ? -11.395 9.643 29.145 1.00 97.56 238 SER A O 1
ATOM 2000 N N . LYS A 1 239 ? -11.703 8.907 27.045 1.00 96.75 239 LYS A N 1
ATOM 2001 C CA . LYS A 1 239 ? -12.742 9.885 26.675 1.00 96.75 239 LYS A CA 1
ATOM 2002 C C . LYS A 1 239 ? -13.961 9.196 26.078 1.00 96.75 239 LYS A C 1
ATOM 2004 O O . LYS A 1 239 ? -13.869 8.085 25.571 1.00 96.75 239 LYS A O 1
ATOM 2009 N N . ASP A 1 240 ? -15.130 9.822 26.140 1.00 96.00 240 ASP A N 1
ATOM 2010 C CA . ASP A 1 240 ? -16.265 9.360 25.337 1.00 96.00 240 ASP A CA 1
ATOM 2011 C C . ASP A 1 240 ? -15.997 9.605 23.842 1.00 96.00 240 ASP A C 1
ATOM 2013 O O . ASP A 1 240 ? -15.216 10.492 23.482 1.00 96.00 240 ASP A O 1
ATOM 2017 N N . LEU A 1 241 ? -16.665 8.839 22.973 1.00 93.50 241 LEU A N 1
ATOM 2018 C CA . LEU A 1 241 ? -16.466 8.912 21.523 1.00 93.50 241 LEU A CA 1
ATOM 2019 C C . LEU A 1 241 ? -16.589 10.338 20.963 1.00 93.50 241 LEU A C 1
ATOM 2021 O O . LEU A 1 241 ? -15.828 10.702 20.075 1.00 93.50 241 LEU A O 1
ATOM 2025 N N . THR A 1 242 ? -17.503 11.169 21.483 1.00 92.81 242 THR A N 1
ATOM 2026 C CA . THR A 1 242 ? -17.670 12.541 20.969 1.00 92.81 242 THR A CA 1
ATOM 2027 C C . THR A 1 242 ? -16.432 13.377 21.247 1.00 92.81 242 THR A C 1
ATOM 2029 O O . THR A 1 242 ? -15.846 13.938 20.322 1.00 92.81 242 THR A O 1
ATOM 2032 N N . THR A 1 243 ? -16.008 13.419 22.509 1.00 95.06 243 THR A N 1
ATOM 2033 C CA . THR A 1 243 ? -14.837 14.199 22.922 1.00 95.06 243 THR A CA 1
ATOM 2034 C C . THR A 1 243 ? -13.564 13.695 22.235 1.00 95.06 243 THR A C 1
ATOM 2036 O O . THR A 1 243 ? -12.715 14.489 21.828 1.00 95.06 243 THR A O 1
ATOM 2039 N N . PHE A 1 244 ? -13.436 12.377 22.061 1.00 94.81 244 PHE A N 1
ATOM 2040 C CA . PHE A 1 244 ? -12.339 11.774 21.307 1.00 94.81 244 PHE A CA 1
ATOM 2041 C C . PHE A 1 244 ? -12.299 12.268 19.849 1.00 94.81 244 PHE A C 1
ATOM 2043 O O . PHE A 1 244 ? -11.253 12.740 19.401 1.00 94.81 244 PHE A O 1
ATOM 2050 N N . MET A 1 245 ? -13.426 12.224 19.126 1.00 92.62 245 MET A N 1
ATOM 2051 C CA . MET A 1 245 ? -13.485 12.665 17.725 1.00 92.62 245 MET A CA 1
ATOM 2052 C C . MET A 1 245 ? -13.184 14.162 17.583 1.00 92.62 245 MET A C 1
ATOM 2054 O O . MET A 1 245 ? -12.399 14.548 16.718 1.00 92.62 245 MET A O 1
ATOM 2058 N N . GLU A 1 246 ? -13.747 15.012 18.448 1.00 90.56 246 GLU A N 1
ATOM 2059 C CA . GLU A 1 246 ? -13.468 16.457 18.445 1.00 90.56 246 GLU A CA 1
ATOM 2060 C C . GLU A 1 246 ? -11.966 16.744 18.608 1.00 90.56 246 GLU A C 1
ATOM 2062 O O . GLU A 1 246 ? -11.390 17.536 17.853 1.00 90.56 246 GLU A O 1
ATOM 2067 N N . ASN A 1 247 ? -11.311 16.058 19.551 1.00 90.69 247 ASN A N 1
ATOM 2068 C CA . ASN A 1 247 ? -9.870 16.179 19.764 1.00 90.69 247 ASN A CA 1
ATOM 2069 C C . ASN A 1 247 ? -9.067 15.678 18.561 1.00 90.69 247 ASN A C 1
ATOM 2071 O O . ASN A 1 247 ? -8.105 16.339 18.160 1.00 90.69 247 ASN A O 1
ATOM 2075 N N . TYR A 1 248 ? -9.460 14.538 17.984 1.00 90.94 248 TYR A N 1
ATOM 2076 C CA . TYR A 1 248 ? -8.801 13.954 16.819 1.00 90.94 248 TYR A CA 1
ATOM 2077 C C . TYR A 1 248 ? -8.810 14.933 15.642 1.00 90.94 248 TYR A C 1
ATOM 2079 O O . TYR A 1 248 ? -7.749 15.275 15.119 1.00 90.94 248 TYR A O 1
ATOM 2087 N N . TRP A 1 249 ? -9.970 15.473 15.266 1.00 89.75 249 TRP A N 1
ATOM 2088 C CA . TRP A 1 249 ? -10.069 16.408 14.139 1.00 89.75 249 TRP A CA 1
ATOM 2089 C C . TRP A 1 249 ? -9.320 17.714 14.388 1.00 89.75 249 TRP A C 1
ATOM 2091 O O . TRP A 1 249 ? -8.590 18.186 13.513 1.00 89.75 249 TRP A O 1
ATOM 2101 N N . LYS A 1 250 ? -9.438 18.266 15.601 1.00 87.69 250 LYS A N 1
ATOM 2102 C CA . LYS A 1 250 ? -8.752 19.503 15.991 1.00 87.69 250 LYS A CA 1
ATOM 2103 C C . LYS A 1 250 ? -7.236 19.368 15.908 1.00 87.69 250 LYS A C 1
ATOM 2105 O O . LYS A 1 250 ? -6.566 20.258 15.391 1.00 87.69 250 LYS A O 1
ATOM 2110 N N . ARG A 1 251 ? -6.689 18.256 16.400 1.00 85.56 251 ARG A N 1
ATOM 2111 C CA . ARG A 1 251 ? -5.244 17.980 16.388 1.00 85.56 251 ARG A CA 1
ATOM 2112 C C . ARG A 1 251 ? -4.687 17.773 14.978 1.00 85.56 251 ARG A C 1
ATOM 2114 O O . ARG A 1 251 ? -3.501 18.001 14.750 1.00 85.56 251 ARG A O 1
ATOM 2121 N N . ASN A 1 252 ? -5.538 17.359 14.044 1.00 86.69 252 ASN A N 1
ATOM 2122 C CA . ASN A 1 252 ? -5.174 17.137 12.652 1.00 86.69 252 ASN A CA 1
ATOM 2123 C C . ASN A 1 252 ? -5.521 18.317 11.726 1.00 86.69 252 ASN A C 1
ATOM 2125 O O . ASN A 1 252 ? -5.414 18.156 10.519 1.00 86.69 252 ASN A O 1
ATOM 2129 N N . TYR A 1 253 ? -5.904 19.488 12.252 1.00 86.56 253 TYR A N 1
ATOM 2130 C CA . TYR A 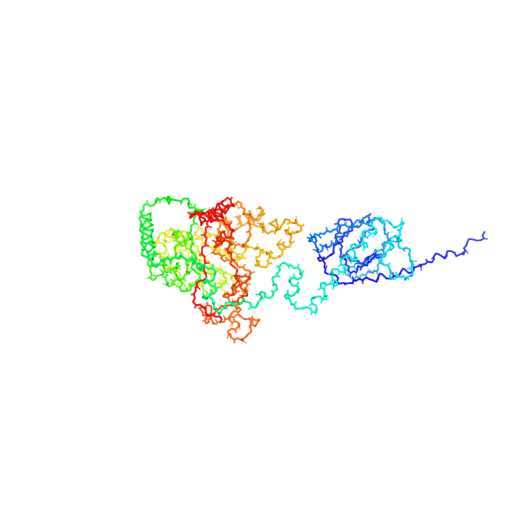1 253 ? -6.253 20.679 11.453 1.00 86.56 253 TYR A CA 1
ATOM 2131 C C . TYR A 1 253 ? -7.446 20.500 10.504 1.00 86.56 253 TYR A C 1
ATOM 2133 O O . TYR A 1 253 ? -7.575 21.237 9.535 1.00 86.56 253 TYR A O 1
ATOM 2141 N N . LEU A 1 254 ? -8.338 19.551 10.798 1.00 85.62 254 LEU A N 1
ATOM 2142 C CA . LEU A 1 254 ? -9.496 19.225 9.957 1.00 85.62 254 LEU A CA 1
ATOM 2143 C C . LEU A 1 254 ? -10.833 19.477 10.668 1.00 85.62 254 LEU A C 1
ATOM 2145 O O . LEU A 1 254 ? -11.861 18.929 10.280 1.00 85.62 254 LEU A O 1
ATOM 2149 N N . SER A 1 255 ? -10.840 20.300 11.720 1.00 83.56 255 SER A N 1
ATOM 2150 C CA . SER A 1 255 ? -12.087 20.800 12.307 1.00 83.56 255 SER A CA 1
ATOM 2151 C C . SER A 1 255 ? -12.893 21.571 11.257 1.00 83.56 255 SER A C 1
ATOM 2153 O O . SER A 1 255 ? -12.381 22.528 10.690 1.00 83.56 255 SER A O 1
ATOM 2155 N N . GLY A 1 256 ? -14.138 21.153 11.007 1.00 77.81 256 GLY A N 1
ATOM 2156 C CA . GLY A 1 256 ? -15.014 21.759 9.993 1.00 77.81 256 GLY A CA 1
ATOM 2157 C C . GLY A 1 256 ? -14.825 21.203 8.576 1.00 77.81 256 GLY A C 1
ATOM 2158 O O . GLY A 1 256 ? -15.547 21.595 7.664 1.00 77.81 256 GLY A O 1
ATOM 2159 N N . HIS A 1 257 ? -13.893 20.266 8.377 1.00 81.31 257 HIS A N 1
ATOM 2160 C CA . HIS A 1 257 ? -13.771 19.526 7.122 1.00 81.31 257 HIS A CA 1
ATOM 2161 C C . HIS A 1 257 ? -14.888 18.476 7.006 1.00 81.31 257 HIS A C 1
ATOM 2163 O O . HIS A 1 257 ? -15.312 17.923 8.019 1.00 81.31 257 HIS A O 1
ATOM 2169 N N . TRP A 1 258 ? -15.300 18.103 5.790 1.00 81.88 258 TRP A N 1
ATOM 2170 C CA . TRP A 1 258 ? -16.396 17.138 5.571 1.00 81.88 258 TRP A CA 1
ATOM 2171 C C . TRP A 1 258 ? -16.143 15.755 6.209 1.00 81.88 258 TRP A C 1
ATOM 2173 O O . TRP A 1 258 ? -17.073 15.068 6.633 1.00 81.88 258 TRP A O 1
ATOM 2183 N N . LEU A 1 259 ? -14.872 15.350 6.327 1.00 82.75 259 LEU A N 1
ATOM 2184 C CA . LEU A 1 259 ? -14.474 14.142 7.068 1.00 82.75 259 LEU A CA 1
ATOM 2185 C C . LEU A 1 259 ? -14.858 14.232 8.558 1.00 82.75 259 LEU A C 1
ATOM 2187 O O . LEU A 1 259 ? -15.185 13.221 9.177 1.00 82.75 259 LEU A O 1
ATOM 2191 N N . SER A 1 260 ? -14.852 15.437 9.132 1.00 83.75 260 SER A N 1
ATOM 2192 C CA . SER A 1 260 ? -15.206 15.673 10.534 1.00 83.75 260 SER A CA 1
ATOM 2193 C C . SER A 1 260 ? -16.712 15.693 10.811 1.00 83.75 260 SER A C 1
ATOM 2195 O O . SER A 1 260 ? -17.108 15.539 11.965 1.00 83.75 260 SER A O 1
ATOM 2197 N N . ASP A 1 261 ? -17.550 15.781 9.771 1.00 81.75 261 ASP A N 1
ATOM 2198 C CA . ASP A 1 261 ? -19.018 15.762 9.892 1.00 81.75 261 ASP A CA 1
ATOM 2199 C C . ASP A 1 261 ? -19.584 14.355 10.160 1.00 81.75 261 ASP A C 1
ATOM 2201 O O . ASP A 1 261 ? -20.773 14.188 10.444 1.00 81.75 261 ASP A O 1
ATOM 2205 N N . HIS A 1 262 ? -18.736 13.327 10.072 1.00 83.06 262 HIS A N 1
ATOM 2206 C CA . HIS A 1 262 ? -19.125 11.927 10.165 1.00 83.06 262 HIS A CA 1
ATOM 2207 C C . HIS A 1 262 ? -18.585 11.277 11.443 1.00 83.06 262 HIS A C 1
ATOM 2209 O O . HIS A 1 262 ? -17.415 11.413 11.804 1.00 83.06 262 HIS A O 1
ATOM 2215 N N . PHE A 1 263 ? -19.449 10.509 12.109 1.00 87.75 263 PHE A N 1
ATOM 2216 C CA . PHE A 1 263 ? -19.059 9.630 13.209 1.00 87.75 263 PHE A CA 1
ATOM 2217 C C . PHE A 1 263 ? -18.763 8.225 12.681 1.00 87.75 263 PHE A C 1
ATOM 2219 O O . PHE A 1 263 ? -19.489 7.752 11.801 1.00 87.75 263 PHE A O 1
ATOM 2226 N N . PRO A 1 264 ? -17.731 7.545 13.207 1.00 93.25 264 PRO A N 1
ATOM 2227 C CA . PRO A 1 264 ? -17.417 6.192 12.782 1.00 93.25 264 PRO A CA 1
ATOM 2228 C C . PRO A 1 264 ? -18.501 5.210 13.241 1.00 93.25 264 PRO A C 1
ATOM 2230 O O . PRO A 1 264 ? -18.961 5.276 14.379 1.00 93.25 264 PRO A O 1
ATOM 2233 N N . GLN A 1 265 ? -18.878 4.269 12.374 1.00 95.44 265 GLN A N 1
ATOM 2234 C CA . GLN A 1 265 ? -19.655 3.074 12.746 1.00 95.44 265 GLN A CA 1
ATOM 2235 C C . GLN A 1 265 ? -18.737 1.909 13.143 1.00 95.44 265 GLN A C 1
ATOM 2237 O O . GLN A 1 265 ? -19.182 0.927 13.742 1.00 95.44 265 GLN A O 1
ATOM 2242 N N . ARG A 1 266 ? -17.447 2.020 12.810 1.00 96.50 266 ARG A N 1
ATOM 2243 C CA . ARG A 1 266 ? -16.431 0.999 13.047 1.00 96.50 266 ARG A CA 1
ATOM 2244 C C . ARG A 1 266 ? -15.075 1.615 13.360 1.00 96.50 266 ARG A C 1
ATOM 2246 O O . ARG A 1 266 ? -14.715 2.656 12.810 1.00 96.50 266 ARG A O 1
ATOM 2253 N N . LEU A 1 267 ? -14.312 0.924 14.200 1.00 98.25 267 LEU A N 1
ATOM 2254 C CA . LEU A 1 267 ? -12.911 1.229 14.477 1.00 98.25 267 LEU A CA 1
ATOM 2255 C C . LEU A 1 267 ? -12.005 0.154 13.882 1.00 98.25 267 LEU A C 1
ATOM 2257 O O . LEU A 1 267 ? -12.264 -1.039 14.046 1.00 98.25 267 LEU A O 1
ATOM 2261 N N . TYR A 1 268 ? -10.931 0.580 13.227 1.00 98.50 268 TYR A N 1
ATOM 2262 C CA . TYR A 1 268 ? -9.790 -0.280 12.934 1.00 98.50 268 TYR A CA 1
ATOM 2263 C C . TYR A 1 268 ? -8.813 -0.152 14.102 1.00 98.50 268 TYR A C 1
ATOM 2265 O O . TYR A 1 268 ? -8.474 0.961 14.492 1.00 98.50 268 TYR A O 1
ATOM 2273 N N . ILE A 1 269 ? -8.405 -1.264 14.709 1.00 98.62 269 ILE A N 1
ATOM 2274 C CA . ILE A 1 269 ? -7.532 -1.272 15.890 1.00 98.62 269 ILE A CA 1
ATOM 2275 C C . ILE A 1 269 ? -6.310 -2.130 15.594 1.00 98.62 269 ILE A C 1
ATOM 2277 O O . ILE A 1 269 ? -6.433 -3.328 15.333 1.00 98.62 269 ILE A O 1
ATOM 2281 N N . GLY A 1 270 ? -5.126 -1.535 15.692 1.00 96.81 270 GLY A N 1
ATOM 2282 C CA . GLY A 1 270 ? -3.860 -2.192 15.382 1.00 96.81 270 GLY A CA 1
ATOM 2283 C C . GLY A 1 270 ? -3.135 -1.478 14.249 1.00 96.81 270 GLY A C 1
ATOM 2284 O O . GLY A 1 270 ? -3.516 -0.389 13.853 1.00 96.81 270 GLY A O 1
ATOM 2285 N N . ASN A 1 271 ? -2.060 -2.064 13.728 1.00 94.12 271 ASN A N 1
ATOM 2286 C CA . ASN A 1 271 ? -1.216 -1.386 12.747 1.00 94.12 271 ASN A CA 1
ATOM 2287 C C . ASN A 1 271 ? -0.797 -2.340 11.628 1.00 94.12 271 ASN A C 1
ATOM 2289 O O . ASN A 1 271 ? -0.216 -3.394 11.893 1.00 94.12 271 ASN A O 1
ATOM 2293 N N . SER A 1 272 ? -1.051 -1.951 10.375 1.00 93.19 272 SER A N 1
ATOM 2294 C CA . SER A 1 272 ? -0.759 -2.796 9.206 1.00 93.19 272 SER A CA 1
ATOM 2295 C C . SER A 1 272 ? 0.738 -3.014 8.978 1.00 93.19 272 SER A C 1
ATOM 2297 O O . SER A 1 272 ? 1.137 -3.980 8.333 1.00 93.19 272 SER A O 1
ATOM 2299 N N . PHE A 1 273 ? 1.592 -2.132 9.497 1.00 91.75 273 PHE A N 1
ATOM 2300 C CA . PHE A 1 273 ? 3.005 -2.082 9.130 1.00 91.75 273 PHE A CA 1
ATOM 2301 C C . PHE A 1 273 ? 3.927 -2.542 10.255 1.00 91.75 273 PHE A C 1
ATOM 2303 O O . PHE A 1 273 ? 4.930 -3.199 9.986 1.00 91.75 273 PHE A O 1
ATOM 2310 N N . CYS A 1 274 ? 3.604 -2.236 11.512 1.00 91.88 274 CYS A N 1
ATOM 2311 C CA . CYS A 1 274 ? 4.493 -2.467 12.645 1.00 91.88 274 CYS A CA 1
ATOM 2312 C C . CYS A 1 274 ? 3.794 -3.202 13.798 1.00 91.88 274 CYS A C 1
ATOM 2314 O O . CYS A 1 274 ? 3.026 -2.604 14.551 1.00 91.88 274 CYS A O 1
ATOM 2316 N N . HIS A 1 275 ? 4.158 -4.471 14.013 1.00 91.56 275 HIS A N 1
ATOM 2317 C CA . HIS A 1 275 ? 3.657 -5.293 15.125 1.00 91.56 275 HIS A CA 1
ATOM 2318 C C . HIS A 1 275 ? 3.887 -4.679 16.516 1.00 91.56 275 HIS A C 1
ATOM 2320 O O . HIS A 1 275 ? 3.112 -4.921 17.433 1.00 91.56 275 HIS A O 1
ATOM 2326 N N . LEU A 1 276 ? 4.918 -3.845 16.689 1.00 91.25 276 LEU A N 1
ATOM 2327 C CA . LEU A 1 276 ? 5.237 -3.198 17.971 1.00 91.25 276 LEU A CA 1
ATOM 2328 C C . LEU A 1 276 ? 4.274 -2.052 18.340 1.00 91.25 276 LEU A C 1
ATOM 2330 O O . LEU A 1 276 ? 4.358 -1.510 19.446 1.00 91.25 276 LEU A O 1
ATOM 2334 N N . LEU A 1 277 ? 3.398 -1.653 17.413 1.00 92.12 277 LEU A N 1
ATOM 2335 C CA . LEU A 1 277 ? 2.326 -0.677 17.638 1.00 92.12 277 LEU A CA 1
ATOM 2336 C C . LEU A 1 277 ? 0.964 -1.335 17.864 1.00 92.12 277 LEU A C 1
ATOM 2338 O O . LEU A 1 277 ? 0.000 -0.633 18.172 1.00 92.12 277 LEU A O 1
ATOM 2342 N N . PHE A 1 278 ? 0.882 -2.658 17.731 1.00 95.25 278 PHE A N 1
ATOM 2343 C CA . PHE A 1 278 ? -0.309 -3.403 18.106 1.00 95.25 278 PHE A CA 1
ATOM 2344 C C . PHE A 1 278 ? -0.552 -3.247 19.621 1.00 95.25 278 PHE A C 1
ATOM 2346 O O . PHE A 1 278 ? 0.419 -3.217 20.391 1.00 95.25 278 PHE A O 1
ATOM 2353 N N . PRO A 1 279 ? -1.808 -3.076 20.075 1.00 96.62 279 PRO A N 1
ATOM 2354 C CA . PRO A 1 279 ? -2.100 -2.917 21.495 1.00 96.62 279 PRO A CA 1
ATOM 2355 C C . PRO A 1 279 ? -1.629 -4.137 22.292 1.00 96.62 279 PRO A C 1
ATOM 2357 O O . PRO A 1 279 ? -1.640 -5.270 21.809 1.00 96.62 279 PRO A O 1
ATOM 2360 N N . LYS A 1 280 ? -1.234 -3.906 23.547 1.00 95.94 280 LYS A N 1
ATOM 2361 C CA . LYS A 1 280 ? -1.029 -5.009 24.494 1.00 95.94 280 LYS A CA 1
ATOM 2362 C C . LYS A 1 280 ? -2.351 -5.743 24.714 1.00 95.94 280 LYS A C 1
ATOM 2364 O O . LYS A 1 280 ? -3.409 -5.143 24.568 1.00 95.94 280 LYS A O 1
ATOM 2369 N N . GLU A 1 281 ? -2.288 -7.017 25.089 1.00 97.50 281 GLU A N 1
ATOM 2370 C CA . GLU A 1 281 ? -3.476 -7.872 25.212 1.00 97.50 281 GLU A CA 1
ATOM 2371 C C . GLU A 1 281 ? -4.550 -7.279 26.145 1.00 97.50 281 GLU A C 1
ATOM 2373 O O . GLU A 1 281 ? -5.711 -7.163 25.762 1.00 97.50 281 GLU A O 1
ATOM 2378 N N . ASP A 1 282 ? -4.167 -6.824 27.337 1.00 97.88 282 ASP A N 1
ATOM 2379 C CA . ASP A 1 282 ? -5.073 -6.191 28.300 1.00 97.88 282 ASP A CA 1
ATOM 2380 C C . ASP A 1 282 ? -5.722 -4.914 27.744 1.00 97.88 282 ASP A C 1
ATOM 2382 O O . ASP A 1 282 ? -6.934 -4.718 27.859 1.00 97.88 282 ASP A O 1
ATOM 2386 N N . GLN A 1 283 ? -4.924 -4.069 27.090 1.00 98.44 283 GLN A N 1
ATOM 2387 C CA . GLN A 1 283 ? -5.399 -2.856 26.431 1.00 98.44 283 GLN A CA 1
ATOM 2388 C C . GLN A 1 283 ? -6.333 -3.177 25.255 1.00 98.44 283 GLN A C 1
ATOM 2390 O O . GLN A 1 283 ? -7.346 -2.502 25.084 1.00 98.44 283 GLN A O 1
ATOM 2395 N N . LEU A 1 284 ? -6.036 -4.215 24.469 1.00 98.75 284 LEU A N 1
ATOM 2396 C CA . LEU A 1 284 ? -6.859 -4.658 23.345 1.00 98.75 284 LEU A CA 1
ATOM 2397 C C . LEU A 1 284 ? -8.269 -5.022 23.811 1.00 98.75 284 LEU A C 1
ATOM 2399 O O . LEU A 1 284 ? -9.240 -4.488 23.283 1.00 98.75 284 LEU A O 1
ATOM 2403 N N . PHE A 1 285 ? -8.399 -5.870 24.831 1.00 98.75 285 PHE A N 1
ATOM 2404 C CA . PHE A 1 285 ? -9.720 -6.268 25.326 1.00 98.75 285 PHE A CA 1
ATOM 2405 C C . PHE A 1 285 ? -10.487 -5.107 25.980 1.00 98.75 285 PHE A C 1
ATOM 2407 O O . PHE A 1 285 ? -11.714 -5.057 25.881 1.00 98.75 285 PHE A O 1
ATOM 2414 N N . GLN A 1 286 ? -9.799 -4.120 26.568 1.00 98.69 286 GLN A N 1
ATOM 2415 C CA . GLN A 1 286 ? -10.443 -2.878 27.018 1.00 98.69 286 GLN A CA 1
ATOM 2416 C C . GLN A 1 286 ? -10.990 -2.050 25.848 1.00 98.69 286 GLN A C 1
ATOM 2418 O O . GLN A 1 286 ? -12.107 -1.533 25.937 1.00 98.69 286 GLN A O 1
ATOM 2423 N N . LEU A 1 287 ? -10.230 -1.933 24.752 1.00 98.81 287 LEU A N 1
ATOM 2424 C CA . LEU A 1 287 ? -10.670 -1.236 23.540 1.00 98.81 287 LEU A CA 1
ATOM 2425 C C . LEU A 1 287 ? -11.898 -1.921 22.931 1.00 98.81 287 LEU A C 1
ATOM 2427 O O . LEU A 1 287 ? -12.875 -1.245 22.613 1.00 98.81 287 LEU A O 1
ATOM 2431 N N . LEU A 1 288 ? -11.868 -3.253 22.830 1.00 98.81 288 LEU A N 1
ATOM 2432 C CA . LEU A 1 288 ? -12.977 -4.062 22.324 1.00 98.81 288 LEU A CA 1
ATOM 2433 C C . LEU A 1 288 ? -14.245 -3.886 23.167 1.00 98.81 288 LEU A C 1
ATOM 2435 O O . LEU A 1 288 ? -15.323 -3.635 22.628 1.00 98.81 288 LEU A O 1
ATOM 2439 N N . GLU A 1 289 ? -14.122 -3.953 24.493 1.00 98.62 289 GLU A N 1
ATOM 2440 C CA . GLU A 1 289 ? -15.267 -3.799 25.392 1.00 98.62 289 GLU A CA 1
ATOM 2441 C C . GLU A 1 289 ? -15.851 -2.382 25.351 1.00 98.62 289 GLU A C 1
ATOM 2443 O O . GLU A 1 289 ? -17.072 -2.203 25.411 1.00 98.62 289 GLU A O 1
ATOM 2448 N N . LYS A 1 290 ? -15.004 -1.356 25.218 1.00 98.56 290 LYS A N 1
ATOM 2449 C CA . LYS A 1 290 ? -15.469 0.023 25.045 1.00 98.56 290 LYS A CA 1
ATOM 2450 C C . LYS A 1 290 ? -16.199 0.201 23.711 1.00 98.56 290 LYS A C 1
ATOM 2452 O O . LYS A 1 290 ? -17.320 0.709 23.720 1.00 98.56 290 LYS A O 1
ATOM 2457 N N . ALA A 1 291 ? -15.616 -0.264 22.606 1.00 98.31 291 ALA A N 1
ATOM 2458 C CA . ALA A 1 291 ? -16.232 -0.201 21.281 1.00 98.31 291 ALA A CA 1
ATOM 2459 C C . ALA A 1 291 ? -17.601 -0.896 21.273 1.00 98.31 291 ALA A C 1
ATOM 2461 O O . ALA A 1 291 ? -18.583 -0.330 20.795 1.00 98.31 291 ALA A O 1
ATOM 2462 N N . ARG A 1 292 ? -17.704 -2.066 21.917 1.00 97.75 292 ARG A N 1
ATOM 2463 C CA . ARG A 1 292 ? -18.967 -2.794 22.094 1.00 97.75 292 ARG A CA 1
ATOM 2464 C C . ARG A 1 292 ? -20.011 -1.979 22.864 1.00 97.75 292 ARG A C 1
ATOM 2466 O O . ARG A 1 292 ? -21.157 -1.898 22.427 1.00 97.75 292 ARG A O 1
ATOM 2473 N N . LYS A 1 293 ? -19.640 -1.351 23.988 1.00 97.50 293 LYS A N 1
ATOM 2474 C CA . LYS A 1 293 ? -20.547 -0.478 24.770 1.00 97.50 293 LYS A CA 1
ATOM 2475 C C . LYS A 1 293 ? -21.016 0.738 23.977 1.00 97.50 293 LYS A C 1
ATOM 2477 O O . LYS A 1 293 ? -22.142 1.190 24.161 1.00 97.50 293 LYS A O 1
ATOM 2482 N N . GLU A 1 294 ? -20.164 1.247 23.098 1.00 96.12 294 GLU A N 1
ATOM 2483 C CA . GLU A 1 294 ? -20.462 2.364 22.200 1.00 96.12 294 GLU A CA 1
ATOM 2484 C C . GLU A 1 294 ? -21.133 1.912 20.889 1.00 96.12 294 GLU A C 1
ATOM 2486 O O . GLU A 1 294 ? -21.412 2.741 20.029 1.00 96.12 294 GLU A O 1
ATOM 2491 N N . SER A 1 295 ? -21.470 0.619 20.762 1.00 95.75 295 SER A N 1
ATOM 2492 C CA . SER A 1 295 ? -22.122 0.014 19.588 1.00 95.75 295 SER A CA 1
ATOM 2493 C C . SER A 1 295 ? -21.340 0.183 18.278 1.00 95.75 295 SER A C 1
ATOM 2495 O O . SER A 1 295 ? -21.930 0.276 17.202 1.00 95.75 295 SER A O 1
ATOM 2497 N N . LEU A 1 296 ? -20.010 0.205 18.366 1.00 96.56 296 LEU A N 1
ATOM 2498 C CA . LEU A 1 296 ? -19.097 0.262 17.229 1.00 96.56 296 LEU A CA 1
ATOM 2499 C C . LEU A 1 296 ? -18.698 -1.150 16.797 1.00 96.56 296 LEU A C 1
ATOM 2501 O O . LEU A 1 296 ? -18.400 -2.010 17.629 1.00 96.56 296 LEU A O 1
ATOM 2505 N N . GLN A 1 297 ? -18.641 -1.381 15.487 1.00 97.94 297 GLN A N 1
ATOM 2506 C CA . GLN A 1 297 ? -18.016 -2.585 14.939 1.00 97.94 297 GLN A CA 1
ATOM 2507 C C . GLN A 1 297 ? -16.487 -2.451 15.012 1.00 97.94 297 GLN A C 1
ATOM 2509 O O . GLN A 1 297 ? -15.952 -1.345 15.105 1.00 97.94 297 GLN A O 1
ATOM 2514 N N . VAL A 1 298 ? -15.761 -3.568 14.961 1.00 98.69 298 VAL A N 1
ATOM 2515 C CA . VAL A 1 298 ? -14.295 -3.547 15.040 1.00 98.69 298 VAL A CA 1
ATOM 2516 C C . VAL A 1 298 ? -13.672 -4.378 13.926 1.00 98.69 298 VAL A C 1
ATOM 2518 O O . VAL A 1 298 ? -14.095 -5.508 13.661 1.00 98.69 298 VAL A O 1
ATOM 2521 N N . THR A 1 299 ? -12.650 -3.800 13.298 1.00 98.75 299 THR A N 1
ATOM 2522 C CA . THR A 1 299 ? -11.669 -4.511 12.478 1.00 98.75 299 THR A CA 1
ATOM 2523 C C . THR A 1 299 ? -10.336 -4.532 13.219 1.00 98.75 299 THR A C 1
ATOM 2525 O O . THR A 1 299 ? -9.829 -3.482 13.604 1.00 98.75 299 THR A O 1
ATOM 2528 N N . LEU A 1 300 ? -9.760 -5.709 13.450 1.00 98.75 300 LEU A N 1
ATOM 2529 C CA . LEU A 1 300 ? -8.417 -5.823 14.013 1.00 98.75 300 LEU A CA 1
ATOM 2530 C C . LEU A 1 300 ? -7.380 -5.864 12.902 1.00 98.75 300 LEU A C 1
ATOM 2532 O O . LEU A 1 300 ? -7.467 -6.673 11.976 1.00 98.75 300 LEU A O 1
ATOM 2536 N N . THR A 1 301 ? -6.373 -5.014 13.037 1.00 97.50 301 THR A N 1
ATOM 2537 C CA . THR A 1 301 ? -5.334 -4.817 12.037 1.00 97.50 301 THR A CA 1
ATOM 2538 C C . THR A 1 301 ? -4.010 -5.373 12.533 1.00 97.50 301 THR A C 1
ATOM 2540 O O . THR A 1 301 ? -3.324 -4.773 13.363 1.00 97.50 301 THR A O 1
ATOM 2543 N N . PHE A 1 302 ? -3.626 -6.526 11.993 1.00 95.94 302 PHE A N 1
ATOM 2544 C CA . PHE A 1 302 ? -2.322 -7.131 12.248 1.00 95.94 302 PHE A CA 1
ATOM 2545 C C . PHE A 1 302 ? -1.333 -6.746 11.151 1.00 95.94 302 PHE A C 1
ATOM 2547 O O . PHE A 1 302 ? -1.708 -6.601 9.987 1.00 95.94 302 PHE A O 1
ATOM 2554 N N . SER A 1 303 ? -0.057 -6.608 11.505 1.00 93.38 303 SER A N 1
ATOM 2555 C CA . SER A 1 303 ? 1.009 -6.474 10.512 1.00 93.38 303 SER A CA 1
ATOM 2556 C C . SER A 1 303 ? 1.376 -7.830 9.901 1.00 93.38 303 SER A C 1
ATOM 2558 O O . SER A 1 303 ? 0.781 -8.856 10.227 1.00 93.38 303 SER A O 1
ATOM 2560 N N . TYR A 1 304 ? 2.420 -7.853 9.068 1.00 91.56 304 TYR A N 1
ATOM 2561 C CA . TYR A 1 304 ? 3.092 -9.105 8.706 1.00 91.56 304 TYR A CA 1
ATOM 2562 C C . TYR A 1 304 ? 3.516 -9.895 9.960 1.00 91.56 304 TYR A C 1
ATOM 2564 O O . TYR A 1 304 ? 3.840 -9.291 10.994 1.00 91.56 304 TYR A O 1
ATOM 2572 N N . ILE A 1 305 ? 3.529 -11.228 9.865 1.00 93.38 305 ILE A N 1
ATOM 2573 C CA . ILE A 1 305 ? 3.821 -12.124 10.994 1.00 93.38 305 ILE A CA 1
ATOM 2574 C C . ILE A 1 305 ? 5.222 -12.705 10.822 1.00 93.38 305 ILE A C 1
ATOM 2576 O O . ILE A 1 305 ? 5.580 -13.231 9.774 1.00 93.38 305 ILE A O 1
ATOM 2580 N N . ARG A 1 306 ? 6.045 -12.596 11.866 1.00 91.12 306 ARG A N 1
ATOM 2581 C CA . ARG A 1 306 ? 7.368 -13.232 11.912 1.00 91.12 306 ARG A CA 1
ATOM 2582 C C . ARG A 1 306 ? 7.269 -14.594 12.585 1.00 91.12 306 ARG A C 1
ATOM 2584 O O . ARG A 1 306 ? 6.412 -14.788 13.437 1.00 91.12 306 ARG A O 1
ATOM 2591 N N . GLU A 1 307 ? 8.213 -15.482 12.287 1.00 93.19 307 GLU A N 1
ATOM 2592 C CA . GLU A 1 307 ? 8.253 -16.846 12.835 1.00 93.19 307 GLU A CA 1
ATOM 2593 C C . GLU A 1 307 ? 8.074 -16.885 14.364 1.00 93.19 307 GLU A C 1
ATOM 2595 O O . GLU A 1 307 ? 7.197 -17.567 14.882 1.00 93.19 307 GLU A O 1
ATOM 2600 N N . PHE A 1 308 ? 8.828 -16.056 15.096 1.00 92.25 308 PHE A N 1
ATOM 2601 C CA . PHE A 1 308 ? 8.753 -15.997 16.561 1.00 92.25 308 PHE A CA 1
ATOM 2602 C C . PHE A 1 308 ? 7.406 -15.481 17.102 1.00 92.25 308 PHE A C 1
ATOM 2604 O O . PHE A 1 308 ? 7.145 -15.580 18.297 1.00 92.25 308 PHE A O 1
ATOM 2611 N N . MET A 1 309 ? 6.568 -14.880 16.253 1.00 93.81 309 MET A N 1
ATOM 2612 C CA . MET A 1 309 ? 5.252 -14.360 16.625 1.00 93.81 309 MET A CA 1
ATOM 2613 C C . MET A 1 309 ? 4.137 -15.384 16.414 1.00 93.81 309 MET A C 1
ATOM 2615 O O . MET A 1 309 ? 3.039 -15.152 16.919 1.00 93.81 309 MET A O 1
ATOM 2619 N N . LEU A 1 310 ? 4.377 -16.469 15.667 1.00 96.44 310 LEU A N 1
ATOM 2620 C CA . LEU A 1 310 ? 3.329 -17.404 15.243 1.00 96.44 310 LEU A CA 1
ATOM 2621 C C . LEU A 1 310 ? 2.555 -17.974 16.433 1.00 96.44 310 LEU A C 1
ATOM 2623 O O . LEU A 1 310 ? 1.330 -17.896 16.456 1.00 96.44 310 LEU A O 1
ATOM 2627 N N . GLU A 1 311 ? 3.268 -18.477 17.442 1.00 97.12 311 GLU A N 1
ATOM 2628 C CA . GLU A 1 311 ? 2.660 -19.092 18.626 1.00 97.12 311 GLU A CA 1
ATOM 2629 C C . GLU A 1 311 ? 1.795 -18.093 19.406 1.00 97.12 311 GLU A C 1
ATOM 2631 O O . GLU A 1 311 ? 0.606 -18.328 19.623 1.00 97.12 311 GLU A O 1
ATOM 2636 N N . ASN A 1 312 ? 2.362 -16.938 19.765 1.00 96.38 312 ASN A N 1
ATOM 2637 C CA . ASN A 1 312 ? 1.651 -15.921 20.541 1.00 96.38 312 ASN A CA 1
ATOM 2638 C C . ASN A 1 312 ? 0.463 -15.328 19.769 1.00 96.38 312 ASN A C 1
ATOM 2640 O O . ASN A 1 312 ? -0.580 -15.050 20.358 1.00 96.38 312 ASN A O 1
ATOM 2644 N N . THR A 1 313 ? 0.601 -15.149 18.452 1.00 97.44 313 THR A N 1
ATOM 2645 C CA . THR A 1 313 ? -0.494 -14.653 17.605 1.00 97.44 313 THR A CA 1
ATOM 2646 C C . THR A 1 313 ? -1.613 -15.685 17.529 1.00 97.44 313 THR A C 1
ATOM 2648 O O . THR A 1 313 ? -2.769 -15.324 17.725 1.00 97.44 313 THR A O 1
ATOM 2651 N N . GLY A 1 314 ? -1.287 -16.968 17.343 1.00 97.81 314 GLY A N 1
ATOM 2652 C CA . GLY A 1 314 ? -2.272 -18.052 17.356 1.00 97.81 314 GLY A CA 1
ATOM 2653 C C . GLY A 1 314 ? -3.041 -18.127 18.677 1.00 97.81 314 GLY A C 1
ATOM 2654 O O . GLY A 1 314 ? -4.268 -18.172 18.673 1.00 97.81 314 GLY A O 1
ATOM 2655 N N . GLN A 1 315 ? -2.345 -18.034 19.816 1.00 98.38 315 GLN A N 1
ATOM 2656 C CA . GLN A 1 315 ? -2.992 -17.978 21.134 1.00 98.38 315 GLN A CA 1
ATOM 2657 C C . GLN A 1 315 ? -3.936 -16.774 21.269 1.00 98.38 315 GLN A C 1
ATOM 2659 O O . GLN A 1 315 ? -5.020 -16.902 21.839 1.00 98.38 315 GLN A O 1
ATOM 2664 N N . LEU A 1 316 ? -3.552 -15.608 20.740 1.00 98.50 316 LEU A N 1
ATOM 2665 C CA . LEU A 1 316 ? -4.411 -14.426 20.743 1.00 98.50 316 LEU A CA 1
ATOM 2666 C C . LEU A 1 316 ? -5.655 -14.615 19.860 1.00 98.50 316 LEU A C 1
ATOM 2668 O O . LEU A 1 316 ? -6.740 -14.219 20.277 1.00 98.50 316 LEU A O 1
ATOM 2672 N N . ILE A 1 317 ? -5.530 -15.244 18.687 1.00 98.56 317 ILE A N 1
ATOM 2673 C CA . ILE A 1 317 ? -6.672 -15.566 17.815 1.00 98.56 317 ILE A CA 1
ATOM 2674 C C . ILE A 1 317 ? -7.689 -16.462 18.536 1.00 98.56 317 ILE A C 1
ATOM 2676 O O . ILE A 1 317 ? -8.886 -16.182 18.478 1.00 98.56 317 ILE A O 1
ATOM 2680 N N . GLU A 1 318 ? -7.240 -17.475 19.283 1.00 98.44 318 GLU A N 1
ATOM 2681 C CA . GLU A 1 318 ? -8.140 -18.311 20.096 1.00 98.44 318 GLU A CA 1
ATOM 2682 C C . GLU A 1 318 ? -8.863 -17.503 21.180 1.00 98.44 318 GLU A C 1
ATOM 2684 O O . GLU A 1 318 ? -10.078 -17.617 21.352 1.00 98.44 318 GLU A O 1
ATOM 2689 N N . LYS A 1 319 ? -8.136 -16.636 21.895 1.00 98.62 319 LYS A N 1
ATOM 2690 C CA . LYS A 1 319 ? -8.739 -15.757 22.908 1.00 98.62 319 LYS A CA 1
ATOM 2691 C C . LYS A 1 319 ? -9.767 -14.805 22.296 1.00 98.62 319 LYS A C 1
ATOM 2693 O O . LYS A 1 319 ? -10.787 -14.538 22.924 1.00 98.62 319 LYS A O 1
ATOM 2698 N N . LEU A 1 320 ? -9.506 -14.294 21.093 1.00 98.69 320 LEU A N 1
ATOM 2699 C CA . LEU A 1 320 ? -10.420 -13.407 20.378 1.00 98.69 320 LEU A CA 1
ATOM 2700 C C . LEU A 1 320 ? -11.702 -14.128 19.949 1.00 98.69 320 LEU A C 1
ATOM 2702 O O . LEU A 1 320 ? -12.774 -13.573 20.173 1.00 98.69 320 LEU A O 1
ATOM 2706 N N . GLU A 1 321 ? -11.625 -15.344 19.394 1.00 98.38 321 GLU A N 1
ATOM 2707 C CA . GLU A 1 321 ? -12.822 -16.139 19.048 1.00 98.38 321 GLU A CA 1
ATOM 2708 C C . GLU A 1 321 ? -13.662 -16.432 20.306 1.00 98.38 321 GLU A C 1
ATOM 2710 O O . GLU A 1 321 ? -14.867 -16.181 20.303 1.00 98.38 321 GLU A O 1
ATOM 2715 N N . ASN A 1 322 ? -13.035 -16.849 21.413 1.00 98.44 322 ASN A N 1
ATOM 2716 C CA . ASN A 1 322 ? -13.738 -17.090 22.683 1.00 98.44 322 ASN A CA 1
ATOM 2717 C C . ASN A 1 322 ? -14.406 -15.818 23.224 1.00 98.44 322 ASN A C 1
ATOM 2719 O O . ASN A 1 322 ? -15.567 -15.834 23.630 1.00 98.44 322 ASN A O 1
ATOM 2723 N N . TRP A 1 323 ? -13.697 -14.686 23.195 1.00 98.62 323 TRP A N 1
ATOM 2724 C CA . TRP A 1 323 ? -14.263 -13.404 23.610 1.00 98.62 323 TRP A CA 1
ATOM 2725 C C . TRP A 1 323 ? -15.449 -12.996 22.725 1.00 98.62 323 TRP A C 1
ATOM 2727 O O . TRP A 1 323 ? -16.445 -12.471 23.231 1.00 98.62 323 TRP A O 1
ATOM 2737 N N . CYS A 1 324 ? -15.375 -13.264 21.418 1.00 98.62 324 CYS A N 1
ATOM 2738 C CA . CYS A 1 324 ? -16.484 -13.049 20.491 1.00 98.62 324 CYS A CA 1
ATOM 2739 C C . CYS A 1 324 ? -17.700 -13.909 20.846 1.00 98.62 324 CYS A C 1
ATOM 2741 O O . CYS A 1 324 ? -18.822 -13.400 20.827 1.00 98.62 324 CYS A O 1
ATOM 2743 N N . GLU A 1 325 ? -17.489 -15.177 21.201 1.00 98.19 325 GLU A N 1
ATOM 2744 C CA . GLU A 1 325 ? -18.552 -16.101 21.605 1.00 98.19 325 GLU A CA 1
ATOM 2745 C C . GLU A 1 325 ? -19.248 -15.625 22.889 1.00 98.19 325 GLU A C 1
ATOM 2747 O O . GLU A 1 325 ? -20.475 -15.485 22.919 1.00 98.19 325 GLU A O 1
ATOM 2752 N N . GLU A 1 326 ? -18.471 -15.279 23.919 1.00 98.06 326 GLU A N 1
ATOM 2753 C CA . GLU A 1 326 ? -18.977 -14.775 25.203 1.00 98.06 326 GLU A CA 1
ATOM 2754 C C . GLU A 1 326 ? -19.806 -13.493 25.041 1.00 98.06 326 GLU A C 1
ATOM 2756 O O . GLU A 1 326 ? -20.850 -13.321 25.679 1.00 98.06 326 GLU A O 1
ATOM 2761 N N . ASN A 1 327 ? -19.357 -12.594 24.163 1.00 97.75 327 ASN A N 1
ATOM 2762 C CA . ASN A 1 327 ? -19.973 -11.283 23.963 1.00 97.75 327 ASN A CA 1
ATOM 2763 C C . ASN A 1 327 ? -20.984 -11.246 22.810 1.00 97.75 327 ASN A C 1
ATOM 2765 O O . ASN A 1 327 ? -21.653 -10.225 22.631 1.00 97.75 327 ASN A O 1
ATOM 2769 N N . LYS A 1 328 ? -21.134 -12.349 22.064 1.00 97.19 328 LYS A N 1
ATOM 2770 C CA . LYS A 1 328 ? -22.009 -12.487 20.886 1.00 97.19 328 LYS A CA 1
ATOM 2771 C C . LYS A 1 328 ? -21.748 -11.415 19.831 1.00 97.19 328 LYS A C 1
ATOM 2773 O O . LYS A 1 328 ? -22.675 -10.778 19.325 1.00 97.19 328 LYS A O 1
ATOM 2778 N N . VAL A 1 329 ? -20.476 -11.209 19.519 1.00 96.81 329 VAL A N 1
ATOM 2779 C CA . VAL A 1 329 ? -20.017 -10.248 18.513 1.00 96.81 329 VAL A CA 1
ATOM 2780 C C . VAL A 1 329 ? -19.213 -10.956 17.432 1.00 96.81 329 VAL A C 1
ATOM 2782 O O . VAL A 1 329 ? -18.708 -12.051 17.640 1.00 96.81 329 VAL A O 1
ATOM 2785 N N . ILE A 1 330 ? -19.109 -10.322 16.269 1.00 97.81 330 ILE A N 1
ATOM 2786 C CA . ILE A 1 330 ? -18.251 -10.767 15.170 1.00 97.81 330 ILE A CA 1
ATOM 2787 C C . ILE A 1 330 ? -17.174 -9.704 14.996 1.00 97.81 330 ILE A C 1
ATOM 2789 O O . ILE A 1 330 ? -17.493 -8.514 14.902 1.00 97.81 330 ILE A O 1
ATOM 2793 N N . LEU A 1 331 ? -15.917 -10.128 14.941 1.00 98.56 331 LEU A N 1
ATOM 2794 C CA . LEU A 1 331 ? -14.793 -9.255 14.623 1.00 98.56 331 LEU A CA 1
ATOM 2795 C C . LEU A 1 331 ? -14.368 -9.474 13.177 1.00 98.56 331 LEU A C 1
ATOM 2797 O O . LEU A 1 331 ? -14.358 -10.593 12.671 1.00 98.56 331 LEU A O 1
ATOM 2801 N N . GLU A 1 332 ? -14.000 -8.391 12.504 1.00 98.69 332 GLU A N 1
ATOM 2802 C CA . GLU A 1 332 ? -13.329 -8.480 11.210 1.00 98.69 332 GLU A CA 1
ATOM 2803 C C . GLU A 1 332 ? -11.813 -8.459 11.444 1.00 98.69 332 GLU A C 1
ATOM 2805 O O . GLU A 1 332 ? -11.336 -7.705 12.290 1.00 98.69 332 GLU A O 1
ATOM 2810 N N . ILE A 1 333 ? -11.041 -9.268 10.724 1.00 98.62 333 ILE A N 1
ATOM 2811 C CA . ILE A 1 333 ? -9.580 -9.320 10.841 1.00 98.62 333 ILE A CA 1
ATOM 2812 C C . ILE A 1 333 ? -8.965 -8.929 9.502 1.00 98.62 333 ILE A C 1
ATOM 2814 O O . ILE A 1 333 ? -9.189 -9.592 8.487 1.00 98.62 333 ILE A O 1
ATOM 2818 N N . GLN A 1 334 ? -8.166 -7.864 9.490 1.00 97.88 334 GLN A N 1
ATOM 2819 C CA . GLN A 1 334 ? -7.411 -7.468 8.309 1.00 97.88 334 GLN A CA 1
ATOM 2820 C C . GLN A 1 334 ? -6.197 -8.392 8.136 1.00 97.88 334 GLN A C 1
ATOM 2822 O O . GLN A 1 334 ? -5.271 -8.411 8.950 1.00 97.88 334 GLN A O 1
ATOM 2827 N N . VAL A 1 335 ? -6.198 -9.156 7.046 1.00 97.38 335 VAL A N 1
ATOM 2828 C CA . VAL A 1 335 ? -5.172 -10.139 6.694 1.00 97.38 335 VAL A CA 1
ATOM 2829 C C . VAL A 1 335 ? -4.074 -9.462 5.878 1.00 97.38 335 VAL A C 1
ATOM 2831 O O . VAL A 1 335 ? -4.219 -9.246 4.676 1.00 97.38 335 VAL A O 1
ATOM 2834 N N . ASN A 1 336 ? -2.955 -9.150 6.525 1.00 96.00 336 ASN A N 1
ATOM 2835 C CA . ASN A 1 336 ? -1.758 -8.606 5.874 1.00 96.00 336 ASN A CA 1
ATOM 2836 C C . ASN A 1 336 ? -0.655 -9.660 5.638 1.00 96.00 336 ASN A C 1
ATOM 2838 O O . ASN A 1 336 ? 0.385 -9.341 5.061 1.00 96.00 336 ASN A O 1
ATOM 2842 N N . ASP A 1 337 ? -0.891 -10.905 6.062 1.00 95.38 337 ASP A N 1
ATOM 2843 C CA . ASP A 1 337 ? 0.023 -12.045 5.962 1.00 95.38 337 ASP A CA 1
ATOM 2844 C C . ASP A 1 337 ? -0.763 -13.344 5.742 1.00 95.38 337 ASP A C 1
ATOM 2846 O O . ASP A 1 337 ? -1.845 -13.515 6.308 1.00 95.38 337 ASP A O 1
ATOM 2850 N N . TRP A 1 338 ? -0.227 -14.280 4.960 1.00 95.88 338 TRP A N 1
ATOM 2851 C CA . TRP A 1 338 ? -0.890 -15.564 4.718 1.00 95.88 338 TRP A CA 1
ATOM 2852 C C . TRP A 1 338 ? -0.928 -16.457 5.959 1.00 95.88 338 TRP A C 1
ATOM 2854 O O . TRP A 1 338 ? -1.876 -17.223 6.108 1.00 95.88 338 TRP A O 1
ATOM 2864 N N . ALA A 1 339 ? 0.023 -16.322 6.891 1.00 96.69 339 ALA A N 1
ATOM 2865 C CA . ALA A 1 339 ? -0.039 -17.032 8.167 1.00 96.69 339 ALA A CA 1
ATOM 2866 C C . ALA A 1 339 ? -1.290 -16.639 8.971 1.00 96.69 339 ALA A C 1
ATOM 2868 O O . ALA A 1 339 ? -1.928 -17.502 9.566 1.00 96.69 339 ALA A O 1
ATOM 2869 N N . MET A 1 340 ? -1.695 -15.362 8.923 1.00 97.75 340 MET A N 1
ATOM 2870 C CA . MET A 1 340 ? -2.955 -14.917 9.530 1.00 97.75 340 MET A CA 1
ATOM 2871 C C . MET A 1 340 ? -4.153 -15.583 8.846 1.00 97.75 340 MET A C 1
ATOM 2873 O O . MET A 1 340 ? -5.047 -16.076 9.523 1.00 97.75 340 MET A O 1
ATOM 2877 N N . ALA A 1 341 ? -4.164 -15.643 7.510 1.00 96.81 341 ALA A N 1
ATOM 2878 C CA . ALA A 1 341 ? -5.251 -16.288 6.773 1.00 96.81 341 ALA A CA 1
ATOM 2879 C C . ALA A 1 341 ? -5.412 -17.769 7.156 1.00 96.81 341 ALA A C 1
ATOM 2881 O O . ALA A 1 341 ? -6.535 -18.243 7.316 1.00 96.81 341 ALA A O 1
ATOM 2882 N N . GLU A 1 342 ? -4.301 -18.485 7.346 1.00 96.81 342 GLU A N 1
ATOM 2883 C CA . GLU A 1 342 ? -4.313 -19.870 7.826 1.00 96.81 342 GLU A CA 1
ATOM 2884 C C . GLU A 1 342 ? -4.810 -19.983 9.278 1.00 96.81 342 GLU A C 1
ATOM 2886 O O . GLU A 1 342 ? -5.637 -20.847 9.559 1.00 96.81 342 GLU A O 1
ATOM 2891 N N . MET A 1 343 ? -4.388 -19.096 10.191 1.00 97.31 343 MET A N 1
ATOM 2892 C CA . MET A 1 343 ? -4.850 -19.096 11.595 1.00 97.31 343 MET A CA 1
ATOM 2893 C C . MET A 1 343 ? -6.359 -18.853 11.742 1.00 97.31 343 MET A C 1
ATOM 2895 O O . MET A 1 343 ? -6.963 -19.287 12.722 1.00 97.31 343 MET A O 1
ATOM 2899 N N . LEU A 1 344 ? -6.972 -18.157 10.783 1.00 97.75 344 LEU A N 1
ATOM 2900 C CA . LEU A 1 344 ? -8.406 -17.865 10.784 1.00 97.75 344 LEU A CA 1
ATOM 2901 C C . LEU A 1 344 ? -9.258 -19.004 10.202 1.00 97.75 344 LEU A C 1
ATOM 2903 O O . LEU A 1 344 ? -10.485 -18.965 10.317 1.00 97.75 344 LEU A O 1
ATOM 2907 N N . LYS A 1 345 ? -8.658 -20.040 9.599 1.00 95.25 345 LYS A N 1
ATOM 2908 C CA . LYS A 1 345 ? -9.426 -21.175 9.069 1.00 95.25 345 LYS A CA 1
ATOM 2909 C C . LYS A 1 345 ? -10.195 -21.881 10.185 1.00 95.25 345 LYS A C 1
ATOM 2911 O O . LYS A 1 345 ? -9.653 -22.233 11.227 1.00 95.25 345 LYS A O 1
ATOM 2916 N N . GLY A 1 346 ? -11.484 -22.109 9.939 1.00 92.12 346 GLY A N 1
ATOM 2917 C CA . GLY A 1 346 ? -12.389 -22.740 10.901 1.00 92.12 346 GLY A CA 1
ATOM 2918 C C . GLY A 1 346 ? -12.913 -21.806 11.997 1.00 92.12 346 GLY A C 1
ATOM 2919 O O . GLY A 1 346 ? -13.756 -22.243 12.777 1.00 92.12 346 GLY A O 1
ATOM 2920 N N . LYS A 1 347 ? -12.475 -20.540 12.047 1.00 96.56 347 LYS A N 1
ATOM 2921 C CA . LYS A 1 347 ? -13.071 -19.515 12.914 1.00 96.56 347 LYS A CA 1
ATOM 2922 C C . LYS A 1 347 ? -14.359 -19.001 12.291 1.00 96.56 347 LYS A C 1
ATOM 2924 O O . LYS A 1 347 ? -14.425 -18.754 11.087 1.00 96.56 347 LYS A O 1
ATOM 2929 N N . SER A 1 348 ? -15.399 -18.890 13.107 1.00 94.50 348 SER A N 1
ATOM 2930 C CA . SER A 1 348 ? -16.744 -18.521 12.654 1.00 94.50 348 SER A CA 1
ATOM 2931 C C . SER A 1 348 ? -17.120 -17.094 13.041 1.00 94.50 348 SER A C 1
ATOM 2933 O O . SER A 1 348 ? -17.960 -16.486 12.374 1.00 94.50 348 SER A O 1
ATOM 2935 N N . LEU A 1 349 ? -16.480 -16.550 14.081 1.00 98.06 349 LEU A N 1
ATOM 2936 C CA . LEU A 1 349 ? -16.727 -15.203 14.597 1.00 98.06 349 LEU A CA 1
ATOM 2937 C C . LEU A 1 349 ? -15.621 -14.205 14.225 1.00 98.06 349 LEU A C 1
ATOM 2939 O O . LEU A 1 349 ? -15.800 -13.002 14.422 1.00 98.06 349 LEU A O 1
ATOM 2943 N N . LEU A 1 350 ? -14.518 -14.679 13.640 1.00 98.44 350 LEU A N 1
ATOM 2944 C CA . LEU A 1 350 ? -13.464 -13.854 13.052 1.00 98.44 350 LEU A CA 1
ATOM 2945 C C . LEU A 1 350 ? -13.545 -13.885 11.520 1.00 98.44 350 LEU A C 1
ATOM 2947 O O . LEU A 1 350 ? -13.173 -14.866 10.879 1.00 98.44 350 LEU A O 1
ATOM 2951 N N . VAL A 1 351 ? -14.025 -12.796 10.921 1.00 97.88 351 VAL A N 1
ATOM 2952 C CA . VAL A 1 351 ? -14.233 -12.689 9.470 1.00 97.88 351 VAL A CA 1
ATOM 2953 C C . VAL A 1 351 ? -13.023 -12.026 8.807 1.00 97.88 351 VAL A C 1
ATOM 2955 O O . VAL A 1 351 ? -12.702 -10.887 9.142 1.00 97.88 351 VAL A O 1
ATOM 2958 N N . PRO A 1 352 ? -12.355 -12.672 7.841 1.00 98.12 352 PRO A N 1
ATOM 2959 C CA . PRO A 1 352 ? -11.159 -12.110 7.231 1.00 98.12 352 PRO A CA 1
ATOM 2960 C C . PRO A 1 352 ? -11.479 -11.090 6.125 1.00 98.12 352 PRO A C 1
ATOM 2962 O O . PRO A 1 352 ? -12.368 -11.287 5.290 1.00 98.12 352 PRO A O 1
ATOM 2965 N N . ALA A 1 353 ? -10.691 -10.016 6.078 1.00 97.88 353 ALA A N 1
ATOM 2966 C CA . ALA A 1 353 ? -10.650 -9.029 4.999 1.00 97.88 353 ALA A CA 1
ATOM 2967 C C . ALA A 1 353 ? -9.231 -8.962 4.417 1.00 97.88 353 ALA A C 1
ATOM 2969 O O . ALA A 1 353 ? -8.256 -8.977 5.168 1.00 97.88 353 ALA A O 1
ATOM 2970 N N . LEU A 1 354 ? -9.084 -8.886 3.090 1.00 97.81 354 LEU A N 1
ATOM 2971 C CA . LEU A 1 354 ? -7.759 -8.813 2.469 1.00 97.81 354 LEU A CA 1
ATOM 2972 C C . LEU A 1 354 ? -7.125 -7.451 2.752 1.00 97.81 354 LEU A C 1
ATOM 2974 O O . LEU A 1 354 ? -7.604 -6.431 2.258 1.00 97.81 354 LEU A O 1
ATOM 2978 N N . GLY A 1 355 ? -6.039 -7.442 3.516 1.00 96.81 355 GLY A N 1
ATOM 2979 C CA . GLY A 1 355 ? -5.339 -6.231 3.909 1.00 96.81 355 GLY A CA 1
ATOM 2980 C C . GLY A 1 355 ? -4.527 -5.582 2.791 1.00 96.81 355 GLY A C 1
ATOM 2981 O O . GLY A 1 355 ? -4.174 -6.202 1.782 1.00 96.81 355 GLY A O 1
ATOM 2982 N N . ILE A 1 356 ? -4.182 -4.313 3.009 1.00 93.56 356 ILE A N 1
ATOM 2983 C CA . ILE A 1 356 ? -3.453 -3.468 2.054 1.00 93.56 356 ILE A CA 1
ATOM 2984 C C . ILE A 1 356 ? -2.074 -4.033 1.687 1.00 93.56 356 ILE A C 1
ATOM 2986 O O . ILE A 1 356 ? -1.605 -3.825 0.567 1.00 93.56 356 ILE A O 1
ATOM 2990 N N . LEU A 1 357 ? -1.433 -4.793 2.589 1.00 93.38 357 LEU A N 1
ATOM 2991 C CA . LEU A 1 357 ? -0.135 -5.404 2.306 1.00 93.38 357 LEU A CA 1
ATOM 2992 C C . LEU A 1 357 ? -0.237 -6.575 1.330 1.00 93.38 357 LEU A C 1
ATOM 2994 O O . LEU A 1 357 ? 0.732 -6.819 0.612 1.00 93.38 357 LEU A O 1
ATOM 2998 N N . LEU A 1 358 ? -1.366 -7.280 1.263 1.00 94.44 358 LEU A N 1
ATOM 2999 C CA . LEU A 1 358 ? -1.586 -8.344 0.278 1.00 94.44 358 LEU A CA 1
ATOM 3000 C C . LEU A 1 358 ? -2.237 -7.810 -1.006 1.00 94.44 358 LEU A C 1
ATOM 3002 O O . LEU A 1 358 ? -2.017 -8.372 -2.079 1.00 94.44 358 LEU A O 1
ATOM 3006 N N . ASN A 1 359 ? -2.941 -6.677 -0.934 1.00 93.75 359 ASN A N 1
ATOM 3007 C CA . ASN A 1 359 ? -3.467 -5.968 -2.098 1.00 93.75 359 ASN A CA 1
ATOM 3008 C C . ASN A 1 359 ? -2.380 -5.132 -2.814 1.00 93.75 359 ASN A C 1
ATOM 3010 O O . ASN A 1 359 ? -2.294 -3.904 -2.694 1.00 93.75 359 ASN A O 1
ATOM 3014 N N . LYS A 1 360 ? -1.503 -5.816 -3.559 1.00 88.50 360 LYS A N 1
ATOM 3015 C CA . LYS A 1 360 ? -0.361 -5.194 -4.246 1.00 88.50 360 LYS A CA 1
ATOM 3016 C C . LYS A 1 360 ? -0.795 -4.320 -5.425 1.00 88.50 360 LYS A C 1
ATOM 3018 O O . LYS A 1 360 ? -1.596 -4.731 -6.263 1.00 88.50 360 LYS A O 1
ATOM 3023 N N . ARG A 1 361 ? -0.199 -3.125 -5.516 1.00 86.88 361 ARG A N 1
ATOM 3024 C CA . ARG A 1 361 ? -0.315 -2.195 -6.652 1.00 86.88 361 ARG A CA 1
ATOM 3025 C C . ARG A 1 361 ? 0.958 -1.375 -6.812 1.00 86.88 361 ARG A C 1
ATOM 3027 O O . ARG A 1 361 ? 1.772 -1.306 -5.891 1.00 86.88 361 ARG A O 1
ATOM 3034 N N . ARG A 1 362 ? 1.099 -0.717 -7.964 1.00 84.88 362 ARG A N 1
ATOM 3035 C CA . ARG A 1 362 ? 2.114 0.320 -8.170 1.00 84.88 362 ARG A CA 1
ATOM 3036 C C . ARG A 1 362 ? 1.642 1.609 -7.502 1.00 84.88 362 ARG A C 1
ATOM 3038 O O . ARG A 1 362 ? 0.612 2.159 -7.878 1.00 84.88 362 ARG A O 1
ATOM 3045 N N . LYS A 1 363 ? 2.378 2.038 -6.482 1.00 86.56 363 LYS A N 1
ATOM 3046 C CA . LYS A 1 363 ? 2.046 3.187 -5.641 1.00 86.56 363 LYS A CA 1
ATOM 3047 C C . LYS A 1 363 ? 3.311 4.008 -5.456 1.00 86.56 363 LYS A C 1
ATOM 3049 O O . LYS A 1 363 ? 4.204 3.602 -4.716 1.00 86.56 363 LYS A O 1
ATOM 3054 N N . ASP A 1 364 ? 3.423 5.115 -6.174 1.00 87.06 364 ASP A N 1
ATOM 3055 C CA . ASP A 1 364 ? 4.557 6.022 -6.043 1.00 87.06 364 ASP A CA 1
ATOM 3056 C C . ASP A 1 364 ? 4.137 7.417 -6.526 1.00 87.06 364 ASP A C 1
ATOM 3058 O O . ASP A 1 364 ? 3.669 7.533 -7.661 1.00 87.06 364 ASP A O 1
ATOM 3062 N N . PRO A 1 365 ? 4.307 8.469 -5.709 1.00 85.38 365 PRO A N 1
ATOM 3063 C CA . PRO A 1 365 ? 3.940 9.835 -6.070 1.00 85.38 365 PRO A CA 1
ATOM 3064 C C . PRO A 1 365 ? 4.851 10.428 -7.141 1.00 85.38 365 PRO A C 1
ATOM 3066 O O . PRO A 1 365 ? 4.761 11.606 -7.417 1.00 85.38 365 PRO A O 1
ATOM 3069 N N . ARG A 1 366 ? 5.778 9.670 -7.728 1.00 84.69 366 ARG A N 1
ATOM 3070 C CA . ARG A 1 366 ? 6.536 10.094 -8.911 1.00 84.69 366 ARG A CA 1
ATOM 3071 C C . ARG A 1 366 ? 5.951 9.530 -10.196 1.00 84.69 366 ARG A C 1
ATOM 3073 O O . ARG A 1 366 ? 6.373 9.927 -11.279 1.00 84.69 366 ARG A O 1
ATOM 3080 N N . LEU A 1 367 ? 5.000 8.594 -10.103 1.00 81.75 367 LEU A N 1
ATOM 3081 C CA . LEU A 1 367 ? 4.366 8.015 -11.284 1.00 81.75 367 LEU A CA 1
ATOM 3082 C C . LEU A 1 367 ? 3.629 9.074 -12.095 1.00 81.75 367 LEU A C 1
ATOM 3084 O O . LEU A 1 367 ? 3.678 8.977 -13.316 1.00 81.75 367 LEU A O 1
ATOM 3088 N N . HIS A 1 368 ? 3.040 10.100 -11.471 1.00 78.06 368 HIS A N 1
ATOM 3089 C CA . HIS A 1 368 ? 2.319 11.133 -12.218 1.00 78.06 368 HIS A CA 1
ATOM 3090 C C . HIS A 1 368 ? 3.233 11.968 -13.123 1.00 78.06 368 HIS A C 1
ATOM 3092 O O . HIS A 1 368 ? 2.800 12.417 -14.176 1.00 78.06 368 HIS A O 1
ATOM 3098 N N . TYR A 1 369 ? 4.517 12.127 -12.783 1.00 81.06 369 TYR A N 1
ATOM 3099 C CA . TYR A 1 369 ? 5.484 12.774 -13.682 1.00 81.06 369 TYR A CA 1
ATOM 3100 C C . TYR A 1 369 ? 5.770 11.928 -14.921 1.00 81.06 369 TYR A C 1
ATOM 3102 O O . TYR A 1 369 ? 6.037 12.465 -15.994 1.00 81.06 369 TYR A O 1
ATOM 3110 N N . LYS A 1 370 ? 5.693 10.600 -14.783 1.00 76.81 370 LYS A N 1
ATOM 3111 C CA . LYS A 1 370 ? 5.808 9.675 -15.908 1.00 76.81 370 LYS A CA 1
ATOM 3112 C C . LYS A 1 370 ? 4.512 9.619 -16.718 1.00 76.81 370 LYS A C 1
ATOM 3114 O O . LYS A 1 370 ? 4.583 9.634 -17.943 1.00 76.81 370 LYS A O 1
ATOM 3119 N N . THR A 1 371 ? 3.347 9.561 -16.070 1.00 74.38 371 THR A N 1
ATOM 3120 C CA . THR A 1 371 ? 2.055 9.547 -16.774 1.00 74.38 371 THR A CA 1
ATOM 3121 C C . THR A 1 371 ? 1.779 10.876 -17.465 1.00 74.38 371 THR A C 1
ATOM 3123 O O . THR A 1 371 ? 1.316 10.861 -18.593 1.00 74.38 371 THR A O 1
ATOM 3126 N N . GLY A 1 372 ? 2.175 12.011 -16.885 1.00 70.25 372 GLY A N 1
ATOM 3127 C CA . GLY A 1 372 ? 2.098 13.312 -17.552 1.00 70.25 372 GLY A CA 1
ATOM 3128 C C . GLY A 1 372 ? 2.907 13.347 -18.853 1.00 70.25 372 GLY A C 1
ATOM 3129 O O . GLY A 1 372 ? 2.433 13.868 -19.859 1.00 70.25 372 GLY A O 1
ATOM 3130 N N . THR A 1 373 ? 4.089 12.720 -18.887 1.00 71.25 373 THR A N 1
ATOM 3131 C CA . THR A 1 373 ? 4.840 12.531 -20.140 1.00 71.25 373 THR A CA 1
ATOM 3132 C C . THR A 1 373 ? 4.099 11.614 -21.120 1.00 71.25 373 THR A C 1
ATOM 3134 O O . THR A 1 373 ? 4.107 11.888 -22.314 1.00 71.25 373 THR A O 1
ATOM 3137 N N . MET A 1 374 ? 3.431 10.557 -20.641 1.00 72.50 374 MET A N 1
ATOM 3138 C CA . MET A 1 374 ? 2.600 9.665 -21.471 1.00 72.50 374 MET A CA 1
ATOM 3139 C C . MET A 1 374 ? 1.384 10.390 -22.072 1.00 72.50 374 MET A C 1
ATOM 3141 O O . MET A 1 374 ? 1.108 10.250 -23.260 1.00 72.50 374 MET A O 1
ATOM 3145 N N . GLU A 1 375 ? 0.688 11.211 -21.293 1.00 73.50 375 GLU A N 1
ATOM 3146 C CA . GLU A 1 375 ? -0.462 11.993 -21.756 1.00 73.50 375 GLU A CA 1
ATOM 3147 C C . GLU A 1 375 ? -0.058 13.025 -22.816 1.00 73.50 375 GLU A C 1
ATOM 3149 O O . GLU A 1 375 ? -0.749 13.179 -23.823 1.00 73.50 375 GLU A O 1
ATOM 3154 N N . GLN A 1 376 ? 1.094 13.687 -22.644 1.00 73.38 376 GLN A N 1
ATOM 3155 C CA . GLN A 1 376 ? 1.631 14.654 -23.615 1.00 73.38 376 GLN A CA 1
ATOM 3156 C C . GLN A 1 376 ? 1.858 14.051 -25.007 1.00 73.38 376 GLN A C 1
ATOM 3158 O O . GLN A 1 376 ? 1.778 14.765 -26.006 1.00 73.38 376 GLN A O 1
ATOM 3163 N N . ILE A 1 377 ? 2.121 12.747 -25.077 1.00 70.12 377 ILE A N 1
ATOM 3164 C CA . ILE A 1 377 ? 2.335 12.009 -26.328 1.00 70.12 377 ILE A CA 1
ATOM 3165 C C . ILE A 1 377 ? 1.091 11.220 -26.769 1.00 70.12 377 ILE A C 1
ATOM 3167 O O . ILE A 1 377 ? 1.159 10.451 -27.724 1.00 70.12 377 ILE A O 1
ATOM 3171 N N . GLY A 1 378 ? -0.051 11.425 -26.102 1.00 68.19 378 GLY A N 1
ATOM 3172 C CA . GLY A 1 378 ? -1.339 10.822 -26.447 1.00 68.19 378 GLY A CA 1
ATOM 3173 C C . GLY A 1 378 ? -1.550 9.388 -25.949 1.00 68.19 378 GLY A C 1
ATOM 3174 O O . GLY A 1 378 ? -2.477 8.728 -26.417 1.00 68.19 378 GLY A O 1
ATOM 3175 N N . ALA A 1 379 ? -0.723 8.891 -25.025 1.00 67.56 379 ALA A N 1
ATOM 3176 C CA . ALA A 1 379 ? -0.879 7.561 -24.441 1.00 67.56 379 ALA A CA 1
ATOM 3177 C C . ALA A 1 379 ? -1.863 7.564 -23.254 1.00 67.56 379 ALA A C 1
ATOM 3179 O O . ALA A 1 379 ? -1.829 8.445 -22.398 1.00 67.56 379 ALA A O 1
ATOM 3180 N N . ASP A 1 380 ? -2.716 6.537 -23.180 1.00 68.31 380 ASP A N 1
ATOM 3181 C CA . ASP A 1 380 ? -3.655 6.318 -22.072 1.00 68.31 380 ASP A CA 1
ATOM 3182 C C . ASP A 1 380 ? -2.914 5.733 -20.859 1.00 68.31 380 ASP A C 1
ATOM 3184 O O . ASP A 1 380 ? -2.662 4.527 -20.768 1.00 68.31 380 ASP A O 1
ATOM 3188 N N . ALA A 1 381 ? -2.495 6.612 -19.951 1.00 65.31 381 ALA A N 1
ATOM 3189 C CA . ALA A 1 381 ? -1.727 6.238 -18.772 1.00 65.31 381 ALA A CA 1
ATOM 3190 C C . ALA A 1 381 ? -2.576 5.559 -17.680 1.00 65.31 381 ALA A C 1
ATOM 3192 O O . ALA A 1 381 ? -2.070 4.688 -16.961 1.00 65.31 381 ALA A O 1
ATOM 3193 N N . ASP A 1 382 ? -3.865 5.898 -17.593 1.00 64.75 382 ASP A N 1
ATOM 3194 C CA . ASP A 1 382 ? -4.791 5.411 -16.562 1.00 64.75 382 ASP A CA 1
ATOM 3195 C C . ASP A 1 382 ? -5.094 3.918 -16.717 1.00 64.75 382 ASP A C 1
ATOM 3197 O O . ASP A 1 382 ? -5.244 3.179 -15.730 1.00 64.75 382 ASP A O 1
ATOM 3201 N N . LYS A 1 383 ? -5.085 3.423 -17.958 1.00 69.00 383 LYS A N 1
ATOM 3202 C CA . LYS A 1 383 ? -5.261 1.998 -18.258 1.00 69.00 383 LYS A CA 1
ATOM 3203 C C . LYS A 1 383 ? -4.247 1.094 -17.544 1.00 69.00 383 LYS A C 1
ATOM 3205 O O . LYS A 1 383 ? -4.580 -0.033 -17.192 1.00 69.00 383 LYS A O 1
ATOM 3210 N N . TYR A 1 384 ? -3.021 1.561 -17.304 1.00 69.56 384 TYR A N 1
ATOM 3211 C CA . TYR A 1 384 ? -1.954 0.728 -16.729 1.00 69.56 384 TYR A CA 1
ATOM 3212 C C . TYR A 1 384 ? -1.955 0.660 -15.197 1.00 69.56 384 TYR A C 1
ATOM 3214 O O . TYR A 1 384 ? -1.279 -0.202 -14.628 1.00 69.56 384 TYR A O 1
ATOM 3222 N N . LEU A 1 385 ? -2.650 1.580 -14.525 1.00 80.81 385 LEU A N 1
ATOM 3223 C CA . LEU A 1 385 ? -2.628 1.707 -13.063 1.00 80.81 385 LEU A CA 1
ATOM 3224 C C . LEU A 1 385 ? -3.967 1.343 -12.412 1.00 80.81 385 LEU A C 1
ATOM 3226 O O . LEU A 1 385 ? -3.988 0.974 -11.233 1.00 80.81 385 LEU A O 1
ATOM 3230 N N . SER A 1 386 ? -5.065 1.419 -13.165 1.00 84.19 386 SER A N 1
ATOM 3231 C CA . SER A 1 386 ? -6.428 1.268 -12.649 1.00 84.19 386 SER A CA 1
ATOM 3232 C C . SER A 1 386 ? -6.756 -0.133 -12.120 1.00 84.19 386 SER A C 1
ATOM 3234 O O . SER A 1 386 ? -7.464 -0.226 -11.113 1.00 84.19 386 SER A O 1
ATOM 3236 N N . GLU A 1 387 ? -6.201 -1.195 -12.713 1.00 89.31 387 GLU A N 1
ATOM 3237 C CA . GLU A 1 387 ? -6.450 -2.600 -12.350 1.00 89.31 387 GLU A CA 1
ATOM 3238 C C . GLU A 1 387 ? -5.272 -3.276 -11.620 1.00 89.31 387 GLU A C 1
ATOM 3240 O O . GLU A 1 387 ? -4.115 -2.855 -11.697 1.00 89.31 387 GLU A O 1
ATOM 3245 N N . ASN A 1 388 ? -5.559 -4.366 -10.905 1.00 91.00 388 ASN A N 1
ATOM 3246 C CA . ASN A 1 388 ? -4.573 -5.275 -10.328 1.00 91.00 388 ASN A CA 1
ATOM 3247 C C . ASN A 1 388 ? -5.100 -6.724 -10.237 1.00 91.00 388 ASN A C 1
ATOM 3249 O O . ASN A 1 388 ? -6.128 -7.075 -10.809 1.00 91.00 388 ASN A O 1
ATOM 3253 N N . ASN A 1 389 ? -4.409 -7.584 -9.482 1.00 92.06 389 ASN A N 1
ATOM 3254 C CA . ASN A 1 389 ? -4.770 -8.999 -9.335 1.00 92.06 389 ASN A CA 1
ATOM 3255 C C . ASN A 1 389 ? -6.208 -9.232 -8.845 1.00 92.06 389 ASN A C 1
ATOM 3257 O O . ASN A 1 389 ? -6.796 -10.258 -9.178 1.00 92.06 389 ASN A O 1
ATOM 3261 N N . LEU A 1 390 ? -6.792 -8.313 -8.067 1.00 94.38 390 LEU A N 1
ATOM 3262 C CA . LEU A 1 390 ? -8.170 -8.451 -7.598 1.00 94.38 390 LEU A CA 1
ATOM 3263 C C . LEU A 1 390 ? -9.195 -8.265 -8.713 1.00 94.38 390 LEU A C 1
ATOM 3265 O O . LEU A 1 390 ? -10.317 -8.734 -8.559 1.00 94.38 390 LEU A O 1
ATOM 3269 N N . ASN A 1 391 ? -8.838 -7.655 -9.842 1.00 93.44 391 ASN A N 1
ATOM 3270 C CA . ASN A 1 391 ? -9.709 -7.582 -11.015 1.00 93.44 391 ASN A CA 1
ATOM 3271 C C . ASN A 1 391 ? -9.863 -8.944 -11.704 1.00 93.44 391 ASN A C 1
ATOM 3273 O O . ASN A 1 391 ? -10.874 -9.180 -12.359 1.00 93.44 391 ASN A O 1
ATOM 3277 N N . ALA A 1 392 ? -8.940 -9.883 -11.477 1.00 94.12 392 ALA A N 1
ATOM 3278 C CA . ALA A 1 392 ? -9.054 -11.237 -11.994 1.00 94.12 392 ALA A CA 1
ATOM 3279 C C . ALA A 1 392 ? -10.040 -12.084 -11.168 1.00 94.12 392 ALA A C 1
ATOM 3281 O O . ALA A 1 392 ? -9.830 -12.344 -9.979 1.00 94.12 392 ALA A O 1
ATOM 3282 N N . ASP A 1 393 ? -11.104 -12.562 -11.815 1.00 95.50 393 ASP A N 1
ATOM 3283 C CA . ASP A 1 393 ? -12.182 -13.323 -11.168 1.00 95.50 393 ASP A CA 1
ATOM 3284 C C . ASP A 1 393 ? -11.673 -14.577 -10.451 1.00 95.50 393 ASP A C 1
ATOM 3286 O O . ASP A 1 393 ? -12.027 -14.809 -9.295 1.00 95.50 393 ASP A O 1
ATOM 3290 N N . PHE A 1 394 ? -10.777 -15.340 -11.089 1.00 96.62 394 PHE A N 1
ATOM 3291 C CA . PHE A 1 394 ? -10.226 -16.571 -10.513 1.00 96.62 394 PHE A CA 1
ATOM 3292 C C . PHE A 1 394 ? -9.503 -16.321 -9.181 1.00 96.62 394 PHE A C 1
ATOM 3294 O O . PHE A 1 394 ? -9.559 -17.158 -8.280 1.00 96.62 394 PHE A O 1
ATOM 3301 N N . TYR A 1 395 ? -8.844 -15.165 -9.030 1.00 96.44 395 TYR A N 1
ATOM 3302 C CA . TYR A 1 395 ? -8.130 -14.826 -7.804 1.00 96.44 395 TYR A CA 1
ATOM 3303 C C . TYR A 1 395 ? -9.113 -14.520 -6.673 1.00 96.44 395 TYR A C 1
ATOM 3305 O O . TYR A 1 395 ? -8.951 -15.014 -5.557 1.00 96.44 395 TYR A O 1
ATOM 3313 N N . ARG A 1 396 ? -10.190 -13.783 -6.963 1.00 96.56 396 ARG A N 1
ATOM 3314 C CA . ARG A 1 396 ? -11.253 -13.527 -5.979 1.00 96.56 396 ARG A CA 1
ATOM 3315 C C . ARG A 1 396 ? -11.995 -14.800 -5.589 1.00 96.56 396 ARG A C 1
ATOM 3317 O O . ARG A 1 396 ? -12.297 -14.990 -4.411 1.00 96.56 396 ARG A O 1
ATOM 3324 N N . GLU A 1 397 ? -12.265 -15.683 -6.547 1.00 97.19 397 GLU A N 1
ATOM 3325 C CA . GLU A 1 397 ? -12.869 -16.986 -6.263 1.00 97.19 397 GLU A CA 1
ATOM 3326 C C . GLU A 1 397 ? -11.986 -17.844 -5.357 1.00 97.19 397 GLU A C 1
ATOM 3328 O O . GLU A 1 397 ? -12.501 -18.449 -4.416 1.00 97.19 397 GLU A O 1
ATOM 3333 N N . TYR A 1 398 ? -10.675 -17.865 -5.609 1.00 97.12 398 TYR A N 1
ATOM 3334 C CA . TYR A 1 398 ? -9.696 -18.534 -4.755 1.00 97.12 398 TYR A CA 1
ATOM 3335 C C . TYR A 1 398 ? -9.730 -1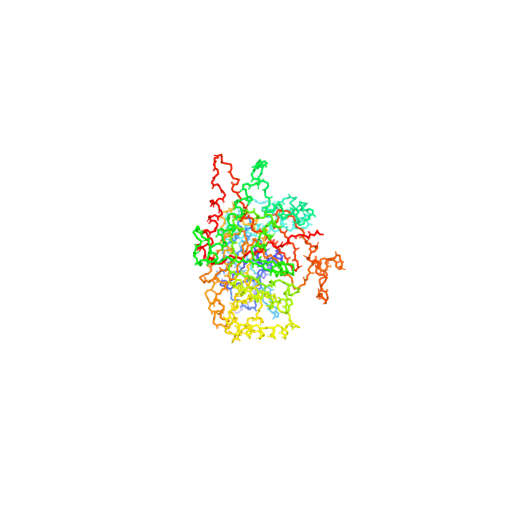7.976 -3.326 1.00 97.12 398 TYR A C 1
ATOM 3337 O O . TYR A 1 398 ? -9.946 -18.732 -2.382 1.00 97.12 398 TYR A O 1
ATOM 3345 N N . LEU A 1 399 ? -9.625 -16.651 -3.158 1.00 96.88 399 LEU A N 1
ATOM 3346 C CA . LEU A 1 399 ? -9.677 -15.996 -1.843 1.00 96.88 399 LEU A CA 1
ATOM 3347 C C . LEU A 1 399 ? -10.960 -16.328 -1.068 1.00 96.88 399 LEU A C 1
ATOM 3349 O O . LEU A 1 399 ? -10.918 -16.600 0.133 1.00 96.88 399 LEU A O 1
ATOM 3353 N N . LYS A 1 400 ? -12.104 -16.333 -1.758 1.00 96.31 400 LYS A N 1
ATOM 3354 C CA . LYS A 1 400 ? -13.397 -16.658 -1.154 1.00 96.31 400 LYS A CA 1
ATOM 3355 C C . LYS A 1 400 ? -13.488 -18.128 -0.741 1.00 96.31 400 LYS A C 1
ATOM 3357 O O . LYS A 1 400 ? -13.978 -18.403 0.349 1.00 96.31 400 LYS A O 1
ATOM 3362 N N . LYS A 1 401 ? -13.075 -19.061 -1.605 1.00 96.56 401 LYS A N 1
ATOM 3363 C CA . LYS A 1 401 ? -13.193 -20.510 -1.355 1.00 96.56 401 LYS A CA 1
ATOM 3364 C C . LYS A 1 401 ? -12.213 -20.990 -0.286 1.00 96.56 401 LYS A C 1
ATOM 3366 O O . LYS A 1 401 ? -12.626 -21.717 0.608 1.00 96.56 401 LYS A O 1
ATOM 3371 N N . GLU A 1 402 ? -10.959 -20.557 -0.361 1.00 96.75 402 GLU A N 1
ATOM 3372 C CA . GLU A 1 402 ? -9.897 -21.037 0.531 1.00 96.75 402 GLU A CA 1
ATOM 3373 C C . GLU A 1 402 ? -9.888 -20.336 1.890 1.00 96.75 402 GLU A C 1
ATOM 3375 O O . GLU A 1 402 ? -9.563 -20.955 2.904 1.00 96.75 402 GLU A O 1
ATOM 3380 N N . TYR A 1 403 ? -10.244 -19.048 1.920 1.00 96.44 403 TYR A N 1
ATOM 3381 C CA . TYR A 1 403 ? -10.074 -18.205 3.106 1.00 96.44 403 TYR A CA 1
ATOM 3382 C C . TYR A 1 403 ? -11.346 -17.483 3.551 1.00 96.44 403 TYR A C 1
ATOM 3384 O O . TYR A 1 403 ? -11.310 -16.775 4.547 1.00 96.44 403 TYR A O 1
ATOM 3392 N N . GLY A 1 404 ? -12.469 -17.600 2.835 1.00 95.75 404 GLY A N 1
ATOM 3393 C CA . GLY A 1 404 ? -13.693 -16.861 3.174 1.00 95.75 404 GLY A CA 1
ATOM 3394 C C . GLY A 1 404 ? -13.586 -15.343 2.973 1.00 95.75 404 GLY A C 1
ATOM 3395 O O . GLY A 1 404 ? -14.454 -14.597 3.425 1.00 95.75 404 GLY A O 1
ATOM 3396 N N . ILE A 1 405 ? -12.543 -14.868 2.286 1.00 97.00 405 ILE A N 1
ATOM 3397 C CA . ILE A 1 405 ? -12.279 -13.441 2.094 1.00 97.00 405 ILE A CA 1
ATOM 3398 C C . ILE A 1 405 ? -13.182 -12.883 0.990 1.00 97.00 405 ILE A C 1
ATOM 3400 O O . ILE A 1 405 ? -13.103 -13.285 -0.172 1.00 97.00 405 ILE A O 1
ATOM 3404 N N . VAL A 1 406 ? -14.016 -11.906 1.355 1.00 94.94 406 VAL A N 1
ATOM 3405 C CA . VAL A 1 406 ? -14.958 -11.221 0.441 1.00 94.94 406 VAL A CA 1
ATOM 3406 C C . VAL A 1 406 ? -14.902 -9.692 0.520 1.00 94.94 406 VAL A C 1
ATOM 3408 O O . VAL A 1 406 ? -15.626 -9.017 -0.215 1.00 94.94 406 VAL A O 1
ATOM 3411 N N . ARG A 1 407 ? -14.072 -9.151 1.420 1.00 96.94 407 ARG A N 1
ATOM 3412 C CA . ARG A 1 407 ? -13.783 -7.719 1.550 1.00 96.94 407 ARG A CA 1
ATOM 3413 C C . ARG A 1 407 ? -12.330 -7.446 1.184 1.00 96.94 407 ARG A C 1
ATOM 3415 O O . ARG A 1 407 ? -11.444 -8.194 1.602 1.00 96.94 407 ARG A O 1
ATOM 3422 N N . TYR A 1 408 ? -12.105 -6.368 0.443 1.00 97.56 408 TYR A N 1
ATOM 3423 C CA . TYR A 1 408 ? -10.789 -5.964 -0.039 1.00 97.56 408 TYR A CA 1
ATOM 3424 C C . TYR A 1 408 ? -10.464 -4.536 0.401 1.00 97.56 408 TYR A C 1
ATOM 3426 O O . TYR A 1 408 ? -11.266 -3.620 0.210 1.00 97.56 408 TYR A O 1
ATOM 3434 N N . GLU A 1 409 ? -9.289 -4.350 0.997 1.00 97.06 409 GLU A N 1
ATOM 3435 C CA . GLU A 1 409 ? -8.821 -3.054 1.483 1.00 97.06 409 GLU A CA 1
ATOM 3436 C C . GLU A 1 409 ? -7.971 -2.360 0.406 1.00 97.06 409 GLU A C 1
ATOM 3438 O O . GLU A 1 409 ? -7.006 -2.926 -0.116 1.00 97.06 409 GLU A O 1
ATOM 3443 N N . TRP A 1 410 ? -8.335 -1.127 0.067 1.00 95.12 410 TRP A N 1
ATOM 3444 C CA . TRP A 1 410 ? -7.716 -0.270 -0.946 1.00 95.12 410 TRP A CA 1
ATOM 3445 C C . TRP A 1 410 ? -7.189 1.009 -0.303 1.00 95.12 410 TRP A C 1
ATOM 3447 O O . TRP A 1 410 ? -7.645 1.393 0.762 1.00 95.12 410 TRP A O 1
ATOM 3457 N N . GLU A 1 411 ? -6.271 1.706 -0.964 1.00 93.88 411 GLU A N 1
ATOM 3458 C CA . GLU A 1 411 ? -5.784 3.022 -0.530 1.00 93.88 411 GLU A CA 1
ATOM 3459 C C . GLU A 1 411 ? -6.032 4.038 -1.648 1.00 93.88 411 GLU A C 1
ATOM 3461 O O . GLU A 1 411 ? -5.898 3.696 -2.827 1.00 93.88 411 GLU A O 1
ATOM 3466 N N . SER A 1 412 ? -6.375 5.278 -1.298 1.00 89.56 412 SER A N 1
ATOM 3467 C CA . SER A 1 412 ? -6.435 6.397 -2.247 1.00 89.56 412 SER A CA 1
ATOM 3468 C C . SER A 1 412 ? -5.027 6.723 -2.743 1.00 89.56 412 SER A C 1
ATOM 3470 O O . SER A 1 412 ? -4.170 7.012 -1.918 1.00 89.56 412 SER A O 1
ATOM 3472 N N . CYS A 1 413 ? -4.756 6.643 -4.051 1.00 85.00 413 CYS A N 1
ATOM 3473 C CA . CYS A 1 413 ? -3.384 6.652 -4.584 1.00 85.00 413 CYS A CA 1
ATOM 3474 C C . CYS A 1 413 ? -3.142 7.671 -5.717 1.00 85.00 413 CYS A C 1
ATOM 3476 O O . CYS A 1 413 ? -2.276 7.467 -6.561 1.00 85.00 413 CYS A O 1
ATOM 3478 N N . GLY A 1 414 ? -3.891 8.775 -5.766 1.00 78.12 414 GLY A N 1
ATOM 3479 C CA . GLY A 1 414 ? -3.637 9.865 -6.724 1.00 78.12 414 GLY A CA 1
ATOM 3480 C C . GLY A 1 414 ? -4.097 9.614 -8.170 1.00 78.12 414 GLY A C 1
ATOM 3481 O O . GLY A 1 414 ? -4.034 10.528 -8.982 1.00 78.12 414 GLY A O 1
ATOM 3482 N N . TYR A 1 415 ? -4.617 8.423 -8.482 1.00 79.56 415 TYR A N 1
ATOM 3483 C CA . TYR A 1 415 ? -5.214 8.063 -9.775 1.00 79.56 415 TYR A CA 1
ATOM 3484 C C . TYR A 1 415 ? -6.512 7.255 -9.587 1.00 79.56 415 TYR A C 1
ATOM 3486 O O . TYR A 1 415 ? -6.859 6.876 -8.458 1.00 79.56 415 TYR A O 1
ATOM 3494 N N . ASP A 1 416 ? -7.251 7.030 -10.674 1.00 79.81 416 ASP A N 1
ATOM 3495 C CA . ASP A 1 416 ? -8.536 6.320 -10.661 1.00 79.81 416 ASP A CA 1
ATOM 3496 C C . ASP A 1 416 ? -8.361 4.797 -10.653 1.00 79.81 416 ASP A C 1
ATOM 3498 O O . ASP A 1 416 ? -7.425 4.235 -11.220 1.00 79.81 416 ASP A O 1
ATOM 3502 N N . MET A 1 417 ? -9.265 4.098 -9.965 1.00 86.50 417 MET A N 1
ATOM 3503 C CA . MET A 1 417 ? -9.130 2.670 -9.684 1.00 86.50 417 MET A CA 1
ATOM 3504 C C . MET A 1 417 ? -10.372 1.914 -10.138 1.00 86.50 417 MET A C 1
ATOM 3506 O O . MET A 1 417 ? -11.490 2.269 -9.764 1.00 86.50 417 MET A O 1
ATOM 3510 N N . THR A 1 418 ? -10.170 0.821 -10.868 1.00 89.44 418 THR A N 1
ATOM 3511 C CA . THR A 1 418 ? -11.243 -0.104 -11.228 1.00 89.44 418 THR A CA 1
ATOM 3512 C C . THR A 1 418 ? -11.379 -1.119 -10.105 1.00 89.44 418 THR A C 1
ATOM 3514 O O . THR A 1 418 ? -10.582 -2.051 -10.008 1.00 89.44 418 THR A O 1
ATOM 3517 N N . LEU A 1 419 ? -12.357 -0.937 -9.217 1.00 91.75 419 LEU A N 1
ATOM 3518 C CA . LEU A 1 419 ? -12.582 -1.896 -8.137 1.00 91.75 419 LEU A CA 1
ATOM 3519 C C . LEU A 1 419 ? -13.367 -3.105 -8.661 1.00 91.75 419 LEU A C 1
ATOM 3521 O O . LEU A 1 419 ? -14.273 -2.954 -9.486 1.00 91.75 419 LEU A O 1
ATOM 3525 N N . PRO A 1 420 ? -13.050 -4.319 -8.190 1.00 91.44 420 PRO A N 1
ATOM 3526 C CA . PRO A 1 420 ? -13.816 -5.496 -8.542 1.00 91.44 420 PRO A CA 1
ATOM 3527 C C . PRO A 1 420 ? -15.197 -5.482 -7.865 1.00 91.44 420 PRO A C 1
ATOM 3529 O O . PRO A 1 420 ? -15.390 -4.830 -6.830 1.00 91.44 420 PRO A O 1
ATOM 3532 N N . PRO A 1 421 ? -16.146 -6.289 -8.371 1.00 89.19 421 PRO A N 1
ATOM 3533 C CA . PRO A 1 421 ? -17.382 -6.574 -7.658 1.00 89.19 421 PRO A CA 1
ATOM 3534 C C . PRO A 1 421 ? -17.097 -7.155 -6.268 1.00 89.19 421 PRO A C 1
ATOM 3536 O O . PRO A 1 421 ? -16.275 -8.065 -6.126 1.00 89.19 421 PRO A O 1
ATOM 3539 N N . GLY A 1 422 ? -17.812 -6.678 -5.251 1.00 87.44 422 GLY A N 1
ATOM 3540 C CA . GLY A 1 422 ? -17.661 -7.146 -3.875 1.00 87.44 422 GLY A CA 1
ATOM 3541 C C . GLY A 1 422 ? -17.748 -6.010 -2.867 1.00 87.44 422 GLY A C 1
ATOM 3542 O O . GLY A 1 4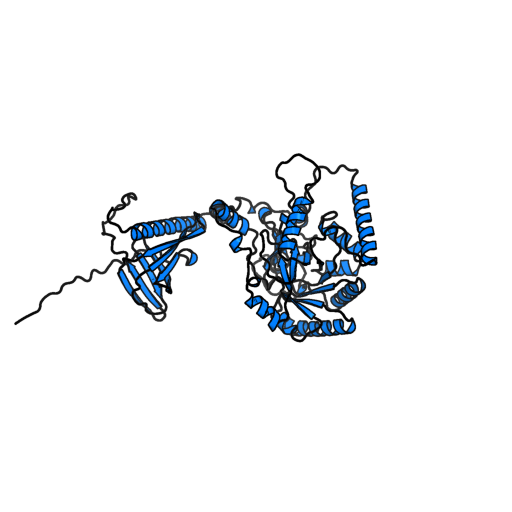22 ? -18.320 -4.962 -3.161 1.00 87.44 422 GLY A O 1
ATOM 3543 N N . LYS A 1 423 ? -17.197 -6.250 -1.673 1.00 94.44 423 LYS A N 1
ATOM 3544 C CA . LYS A 1 423 ? -17.073 -5.238 -0.622 1.00 94.44 423 LYS A CA 1
ATOM 3545 C C . LYS A 1 423 ? -15.678 -4.621 -0.671 1.00 94.44 423 LYS A C 1
ATOM 3547 O O . LYS A 1 423 ? -14.686 -5.345 -0.571 1.00 94.44 423 LYS A O 1
ATOM 3552 N N . ASN A 1 424 ? -15.595 -3.307 -0.797 1.00 96.31 424 ASN A N 1
ATOM 3553 C CA . ASN A 1 424 ? -14.350 -2.566 -0.917 1.00 96.31 424 ASN A CA 1
ATOM 3554 C C . ASN A 1 424 ? -14.287 -1.452 0.130 1.00 96.31 424 ASN A C 1
ATOM 3556 O O . ASN A 1 424 ? -15.170 -0.593 0.222 1.00 96.31 424 ASN A O 1
ATOM 3560 N N . SER A 1 425 ? -13.201 -1.466 0.896 1.00 96.69 425 SER A N 1
ATOM 3561 C CA . SER A 1 425 ? -12.850 -0.411 1.844 1.00 96.69 425 SER A CA 1
ATOM 3562 C C . SER A 1 425 ? -11.776 0.475 1.227 1.00 96.69 425 SER A C 1
ATOM 3564 O O . SER A 1 425 ? -10.814 -0.052 0.674 1.00 96.69 425 SER A O 1
ATOM 3566 N N . LEU A 1 426 ? -11.907 1.795 1.327 1.00 95.38 426 LEU A N 1
ATOM 3567 C CA . LEU A 1 426 ? -10.925 2.753 0.824 1.00 95.38 426 LEU A CA 1
ATOM 3568 C C . LEU A 1 426 ? -10.297 3.539 1.980 1.00 95.38 426 LEU A C 1
ATOM 3570 O O . LEU A 1 426 ? -10.986 4.287 2.673 1.00 95.38 426 LEU A O 1
ATOM 3574 N N . HIS A 1 427 ? -8.990 3.367 2.161 1.00 95.50 427 HIS A N 1
ATOM 3575 C CA . HIS A 1 427 ? -8.158 4.056 3.144 1.00 95.50 427 HIS A CA 1
ATOM 3576 C C . HIS A 1 427 ? -7.755 5.437 2.636 1.00 95.50 427 HIS A C 1
ATOM 3578 O O . HIS A 1 427 ? -7.280 5.561 1.505 1.00 95.50 427 HIS A O 1
ATOM 3584 N N . LEU A 1 428 ? -7.947 6.450 3.481 1.00 93.00 428 LEU A N 1
ATOM 3585 C CA . LEU A 1 428 ? -7.716 7.865 3.213 1.00 93.00 428 LEU A CA 1
ATOM 3586 C C . LEU A 1 428 ? -6.893 8.519 4.338 1.00 93.00 428 LEU A C 1
ATOM 3588 O O . LEU A 1 428 ? -7.042 8.145 5.503 1.00 93.00 428 LEU A O 1
ATOM 3592 N N . PRO A 1 429 ? -6.152 9.601 4.045 1.00 91.38 429 PRO A N 1
ATOM 3593 C CA . PRO A 1 429 ? -5.756 10.076 2.717 1.00 91.38 429 PRO A CA 1
ATOM 3594 C C . PRO A 1 429 ? -4.393 9.520 2.284 1.00 91.38 429 PRO A C 1
ATOM 3596 O O . PRO A 1 429 ? -3.912 9.827 1.195 1.00 91.38 429 PRO A O 1
ATOM 3599 N N . PHE A 1 430 ? -3.727 8.771 3.163 1.00 92.44 430 PHE A N 1
ATOM 3600 C CA . PHE A 1 430 ? -2.392 8.258 2.913 1.00 92.44 430 PHE A CA 1
ATOM 3601 C C . PHE A 1 430 ? -2.434 6.900 2.227 1.00 92.44 430 PHE A C 1
ATOM 3603 O O . PHE A 1 430 ? -3.294 6.068 2.511 1.00 92.44 430 PHE A O 1
ATOM 3610 N N . TYR A 1 431 ? -1.440 6.668 1.378 1.00 93.00 431 TYR A N 1
ATOM 3611 C CA . TYR A 1 431 ? -1.168 5.369 0.788 1.00 93.00 431 TYR A CA 1
ATOM 3612 C C . TYR A 1 431 ? 0.289 4.973 0.979 1.00 93.00 431 TYR A C 1
ATOM 3614 O O . TYR A 1 431 ? 1.212 5.791 0.885 1.00 93.00 431 TYR A O 1
ATOM 3622 N N . GLN A 1 432 ? 0.514 3.692 1.238 1.00 92.94 432 GLN A N 1
ATOM 3623 C CA . GLN A 1 432 ? 1.842 3.140 1.428 1.00 92.94 432 GLN A CA 1
ATOM 3624 C C . GLN A 1 432 ? 2.566 2.974 0.083 1.00 92.94 432 GLN A C 1
ATOM 3626 O O . GLN A 1 432 ? 2.126 2.246 -0.805 1.00 92.94 432 GLN A O 1
ATOM 3631 N N . THR A 1 433 ? 3.739 3.597 -0.044 1.00 89.56 433 THR A N 1
ATOM 3632 C CA . THR A 1 433 ? 4.612 3.481 -1.232 1.00 89.56 433 THR A CA 1
ATOM 3633 C C . THR A 1 433 ? 5.682 2.415 -1.036 1.00 89.56 433 THR A C 1
ATOM 3635 O O . THR A 1 433 ? 5.971 1.622 -1.928 1.00 89.56 433 THR A O 1
ATOM 3638 N N . ASN A 1 434 ? 6.230 2.315 0.180 1.00 88.00 434 ASN A N 1
ATOM 3639 C CA . ASN A 1 434 ? 7.186 1.273 0.552 1.00 88.00 434 ASN A CA 1
ATOM 3640 C C . ASN A 1 434 ? 7.007 0.851 2.021 1.00 88.00 434 ASN A C 1
ATOM 3642 O O . ASN A 1 434 ? 6.661 1.680 2.858 1.00 88.00 434 ASN A O 1
ATOM 3646 N N . THR A 1 435 ? 7.254 -0.418 2.337 1.00 88.44 435 THR A N 1
ATOM 3647 C CA . THR A 1 435 ? 7.362 -0.921 3.707 1.00 88.44 435 THR A CA 1
ATOM 3648 C C . THR A 1 435 ? 8.522 -1.910 3.806 1.00 88.44 435 THR A C 1
ATOM 3650 O O . THR A 1 435 ? 8.733 -2.735 2.916 1.00 88.44 435 THR A O 1
ATOM 3653 N N . SER A 1 436 ? 9.294 -1.823 4.886 1.00 86.75 436 SER A N 1
ATOM 3654 C CA . SER A 1 436 ? 10.386 -2.745 5.202 1.00 86.75 436 SER A CA 1
ATOM 3655 C C . SER A 1 436 ? 9.991 -3.612 6.386 1.00 86.75 436 SER A C 1
ATOM 3657 O O . SER A 1 436 ? 9.305 -3.162 7.297 1.00 86.75 436 SER A O 1
ATOM 3659 N N . GLN A 1 437 ? 10.488 -4.843 6.456 1.00 85.00 437 GLN A N 1
ATOM 3660 C CA . GLN A 1 437 ? 10.365 -5.621 7.689 1.00 85.00 437 GLN A CA 1
ATOM 3661 C C . GLN A 1 437 ? 11.129 -4.959 8.853 1.00 85.00 437 GLN A C 1
ATOM 3663 O O . GLN A 1 437 ? 10.809 -5.168 10.020 1.00 85.00 437 GLN A O 1
ATOM 3668 N N . TYR A 1 438 ? 12.138 -4.140 8.573 1.00 89.50 438 TYR A N 1
ATOM 3669 C CA . TYR A 1 438 ? 12.937 -3.474 9.593 1.00 89.50 438 TYR A CA 1
ATOM 3670 C C . TYR A 1 438 ? 12.651 -1.971 9.628 1.00 89.50 438 TYR A C 1
ATOM 3672 O O . TYR A 1 438 ? 12.455 -1.319 8.605 1.00 89.50 438 TYR A O 1
ATOM 3680 N N . CYS A 1 439 ? 12.641 -1.392 10.828 1.00 91.19 439 CYS A N 1
ATOM 3681 C CA . CYS A 1 439 ? 12.333 0.021 11.006 1.00 91.19 439 CYS A CA 1
ATOM 3682 C C . CYS A 1 439 ? 13.529 0.893 10.585 1.00 91.19 439 CYS A C 1
ATOM 3684 O O . CYS A 1 439 ? 14.552 0.959 11.268 1.00 91.19 439 CYS A O 1
ATOM 3686 N N . THR A 1 440 ? 13.384 1.600 9.463 1.00 90.31 440 THR A N 1
ATOM 3687 C CA . THR A 1 440 ? 14.379 2.555 8.946 1.00 90.31 440 THR A CA 1
ATOM 3688 C C . THR A 1 440 ? 14.641 3.704 9.911 1.00 90.31 440 THR A C 1
ATOM 3690 O O . THR A 1 440 ? 15.759 4.215 9.973 1.00 90.31 440 THR A O 1
ATOM 3693 N N . LEU A 1 441 ? 13.616 4.112 10.663 1.00 89.44 441 LEU A N 1
ATOM 3694 C CA . LEU A 1 441 ? 13.733 5.178 11.650 1.00 89.44 441 LEU A CA 1
ATOM 3695 C C . LEU A 1 441 ? 14.571 4.723 12.847 1.00 89.44 441 LEU A C 1
ATOM 3697 O O . LEU A 1 441 ? 15.488 5.426 13.252 1.00 89.44 441 LEU A O 1
ATOM 3701 N N . TYR A 1 442 ? 14.331 3.504 13.342 1.00 91.38 442 TYR A N 1
ATOM 3702 C CA . TYR A 1 442 ? 15.165 2.894 14.376 1.00 91.38 442 TYR A CA 1
ATOM 3703 C C . TYR A 1 442 ? 16.631 2.815 13.939 1.00 91.38 442 TYR A C 1
ATOM 3705 O O . TYR A 1 442 ? 17.509 3.270 14.667 1.00 91.38 442 TYR A O 1
ATOM 3713 N N . ALA A 1 443 ? 16.902 2.322 12.725 1.00 91.88 443 ALA A N 1
ATOM 3714 C CA . ALA A 1 443 ? 18.261 2.246 12.189 1.00 91.88 443 ALA A CA 1
ATOM 3715 C C . ALA A 1 443 ? 18.947 3.621 12.160 1.00 91.88 443 ALA A C 1
ATOM 3717 O O . ALA A 1 443 ? 20.076 3.762 12.634 1.00 91.88 443 ALA A O 1
ATOM 3718 N N . LYS A 1 444 ? 18.245 4.654 11.676 1.00 91.94 444 LYS A N 1
ATOM 3719 C CA . LYS A 1 444 ? 18.768 6.023 11.624 1.00 91.94 444 LYS A CA 1
ATOM 3720 C C . LYS A 1 444 ? 19.046 6.591 13.016 1.00 91.94 444 LYS A C 1
ATOM 3722 O O . LYS A 1 444 ? 20.126 7.139 13.209 1.00 91.94 444 LYS A O 1
ATOM 3727 N N . CYS A 1 445 ? 18.126 6.441 13.967 1.00 90.19 445 CYS A N 1
ATOM 3728 C CA . CYS A 1 445 ? 18.295 6.971 15.322 1.00 90.19 445 CYS A CA 1
ATOM 3729 C C . CYS A 1 445 ? 19.387 6.239 16.116 1.00 90.19 445 CYS A C 1
ATOM 3731 O O . CYS A 1 445 ? 20.097 6.871 16.889 1.00 90.19 445 CYS A O 1
ATOM 3733 N N . MET A 1 446 ? 19.556 4.928 15.912 1.00 91.81 446 MET A N 1
ATOM 3734 C CA . MET A 1 446 ? 20.543 4.130 16.650 1.00 91.81 446 MET A CA 1
ATOM 3735 C C . MET A 1 446 ? 21.943 4.156 16.035 1.00 91.81 446 MET A C 1
ATOM 3737 O O . MET A 1 446 ? 22.929 4.024 16.753 1.00 91.81 446 MET A O 1
ATOM 3741 N N . THR A 1 447 ? 22.048 4.274 14.708 1.00 91.38 447 THR A N 1
ATOM 3742 C CA . THR A 1 447 ? 23.327 4.097 13.991 1.00 91.38 447 THR A CA 1
ATOM 3743 C C . THR A 1 447 ? 23.755 5.313 13.177 1.00 91.38 447 THR A C 1
ATOM 3745 O O . THR A 1 447 ? 24.850 5.320 12.624 1.00 91.38 447 THR A O 1
ATOM 3748 N N . GLY A 1 448 ? 22.895 6.325 13.040 1.00 91.62 448 GLY A N 1
ATOM 3749 C CA . GLY A 1 448 ? 23.106 7.447 12.124 1.00 91.62 448 GLY A CA 1
ATOM 3750 C C . GLY A 1 448 ? 22.847 7.106 10.651 1.00 91.62 448 GLY A C 1
ATOM 3751 O O . GLY A 1 448 ? 22.760 8.016 9.821 1.00 91.62 448 GLY A O 1
ATOM 3752 N N . GLU A 1 449 ? 22.632 5.833 10.309 1.00 90.00 449 GLU A N 1
ATOM 3753 C CA . GLU A 1 449 ? 22.483 5.354 8.936 1.00 90.00 449 GLU A CA 1
ATOM 3754 C C . GLU A 1 449 ? 21.154 4.625 8.720 1.00 90.00 449 GLU A C 1
ATOM 3756 O O . GLU A 1 449 ? 20.847 3.611 9.340 1.00 90.00 449 GLU A O 1
ATOM 3761 N N . ARG A 1 450 ? 20.369 5.109 7.753 1.00 87.31 450 ARG A N 1
ATOM 3762 C CA . ARG A 1 450 ? 19.065 4.524 7.405 1.00 87.31 450 ARG A CA 1
ATOM 3763 C C . ARG A 1 450 ? 19.175 3.094 6.851 1.00 87.31 450 ARG A C 1
ATOM 3765 O O . ARG A 1 450 ? 18.241 2.309 6.994 1.00 87.31 450 ARG A O 1
ATOM 3772 N N . GLY A 1 451 ? 20.289 2.768 6.191 1.00 87.00 451 GLY A N 1
ATOM 3773 C CA . GLY A 1 451 ? 20.512 1.472 5.541 1.00 87.00 451 GLY A CA 1
ATOM 3774 C C . GLY A 1 451 ? 20.917 0.342 6.492 1.00 87.00 451 GLY A C 1
ATOM 3775 O O . GLY A 1 451 ? 20.711 -0.823 6.164 1.00 87.00 451 GLY A O 1
ATOM 3776 N N . LYS A 1 452 ? 21.438 0.654 7.687 1.00 89.56 452 LYS A N 1
ATOM 3777 C CA . LYS A 1 452 ? 21.926 -0.336 8.666 1.00 89.56 452 LYS A CA 1
ATOM 3778 C C . LYS A 1 452 ? 20.787 -0.912 9.511 1.00 89.56 452 LYS A C 1
ATOM 3780 O O . LYS A 1 452 ? 20.755 -0.790 10.733 1.00 89.56 452 LYS A O 1
ATOM 3785 N N . GLN A 1 453 ? 19.819 -1.517 8.835 1.00 89.62 453 GLN A N 1
ATOM 3786 C CA . GLN A 1 453 ? 18.600 -2.034 9.442 1.00 89.62 453 GLN A CA 1
ATOM 3787 C C . GLN A 1 453 ? 18.823 -3.401 10.098 1.00 89.62 453 GLN A C 1
ATOM 3789 O O . GLN A 1 453 ? 19.443 -4.288 9.514 1.00 89.62 453 GLN A O 1
ATOM 3794 N N . LYS A 1 454 ? 18.287 -3.573 11.309 1.00 87.81 454 LYS A N 1
ATOM 3795 C CA . LYS A 1 454 ? 18.248 -4.839 12.055 1.00 87.81 454 LYS A CA 1
ATOM 3796 C C . LYS A 1 454 ? 16.918 -4.953 12.795 1.00 87.81 454 LYS A C 1
ATOM 3798 O O . LYS A 1 454 ? 16.211 -3.955 12.954 1.00 87.81 454 LYS A O 1
ATOM 3803 N N . LEU A 1 455 ? 16.571 -6.162 13.234 1.00 86.12 455 LEU A N 1
ATOM 3804 C CA . LEU A 1 455 ? 15.432 -6.350 14.129 1.00 86.12 455 LEU A CA 1
ATOM 3805 C C . LEU A 1 455 ? 15.744 -5.666 15.464 1.00 86.12 455 LEU A C 1
ATOM 3807 O O . LEU A 1 455 ? 16.807 -5.896 16.031 1.00 86.12 455 LEU A O 1
ATOM 3811 N N . ALA A 1 456 ? 14.838 -4.811 15.931 1.00 83.50 456 ALA A N 1
ATOM 3812 C CA . ALA A 1 456 ? 14.952 -4.215 17.253 1.00 83.50 456 ALA A CA 1
ATOM 3813 C C . ALA A 1 456 ? 14.462 -5.229 18.293 1.00 83.50 456 ALA A C 1
ATOM 3815 O O . ALA A 1 456 ? 13.309 -5.650 18.223 1.00 83.50 456 ALA A O 1
ATOM 3816 N N . GLU A 1 457 ? 15.324 -5.608 19.236 1.00 79.75 457 GLU A N 1
ATOM 3817 C CA . GLU A 1 457 ? 14.944 -6.439 20.389 1.00 79.75 457 GLU A CA 1
ATOM 3818 C C . GLU A 1 457 ? 14.070 -5.638 21.364 1.00 79.75 457 GLU A C 1
ATOM 3820 O O . GLU A 1 457 ? 13.026 -6.105 21.809 1.00 79.75 457 GLU A O 1
ATOM 3825 N N . GLU A 1 458 ? 14.443 -4.376 21.599 1.00 85.81 458 GLU A N 1
ATOM 3826 C CA . GLU A 1 458 ? 13.661 -3.412 22.367 1.00 85.81 458 GLU A CA 1
ATOM 3827 C C . GLU A 1 458 ? 13.376 -2.168 21.523 1.00 85.81 458 GLU A C 1
ATOM 3829 O O . GLU A 1 458 ? 14.272 -1.560 20.927 1.00 85.81 458 GLU A O 1
ATOM 3834 N N . CYS A 1 459 ? 12.100 -1.778 21.459 1.00 88.69 459 CYS A N 1
ATOM 3835 C CA . CYS A 1 459 ? 11.667 -0.636 20.666 1.00 88.69 459 CYS A CA 1
ATOM 3836 C C . CYS A 1 459 ? 11.526 0.625 21.533 1.00 88.69 459 CYS A C 1
ATOM 3838 O O . CYS A 1 459 ? 10.561 0.727 22.294 1.00 88.69 459 CYS A O 1
ATOM 3840 N N . PRO A 1 460 ? 12.390 1.642 21.355 1.00 89.38 460 PRO A N 1
ATOM 3841 C CA . PRO A 1 460 ? 12.270 2.931 22.041 1.00 89.38 460 PRO A CA 1
ATOM 3842 C C . PRO A 1 460 ? 11.128 3.799 21.488 1.00 89.38 460 PRO A C 1
ATOM 3844 O O . PRO A 1 460 ? 10.888 4.892 21.985 1.00 89.38 460 PRO A O 1
ATOM 3847 N N . LYS A 1 461 ? 10.408 3.326 20.459 1.00 88.31 461 LYS A N 1
ATOM 3848 C CA . LYS A 1 461 ? 9.261 4.008 19.839 1.00 88.31 461 LYS A CA 1
ATOM 3849 C C . LYS A 1 461 ? 9.592 5.407 19.303 1.00 88.31 461 LYS A C 1
ATOM 3851 O O . LYS A 1 461 ? 8.751 6.296 19.371 1.00 88.31 461 LYS A O 1
ATOM 3856 N N . PHE A 1 462 ? 10.760 5.571 18.670 1.00 89.31 462 PHE A N 1
ATOM 3857 C CA 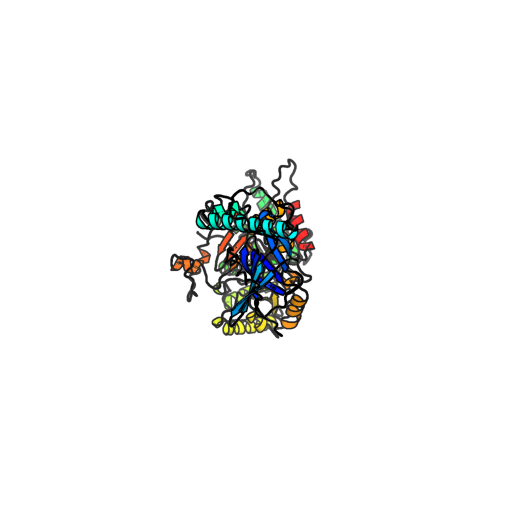. PHE A 1 462 ? 11.177 6.834 18.036 1.00 89.31 462 PHE A CA 1
ATOM 3858 C C . PHE A 1 462 ? 10.140 7.431 17.083 1.00 89.31 462 PHE A C 1
ATOM 3860 O O . PHE A 1 462 ? 10.116 8.634 16.911 1.00 89.31 462 PHE A O 1
ATOM 3867 N N . CYS A 1 463 ? 9.250 6.632 16.493 1.00 87.75 463 CYS A N 1
ATOM 3868 C CA . CYS A 1 463 ? 8.153 7.110 15.643 1.00 87.75 463 CYS A CA 1
ATOM 3869 C C . CYS A 1 463 ? 7.095 7.971 16.364 1.00 87.75 463 CYS A C 1
ATOM 3871 O O . CYS A 1 463 ? 6.172 8.473 15.714 1.00 87.75 463 CYS A O 1
ATOM 3873 N N . LYS A 1 464 ? 7.190 8.094 17.695 1.00 85.06 464 LYS A N 1
ATOM 3874 C CA . LYS A 1 464 ? 6.470 9.092 18.493 1.00 85.06 464 LYS A CA 1
ATOM 3875 C C . LYS A 1 464 ? 7.067 10.490 18.342 1.00 85.06 464 LYS A C 1
ATOM 3877 O O . LYS A 1 464 ? 6.322 11.457 18.379 1.00 85.06 464 LYS A O 1
ATOM 3882 N N . ASP A 1 465 ? 8.379 10.565 18.139 1.00 84.88 465 ASP A N 1
ATOM 3883 C CA . ASP A 1 465 ? 9.150 11.804 18.225 1.00 84.88 465 ASP A CA 1
ATOM 3884 C C . ASP A 1 465 ? 9.870 12.166 16.926 1.00 84.88 465 ASP A C 1
ATOM 3886 O O . ASP A 1 465 ? 10.217 13.326 16.768 1.00 84.88 465 ASP A O 1
ATOM 3890 N N . TYR A 1 466 ? 10.085 11.218 16.005 1.00 88.00 466 TYR A N 1
ATOM 3891 C CA . TYR A 1 466 ? 10.792 11.413 14.736 1.00 88.00 466 TYR A CA 1
ATOM 3892 C C . TYR A 1 466 ? 10.047 10.864 13.506 1.00 88.00 466 TYR A C 1
ATOM 3894 O O . TYR A 1 466 ? 9.392 9.815 13.572 1.00 88.00 466 TYR A O 1
ATOM 3902 N N . ALA A 1 467 ? 10.172 11.554 12.371 1.00 89.75 467 ALA A N 1
ATOM 3903 C CA . ALA A 1 467 ? 9.695 11.116 11.061 1.00 89.75 467 ALA A CA 1
ATOM 3904 C C . ALA A 1 467 ? 10.622 11.610 9.943 1.00 89.75 467 ALA A C 1
ATOM 3906 O O . ALA A 1 467 ? 11.189 12.693 10.019 1.00 89.75 467 ALA A O 1
ATOM 3907 N N . PHE A 1 468 ? 10.745 10.835 8.865 1.00 90.44 468 PHE A N 1
ATOM 3908 C CA . PHE A 1 468 ? 11.480 11.284 7.686 1.00 90.44 468 PHE A CA 1
ATOM 3909 C C . PHE A 1 468 ? 10.617 12.220 6.855 1.00 90.44 468 PHE A C 1
ATOM 3911 O O . PHE A 1 468 ? 9.611 11.790 6.289 1.00 90.44 468 PHE A O 1
ATOM 3918 N N . LEU A 1 469 ? 11.061 13.462 6.723 1.00 89.62 469 LEU A N 1
ATOM 3919 C CA . LEU A 1 469 ? 10.496 14.395 5.759 1.00 89.62 469 LEU A CA 1
ATOM 3920 C C . LEU A 1 469 ? 11.151 14.178 4.396 1.00 89.62 469 LEU A C 1
ATOM 3922 O O . LEU A 1 469 ? 12.335 13.833 4.303 1.00 89.62 469 LEU A O 1
ATOM 3926 N N . TYR A 1 470 ? 10.356 14.373 3.359 1.00 90.19 470 TYR A N 1
ATOM 3927 C CA . TYR A 1 470 ? 10.751 14.281 1.960 1.00 90.19 470 TYR A CA 1
ATOM 3928 C C . TYR A 1 470 ? 10.525 15.633 1.285 1.00 90.19 470 TYR A C 1
ATOM 3930 O O . TYR A 1 470 ? 9.837 16.474 1.867 1.00 90.19 470 TYR A O 1
ATOM 3938 N N . PRO A 1 471 ? 11.094 15.840 0.086 1.00 89.12 471 PRO A N 1
ATOM 3939 C CA . PRO A 1 471 ? 10.785 17.000 -0.734 1.00 89.12 471 PRO A CA 1
ATOM 3940 C C . PRO A 1 471 ? 9.285 17.277 -0.842 1.00 89.12 471 PRO A C 1
ATOM 3942 O O . PRO A 1 471 ? 8.485 16.349 -1.011 1.00 89.12 471 PRO A O 1
ATOM 3945 N N . ASP A 1 472 ? 8.913 18.550 -0.742 1.00 85.69 472 ASP A N 1
ATOM 3946 C CA . ASP A 1 472 ? 7.517 18.972 -0.609 1.00 85.69 472 ASP A CA 1
ATOM 3947 C C . ASP A 1 472 ? 6.665 18.550 -1.819 1.00 85.69 472 ASP A C 1
ATOM 3949 O O . ASP A 1 472 ? 5.512 18.150 -1.642 1.00 85.69 472 ASP A O 1
ATOM 3953 N N . HIS A 1 473 ? 7.231 18.547 -3.035 1.00 83.44 473 HIS A N 1
ATOM 3954 C CA . HIS A 1 473 ? 6.525 18.143 -4.262 1.00 83.44 473 HIS A CA 1
ATOM 3955 C C . HIS A 1 473 ? 6.178 16.654 -4.317 1.00 83.44 473 HIS A C 1
ATOM 3957 O O . HIS A 1 473 ? 5.278 16.277 -5.062 1.00 83.44 473 HIS A O 1
ATOM 3963 N N . LEU A 1 474 ? 6.856 15.804 -3.538 1.00 87.56 474 LEU A N 1
ATOM 3964 C CA . LEU A 1 474 ? 6.523 14.379 -3.452 1.00 87.56 474 LEU A CA 1
ATOM 3965 C C . LEU A 1 474 ? 5.313 14.127 -2.551 1.00 87.56 474 LEU A C 1
ATOM 3967 O O . LEU A 1 474 ? 4.687 13.076 -2.659 1.00 87.56 474 LEU A O 1
ATOM 3971 N N . ILE A 1 475 ? 4.997 15.066 -1.650 1.00 88.75 475 ILE A N 1
ATOM 3972 C CA . ILE A 1 475 ? 3.885 14.956 -0.698 1.00 88.75 475 ILE A CA 1
ATOM 3973 C C . ILE A 1 475 ? 3.978 13.638 0.104 1.00 88.75 475 ILE A C 1
ATOM 3975 O O . ILE A 1 475 ? 3.027 12.864 0.233 1.00 88.75 475 ILE A O 1
ATOM 3979 N N . MET A 1 476 ? 5.184 13.364 0.621 1.00 91.62 476 MET A N 1
ATOM 3980 C CA . MET A 1 476 ? 5.546 12.116 1.300 1.00 91.62 476 MET A CA 1
ATOM 3981 C C . MET A 1 476 ? 6.032 12.310 2.731 1.00 91.62 476 MET A C 1
ATOM 3983 O O . MET A 1 476 ? 6.647 13.317 3.084 1.00 91.62 476 MET A O 1
ATOM 3987 N N . ILE A 1 477 ? 5.863 11.256 3.524 1.00 91.31 477 ILE A N 1
ATOM 3988 C CA . ILE A 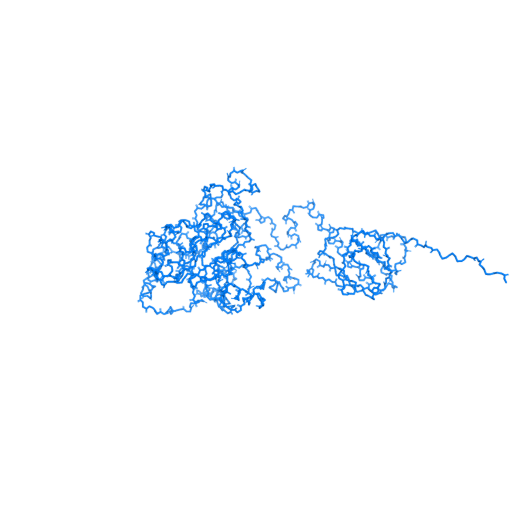1 477 ? 6.456 11.100 4.847 1.00 91.31 477 ILE A CA 1
ATOM 3989 C C . ILE A 1 477 ? 6.918 9.662 5.081 1.00 91.31 477 ILE A C 1
ATOM 3991 O O . ILE A 1 477 ? 6.264 8.697 4.694 1.00 91.31 477 ILE A O 1
ATOM 3995 N N . GLY A 1 478 ? 8.051 9.495 5.757 1.00 91.06 478 GLY A N 1
ATOM 3996 C CA . GLY A 1 478 ? 8.477 8.203 6.284 1.00 91.06 478 GLY A CA 1
ATOM 3997 C C . GLY A 1 478 ? 8.191 8.086 7.772 1.00 91.06 478 GLY A C 1
ATOM 3998 O O . GLY A 1 478 ? 8.753 8.834 8.571 1.00 91.06 478 GLY A O 1
ATOM 3999 N N . ARG A 1 479 ? 7.382 7.100 8.158 1.00 86.62 479 ARG A N 1
ATOM 4000 C CA . ARG A 1 479 ? 7.053 6.814 9.558 1.00 86.62 479 ARG A CA 1
ATOM 4001 C C . ARG A 1 479 ? 7.073 5.312 9.807 1.00 86.62 479 ARG A C 1
ATOM 4003 O O . ARG A 1 479 ? 6.771 4.513 8.926 1.00 86.62 479 ARG A O 1
ATOM 4010 N N . TYR A 1 480 ? 7.429 4.920 11.027 1.00 83.75 480 TYR A N 1
ATOM 4011 C CA . TYR A 1 480 ? 7.569 3.512 11.401 1.00 83.75 480 TYR A CA 1
ATOM 4012 C C . TYR A 1 480 ? 8.631 2.819 10.525 1.00 83.75 480 TYR A C 1
ATOM 4014 O O . TYR A 1 480 ? 9.791 3.234 10.485 1.00 83.75 480 TYR A O 1
ATOM 4022 N N . ASN A 1 481 ? 8.247 1.744 9.853 1.00 87.12 481 ASN A N 1
ATOM 4023 C CA . ASN A 1 481 ? 9.001 0.992 8.863 1.00 87.12 481 ASN A CA 1
ATOM 4024 C C . ASN A 1 481 ? 8.503 1.244 7.427 1.00 87.12 481 ASN A C 1
ATOM 4026 O O . ASN A 1 481 ? 8.854 0.480 6.529 1.00 87.12 481 ASN A O 1
ATOM 4030 N N . SER A 1 482 ? 7.708 2.297 7.208 1.00 90.31 482 SER A N 1
ATOM 4031 C CA . SER A 1 482 ? 7.011 2.553 5.948 1.00 90.31 482 SER A CA 1
ATOM 4032 C C . SER A 1 482 ? 7.190 3.984 5.443 1.00 90.31 482 SER A C 1
ATOM 4034 O O . SER A 1 482 ? 7.537 4.908 6.182 1.00 90.31 482 SER A O 1
ATOM 4036 N N . LEU A 1 483 ? 6.956 4.150 4.146 1.00 92.81 483 LEU A N 1
ATOM 4037 C CA . LEU A 1 483 ? 6.808 5.427 3.467 1.00 92.81 483 LEU A CA 1
ATOM 4038 C C . LEU A 1 483 ? 5.362 5.579 3.022 1.00 92.81 483 LEU A C 1
ATOM 4040 O O . LEU A 1 483 ? 4.794 4.663 2.425 1.00 92.81 483 LEU A O 1
ATOM 4044 N N . PHE A 1 484 ? 4.816 6.753 3.284 1.00 93.19 484 PHE A N 1
ATOM 4045 C CA . PHE A 1 484 ? 3.460 7.137 2.953 1.00 93.19 484 PHE A CA 1
ATOM 4046 C C . PHE A 1 484 ? 3.505 8.347 2.041 1.00 93.19 484 PHE A C 1
ATOM 4048 O O . PHE A 1 484 ? 4.301 9.260 2.255 1.00 93.19 484 PHE A O 1
ATOM 4055 N N . ALA A 1 485 ? 2.659 8.340 1.029 1.00 92.94 485 ALA A N 1
ATOM 4056 C CA . ALA A 1 485 ? 2.354 9.510 0.231 1.00 92.94 485 ALA A CA 1
ATOM 4057 C C . ALA A 1 485 ? 0.900 9.906 0.485 1.00 92.94 485 ALA A C 1
ATOM 4059 O O . ALA A 1 485 ? 0.089 9.071 0.892 1.00 92.94 485 ALA A O 1
ATOM 4060 N N . LEU A 1 486 ? 0.590 11.181 0.296 1.00 91.19 486 LEU A N 1
ATOM 4061 C CA . LEU A 1 486 ? -0.748 11.725 0.478 1.00 91.19 486 LEU A CA 1
ATOM 4062 C C . LEU A 1 486 ? -1.471 11.804 -0.870 1.00 91.19 486 LEU A C 1
ATOM 4064 O O . LEU A 1 486 ? -0.919 12.325 -1.837 1.00 91.19 486 LEU A O 1
ATOM 4068 N N . ASP A 1 487 ? -2.722 11.353 -0.929 1.00 89.44 487 ASP A N 1
ATOM 4069 C CA . ASP A 1 487 ? -3.627 11.711 -2.023 1.00 89.44 487 ASP A CA 1
ATOM 4070 C C . ASP A 1 487 ? -4.211 13.110 -1.759 1.00 89.44 487 ASP A C 1
ATOM 4072 O O . ASP A 1 487 ? -5.204 13.276 -1.045 1.00 89.44 487 ASP A O 1
ATOM 4076 N N . SER A 1 488 ? -3.552 14.141 -2.298 1.00 84.25 488 SER A N 1
ATOM 4077 C CA . SER A 1 488 ? -3.934 15.545 -2.096 1.00 84.25 488 SER A CA 1
ATOM 4078 C C . SER A 1 488 ? -5.257 15.915 -2.760 1.00 84.25 488 SER A C 1
ATOM 4080 O O . SER A 1 488 ? -5.881 16.881 -2.326 1.00 84.25 488 SER A O 1
ATOM 4082 N N . ARG A 1 489 ? -5.743 15.135 -3.740 1.00 79.81 489 ARG A N 1
ATOM 4083 C CA . ARG A 1 489 ? -7.001 15.400 -4.470 1.00 79.81 489 ARG A CA 1
ATOM 4084 C C . ARG A 1 489 ? -8.206 15.514 -3.536 1.00 79.81 489 ARG A C 1
ATOM 4086 O O . ARG A 1 489 ? -9.163 16.217 -3.841 1.00 79.81 489 ARG A O 1
ATOM 4093 N N . ILE A 1 490 ? -8.132 14.854 -2.380 1.00 78.88 490 ILE A N 1
ATOM 4094 C CA . ILE A 1 490 ? -9.151 14.867 -1.320 1.00 78.88 490 ILE A CA 1
ATOM 4095 C C . ILE A 1 490 ? -9.280 16.257 -0.676 1.00 78.88 490 ILE A C 1
ATOM 4097 O O . ILE A 1 490 ? -10.343 16.601 -0.160 1.00 78.88 490 ILE A O 1
ATOM 4101 N N . PHE A 1 491 ? -8.205 17.045 -0.728 1.00 77.12 491 PHE A N 1
ATOM 4102 C CA . PHE A 1 491 ? -8.079 18.380 -0.144 1.00 77.12 491 PHE A CA 1
ATOM 4103 C C . PHE A 1 491 ? -7.930 19.486 -1.210 1.00 77.12 491 PHE A C 1
ATOM 4105 O O . PHE A 1 491 ? -7.781 20.659 -0.871 1.00 77.12 491 PHE A O 1
ATOM 4112 N N . GLU A 1 492 ? -7.925 19.146 -2.505 1.00 65.62 492 GLU A N 1
ATOM 4113 C CA . GLU A 1 492 ? -7.710 20.103 -3.594 1.00 65.62 492 GLU A CA 1
ATOM 4114 C C . GLU A 1 492 ? -8.995 20.824 -4.021 1.00 65.62 492 GLU A C 1
ATOM 4116 O O . GLU A 1 492 ? -9.744 20.391 -4.906 1.00 65.62 492 GLU A O 1
ATOM 4121 N N . ASP A 1 493 ? -9.179 22.026 -3.477 1.00 53.28 493 ASP A N 1
ATOM 4122 C CA . ASP A 1 493 ? -10.126 23.009 -3.996 1.00 53.28 493 ASP A CA 1
ATOM 4123 C C . ASP A 1 493 ? -9.733 23.448 -5.416 1.00 53.28 493 ASP A C 1
ATOM 4125 O O . ASP A 1 493 ? -8.564 23.654 -5.746 1.00 53.28 493 ASP A O 1
ATOM 4129 N N . GLY A 1 494 ? -10.710 23.570 -6.315 1.00 38.22 494 GLY A N 1
ATOM 4130 C CA . GLY A 1 494 ? -10.491 24.008 -7.694 1.00 38.22 494 GLY A CA 1
ATOM 4131 C C . GLY A 1 494 ? -10.083 25.462 -7.802 1.00 38.22 494 GLY A C 1
ATOM 4132 O O . GLY A 1 494 ? -10.919 26.307 -8.084 1.00 38.22 494 GLY A O 1
ATOM 4133 N N . SER A 1 495 ? -8.791 25.747 -7.680 1.00 32.28 495 SER A N 1
ATOM 4134 C CA . SER A 1 495 ? -8.215 27.019 -8.108 1.00 32.28 495 SER A CA 1
ATOM 4135 C C . SER A 1 495 ? -7.913 26.987 -9.611 1.00 32.28 495 SER A C 1
ATOM 4137 O O . SER A 1 495 ? -6.762 26.910 -10.034 1.00 32.28 495 SER A O 1
ATOM 4139 N N . GLY A 1 496 ? -8.974 27.036 -10.415 1.00 27.12 496 GLY A N 1
ATOM 4140 C CA . GLY A 1 496 ? -8.956 27.607 -11.759 1.00 27.12 496 GLY A CA 1
ATOM 4141 C C . GLY A 1 496 ? -9.795 28.881 -11.707 1.00 27.12 496 GLY A C 1
ATOM 4142 O O . GLY A 1 496 ? -10.936 28.837 -11.262 1.00 27.12 496 GLY A O 1
ATOM 4143 N N . SER A 1 497 ? -9.210 30.018 -12.079 1.00 32.34 497 SER A N 1
ATOM 4144 C CA . SER A 1 497 ? -9.795 31.363 -12.004 1.00 32.34 497 SER A CA 1
ATOM 4145 C C . SER A 1 497 ? -11.258 31.432 -12.468 1.00 32.34 497 SER A C 1
ATOM 4147 O O . SER A 1 497 ? -11.541 31.333 -13.661 1.00 32.34 497 SER A O 1
ATOM 4149 N N . GLY A 1 498 ? -12.176 31.668 -11.534 1.00 26.33 498 GLY A N 1
ATOM 4150 C CA . GLY A 1 498 ? -13.585 31.909 -11.822 1.00 26.33 498 GLY A CA 1
ATOM 4151 C C . GLY A 1 498 ? -14.211 32.720 -10.699 1.00 26.33 498 GLY A C 1
ATOM 4152 O O . GLY A 1 498 ? -14.497 32.204 -9.626 1.00 26.33 498 GLY A O 1
ATOM 4153 N N . THR A 1 499 ? -14.383 34.014 -10.933 1.00 31.52 499 THR A N 1
ATOM 4154 C CA . THR A 1 499 ? -15.144 34.913 -10.067 1.00 31.52 499 THR A CA 1
ATOM 4155 C C . THR A 1 499 ? -16.588 34.426 -9.933 1.00 31.52 499 THR A C 1
ATOM 4157 O O . THR A 1 499 ? -17.294 34.374 -10.939 1.00 31.52 499 THR A O 1
ATOM 4160 N N . GLY A 1 500 ? -17.046 34.145 -8.710 1.00 28.14 500 GLY A N 1
ATOM 4161 C CA . GLY A 1 500 ? -18.477 34.055 -8.412 1.00 28.14 500 GLY A CA 1
ATOM 4162 C C . GLY A 1 500 ? -18.873 32.998 -7.383 1.00 28.14 500 GLY A C 1
ATOM 4163 O O . GLY A 1 500 ? -18.997 31.829 -7.719 1.00 28.14 500 GLY A O 1
ATOM 4164 N N . THR A 1 501 ? -19.191 33.474 -6.174 1.00 30.62 501 THR A N 1
ATOM 4165 C CA . THR A 1 501 ? -20.153 32.916 -5.198 1.00 30.62 501 THR A CA 1
ATOM 4166 C C . THR A 1 501 ? -19.940 31.492 -4.658 1.00 30.62 501 THR A C 1
ATOM 4168 O O . THR A 1 501 ? -20.032 30.498 -5.369 1.00 30.62 501 THR A O 1
ATOM 4171 N N . GLU A 1 502 ? -19.748 31.438 -3.337 1.00 44.53 502 GLU A N 1
ATOM 4172 C CA . GLU A 1 502 ? -19.817 30.322 -2.376 1.00 44.53 502 GLU A CA 1
ATOM 4173 C C . GLU A 1 502 ? -20.695 29.107 -2.764 1.00 44.53 502 GLU A C 1
ATOM 4175 O O . GLU A 1 502 ? -21.772 28.900 -2.216 1.00 44.53 502 GLU A O 1
ATOM 4180 N N . ILE A 1 503 ? -20.233 28.260 -3.693 1.00 38.16 503 ILE A N 1
ATOM 4181 C CA . ILE A 1 503 ? -20.776 26.906 -3.972 1.00 38.16 503 ILE A CA 1
ATOM 4182 C C . ILE A 1 503 ? -19.626 25.904 -4.293 1.00 38.16 503 ILE A C 1
ATOM 4184 O O . ILE A 1 503 ? -19.838 24.712 -4.507 1.00 38.16 503 ILE A O 1
ATOM 4188 N N . GLY A 1 504 ? -18.363 26.351 -4.283 1.00 36.41 504 GLY A N 1
ATOM 4189 C CA . GLY A 1 504 ? -17.226 25.619 -4.869 1.00 36.41 504 GLY A CA 1
ATOM 4190 C C . GLY A 1 504 ? -16.660 24.432 -4.075 1.00 36.41 504 GLY A C 1
ATOM 4191 O O . GLY A 1 504 ? -16.107 23.521 -4.687 1.00 36.41 504 GLY A O 1
ATOM 4192 N N . THR A 1 505 ? -16.818 24.390 -2.748 1.00 45.56 505 THR A N 1
ATOM 4193 C CA . THR A 1 505 ? -16.214 23.350 -1.884 1.00 45.56 505 THR A CA 1
ATOM 4194 C C . THR A 1 505 ? -16.965 22.018 -1.945 1.00 45.56 505 THR A C 1
ATOM 4196 O O . THR A 1 505 ? -16.372 20.948 -1.833 1.00 45.56 505 THR A O 1
ATOM 4199 N N . LYS A 1 506 ? -18.288 22.059 -2.162 1.00 45.22 506 LYS A N 1
ATOM 4200 C CA . LYS A 1 506 ? -19.127 20.852 -2.225 1.00 45.22 506 LYS A CA 1
ATOM 4201 C C . LYS A 1 506 ? -18.976 20.098 -3.543 1.00 45.22 506 LYS A C 1
ATOM 4203 O O . LYS A 1 506 ? -18.912 18.878 -3.535 1.00 45.22 506 LYS A O 1
ATOM 4208 N N . ILE A 1 507 ? -18.849 20.802 -4.669 1.00 49.53 507 ILE A N 1
ATOM 4209 C CA . ILE A 1 507 ? -18.964 20.189 -6.003 1.00 49.53 507 ILE A CA 1
ATOM 4210 C C . ILE A 1 507 ? -17.817 19.206 -6.307 1.00 49.53 507 ILE A C 1
ATOM 4212 O O . ILE A 1 507 ? -18.072 18.135 -6.856 1.00 49.53 507 ILE A O 1
ATOM 4216 N N . LYS A 1 508 ? -16.563 19.528 -5.956 1.00 62.44 508 LYS A N 1
ATOM 4217 C CA . LYS A 1 508 ? -15.410 18.644 -6.225 1.00 62.44 508 LYS A CA 1
ATOM 4218 C C . LYS A 1 508 ? -15.365 17.427 -5.305 1.00 62.44 508 LYS A C 1
ATOM 4220 O O . LYS A 1 508 ? -15.193 16.309 -5.783 1.00 62.44 508 LYS A O 1
ATOM 4225 N N . THR A 1 509 ? -15.569 17.639 -4.011 1.00 67.06 509 THR A N 1
ATOM 4226 C CA . THR A 1 509 ? -15.603 16.562 -3.021 1.00 67.06 509 THR A CA 1
ATOM 4227 C C . THR A 1 509 ? -16.780 15.627 -3.278 1.00 67.06 509 THR A C 1
ATOM 4229 O O . THR A 1 509 ? -16.595 14.416 -3.345 1.00 67.06 509 THR A O 1
ATOM 4232 N N . GLU A 1 510 ? -17.980 16.161 -3.529 1.00 69.12 510 GLU A N 1
ATOM 4233 C CA . GLU A 1 510 ? -19.132 15.345 -3.925 1.00 69.12 510 GLU A CA 1
ATOM 4234 C C . GLU A 1 510 ? -18.862 14.559 -5.209 1.00 69.12 510 GLU A C 1
ATOM 4236 O O . GLU A 1 510 ? -19.324 13.427 -5.325 1.00 69.12 510 GLU A O 1
ATOM 4241 N N . LYS A 1 511 ? -18.117 15.126 -6.166 1.00 76.50 511 LYS A N 1
ATOM 4242 C CA . LYS A 1 511 ? -17.746 14.431 -7.402 1.00 76.50 511 LYS A CA 1
ATOM 4243 C C . LYS A 1 511 ? -16.841 13.228 -7.119 1.00 76.50 511 LYS A C 1
ATOM 4245 O O . LYS A 1 511 ? -17.220 12.126 -7.504 1.00 76.50 511 LYS A O 1
ATOM 4250 N N . ILE A 1 512 ? -15.733 13.413 -6.394 1.00 77.31 512 ILE A N 1
ATOM 4251 C CA . ILE A 1 512 ? -14.812 12.317 -6.023 1.00 77.31 512 ILE A CA 1
ATOM 4252 C C . ILE A 1 512 ? -15.556 11.234 -5.234 1.00 77.31 512 ILE A C 1
ATOM 4254 O O . ILE A 1 512 ? -15.424 10.040 -5.496 1.00 77.31 512 ILE A O 1
ATOM 4258 N N . LEU A 1 513 ? -16.407 11.643 -4.296 1.00 77.44 513 LEU A N 1
ATOM 4259 C CA . LEU A 1 513 ? -17.195 10.717 -3.493 1.00 77.44 513 LEU A CA 1
ATOM 4260 C C . LEU A 1 513 ? -18.221 9.937 -4.328 1.00 77.44 513 LEU A C 1
ATOM 4262 O O . LEU A 1 513 ? -18.374 8.728 -4.147 1.00 77.44 513 LEU A O 1
ATOM 4266 N N . LYS A 1 514 ? -18.903 10.599 -5.270 1.00 80.75 514 LYS A N 1
ATOM 4267 C CA . LYS A 1 514 ? -19.809 9.946 -6.228 1.00 80.75 514 LYS A CA 1
ATOM 4268 C C . LYS A 1 514 ? -19.050 8.983 -7.140 1.00 80.75 514 LYS A C 1
ATOM 4270 O O . LYS A 1 514 ? -19.574 7.911 -7.435 1.00 80.75 514 LYS A O 1
ATOM 4275 N N . GLU A 1 515 ? -17.834 9.329 -7.551 1.00 82.62 515 GLU A N 1
ATOM 4276 C CA . GLU A 1 515 ? -16.957 8.469 -8.351 1.00 82.62 515 GLU A CA 1
ATOM 4277 C C . GLU A 1 515 ? -16.538 7.220 -7.576 1.00 82.62 515 GLU A C 1
ATOM 4279 O O . GLU A 1 515 ? -16.715 6.117 -8.085 1.00 82.62 515 GLU A O 1
ATOM 4284 N N . TRP A 1 516 ? -16.106 7.348 -6.321 1.00 85.06 516 TRP A N 1
ATOM 4285 C CA . TRP A 1 516 ? -15.773 6.197 -5.474 1.00 85.06 516 TRP A CA 1
ATOM 4286 C C . TRP A 1 516 ? -16.979 5.311 -5.173 1.00 85.06 516 TRP A C 1
ATOM 4288 O O . TRP A 1 516 ? -16.888 4.085 -5.266 1.00 85.06 516 TRP A O 1
ATOM 4298 N N . LYS A 1 517 ? -18.138 5.911 -4.884 1.00 84.56 517 LYS A N 1
ATOM 4299 C CA . LYS A 1 517 ? -19.385 5.161 -4.703 1.00 84.56 517 LYS A CA 1
ATOM 4300 C C . LYS A 1 517 ? -19.752 4.389 -5.969 1.00 84.56 517 LYS A C 1
ATOM 4302 O O . LYS A 1 517 ? -20.078 3.207 -5.897 1.00 84.56 517 LYS A O 1
ATOM 4307 N N . LYS A 1 518 ? -19.664 5.037 -7.135 1.00 84.75 518 LYS A N 1
ATOM 4308 C CA . LYS A 1 518 ? -19.903 4.409 -8.444 1.00 84.75 518 LYS A CA 1
ATOM 4309 C C . LYS A 1 518 ? -18.878 3.314 -8.745 1.00 84.75 518 LYS A C 1
ATOM 4311 O O . LYS A 1 518 ? -19.246 2.305 -9.338 1.00 84.75 518 LYS A O 1
ATOM 4316 N N . ALA A 1 519 ? -17.630 3.495 -8.321 1.00 82.62 519 ALA A N 1
ATOM 4317 C CA . ALA A 1 519 ? -16.570 2.504 -8.446 1.00 82.62 519 ALA A CA 1
ATOM 4318 C C . ALA A 1 519 ? -16.770 1.297 -7.516 1.00 82.62 519 ALA A C 1
ATOM 4320 O O . ALA A 1 519 ? -16.109 0.287 -7.710 1.00 82.62 519 ALA A O 1
ATOM 4321 N N . GLY A 1 520 ? -17.684 1.361 -6.541 1.00 88.69 520 GLY A N 1
ATOM 4322 C CA . GLY A 1 520 ? -18.006 0.242 -5.654 1.00 88.69 520 GLY A CA 1
ATOM 4323 C C . GLY A 1 520 ? -17.332 0.300 -4.283 1.00 88.69 520 GLY A C 1
ATOM 4324 O O . GLY A 1 520 ? -17.180 -0.744 -3.648 1.00 88.69 520 GLY A O 1
ATOM 4325 N N . VAL A 1 521 ? -16.927 1.488 -3.818 1.00 92.75 521 VAL A N 1
ATOM 4326 C CA . VAL A 1 521 ? -16.511 1.706 -2.424 1.00 92.75 521 VAL A CA 1
ATOM 4327 C C . VAL A 1 521 ? -17.745 1.740 -1.521 1.00 92.75 521 VAL A C 1
ATOM 4329 O O . VAL A 1 521 ? -18.601 2.615 -1.663 1.00 92.75 521 VAL A O 1
ATOM 4332 N N . ASP A 1 522 ? -17.825 0.817 -0.561 1.00 92.69 522 ASP A N 1
ATOM 4333 C CA . ASP A 1 522 ? -18.876 0.806 0.469 1.00 92.69 522 ASP A CA 1
ATOM 4334 C C . ASP A 1 522 ? -18.401 1.312 1.832 1.00 92.69 522 ASP A C 1
ATOM 4336 O O . ASP A 1 522 ? -19.241 1.726 2.636 1.00 92.69 522 ASP A O 1
ATOM 4340 N N . ARG A 1 523 ? -17.083 1.330 2.073 1.00 94.69 523 ARG A N 1
ATOM 4341 C CA . ARG A 1 523 ? -16.484 1.755 3.341 1.00 94.69 523 ARG A CA 1
ATOM 4342 C C . ARG A 1 523 ? -15.350 2.757 3.133 1.00 94.69 523 ARG A C 1
ATOM 4344 O O . ARG A 1 523 ? -14.442 2.496 2.349 1.00 94.69 523 ARG A O 1
ATOM 4351 N N . LEU A 1 524 ? -15.352 3.853 3.891 1.00 94.88 524 LEU A N 1
ATOM 4352 C CA . LEU A 1 524 ? -14.200 4.755 4.019 1.00 94.88 524 LEU A CA 1
ATOM 4353 C C . LEU A 1 524 ? -13.460 4.497 5.335 1.00 94.88 524 LEU A C 1
ATOM 4355 O O . LEU A 1 524 ? -14.085 4.371 6.391 1.00 94.88 524 LEU A O 1
ATOM 4359 N N . VAL A 1 525 ? -12.132 4.437 5.268 1.00 95.69 525 VAL A N 1
ATOM 4360 C CA . VAL A 1 525 ? -11.241 4.231 6.416 1.00 95.69 525 VAL A CA 1
ATOM 4361 C C . VAL A 1 525 ? -10.315 5.425 6.542 1.00 95.69 525 VAL A C 1
ATOM 4363 O O . VAL A 1 525 ? -9.537 5.699 5.637 1.00 95.69 525 VAL A O 1
ATOM 4366 N N . VAL A 1 526 ? -10.418 6.172 7.639 1.00 94.19 526 VAL A N 1
ATOM 4367 C CA . VAL A 1 526 ? -9.613 7.381 7.837 1.00 94.19 526 VAL A CA 1
ATOM 4368 C C . VAL A 1 526 ? -8.448 7.112 8.777 1.00 94.19 526 VAL A C 1
ATOM 4370 O O . VAL A 1 526 ? -8.647 6.725 9.930 1.00 94.19 526 VAL A O 1
ATOM 4373 N N . ASN A 1 527 ? -7.242 7.407 8.296 1.00 92.06 527 ASN A N 1
ATOM 4374 C CA . ASN A 1 527 ? -6.014 7.450 9.077 1.00 92.06 527 ASN A CA 1
ATOM 4375 C C . ASN A 1 527 ? -5.199 8.695 8.703 1.00 92.06 527 ASN A C 1
ATOM 4377 O O . ASN A 1 527 ? -4.647 8.787 7.613 1.00 92.06 527 ASN A O 1
ATOM 4381 N N . LEU A 1 528 ? -5.091 9.655 9.623 1.00 88.25 528 LEU A N 1
ATOM 4382 C CA . LEU A 1 528 ? -4.388 10.923 9.400 1.00 88.25 528 LEU A CA 1
ATOM 4383 C C . LEU A 1 528 ? -2.928 10.938 9.866 1.00 88.25 528 LEU A C 1
ATOM 4385 O O . LEU A 1 528 ? -2.333 12.018 9.887 1.00 88.25 528 LEU A O 1
ATOM 4389 N N . LEU A 1 529 ? -2.364 9.789 10.267 1.00 78.31 529 LEU A N 1
ATOM 4390 C CA . LEU A 1 529 ? -1.005 9.658 10.807 1.00 78.31 529 LEU A CA 1
ATOM 4391 C C . LEU A 1 529 ? -0.720 10.750 11.867 1.00 78.31 529 LEU A C 1
ATOM 4393 O O . LEU A 1 529 ? -0.138 11.795 11.571 1.00 78.31 529 LEU A O 1
ATOM 4397 N N . ASP A 1 530 ? -1.146 10.531 13.118 1.00 68.19 530 ASP A N 1
ATOM 4398 C CA . ASP A 1 530 ? -1.191 11.554 14.190 1.00 68.19 530 ASP A CA 1
ATOM 4399 C C . ASP A 1 530 ? 0.071 12.450 14.307 1.00 68.19 530 ASP A C 1
ATOM 4401 O O . ASP A 1 530 ? 1.198 11.961 14.178 1.00 68.19 530 ASP A O 1
ATOM 4405 N N . SER A 1 531 ? -0.145 13.751 14.555 1.00 54.62 531 SER A N 1
ATOM 4406 C CA . SER A 1 531 ? 0.846 14.848 14.620 1.00 54.62 531 SER A CA 1
ATOM 4407 C C . SER A 1 531 ? 1.580 14.908 15.966 1.00 54.62 531 SER A C 1
ATOM 4409 O O . SER A 1 531 ? 1.078 14.423 16.981 1.00 54.62 531 SER A O 1
ATOM 4411 N N . GLY A 1 532 ? 2.751 15.555 15.991 1.00 51.50 532 GLY A N 1
ATOM 4412 C CA . GLY A 1 532 ? 3.556 15.769 17.210 1.00 51.50 532 GLY A CA 1
ATOM 4413 C C . GLY A 1 532 ? 5.020 15.333 17.114 1.00 51.50 532 GLY A C 1
ATOM 4414 O O . GLY A 1 532 ? 5.687 15.175 18.131 1.00 51.50 532 GLY A O 1
ATOM 4415 N N . VAL A 1 533 ? 5.511 15.116 15.897 1.00 56.44 533 VAL A N 1
ATOM 4416 C CA . VAL A 1 533 ? 6.766 14.420 15.631 1.00 56.44 533 VAL A CA 1
ATOM 4417 C C . VAL A 1 533 ? 7.788 15.408 15.048 1.00 56.44 533 VAL A C 1
ATOM 4419 O O . VAL A 1 533 ? 7.467 16.181 14.146 1.00 56.44 533 VAL A O 1
ATOM 4422 N N . LYS A 1 534 ? 9.014 15.415 15.569 1.00 54.53 534 LYS A N 1
ATOM 4423 C CA . LYS A 1 534 ? 10.159 16.176 15.042 1.00 54.53 534 LYS A CA 1
ATOM 4424 C C . LYS A 1 534 ? 10.747 15.488 13.797 1.00 54.53 534 LYS A C 1
ATOM 4426 O O . LYS A 1 534 ? 10.394 14.358 13.470 1.00 54.53 534 LYS A O 1
ATOM 4431 N N . ARG A 1 535 ? 11.627 16.197 13.088 1.00 52.72 535 ARG A N 1
ATOM 4432 C CA . ARG A 1 535 ? 12.367 15.694 11.919 1.00 52.72 535 ARG A CA 1
ATOM 4433 C C . ARG A 1 535 ? 13.468 14.708 12.301 1.00 52.72 535 ARG A C 1
ATOM 4435 O O . ARG A 1 535 ? 14.152 14.971 13.317 1.00 52.72 535 ARG A O 1
#

Foldseek 3Di:
DDDDDDPPPDPPPPDDDPFDFDDDCVFKWKDQDPRTWAWGGDDLFWTKTKDQDDDDRGQWMWMWGQQQLQRGTDIFIDRAWDKDFPDDDPGITMIIIGRPPDDDDPDDDDPPDDDPPDDPSSVVSNVRRCNSVVVVVVLVCCVVPPDPQVSLVVRFVRDDPLQVAWDQWVVRLLCVQQPDDPPDDPPPCPVVLVVVLVVLLVVVVVCLVVVDDPPDPDLFQFEEEEPEADVLLVLPLVDPQSVSLCVQCVLSNNRVPPSSSDRGLAYEAYHAFDQVRHDDLVSVVSSVVNCVVSNHAYEYHHYEDDPVCLVVVLVSLVVVLVVCVVSVAAYEYADLYVSVLVSCPPRDRYAYEDHPNNVDFQAFLCVVRVVVSNVVSPHDSQVVGQDDPQQDPVSCVCCCVSRVYFEYEAECGQGHHQHHPGEYEYEDFKDWNDFDPFFLQCCCVVPVGSPRTDDDPDDPPLLQAAKDITRSSRQWIGGGRTIIHTNSQCVDFDPDDDDDDDPGPCPSNSVVSNSCVVSRHNYYYYDSSGDDYGD

Secondary structure (DSSP, 8-state):
-------------PPPP-PEE---TTTEEEEETTEEEEEEEEETTEEEEEESS-----S-EEEEEEEGGGTEEEEEEE-S-EEEEEEEETTEEEEEEE-TT---------TT---TTS-HHHHHHHHHHHHHHHHHHHHHHHHHHS-HHHHHHHHSSPPTTGGG---SSHHHHHHHHH----S---TTTHHHHHHHHHHHHHHHHHHHTTT---SS--SSSEEEEEE-SHHHHHHHHHS-HHHHHHHHHHHTT-TTSGGGG---SEEEEE-SS-GGGSPPHHHHHHHHHHHHHTT-EEEEE-----GGGHHHHHHHHHHHHHHHHHHT--EEEEE-SHHHHHHTTT-SSEEEEE-TTTS-----TTHHHHHHHHHHTT---GGGTS--GGGSHHHHHHHHHHH---EEEEE--SS---PPSSEEEEEEEEEEEEE-SS-HHHHHHHHS-TT-----SS---GGGTB-EE--GGGTEEEETTEEEEE-GGGT----S-----S-HHHHHHHHHHHHHHHHTEEEEEEE---S--B-

Radius of gyration: 30.83 Å; chains: 1; bounding box: 72×79×96 Å

pLDDT: mean 81.09, std 19.53, range [26.33, 98.81]

Sequence (535 aa):
MDKNEDRTIKNKVREKIQGVSMLPFGLIAGFAGEKEIRIIELAENGFTFRTAEKIADPELFRVCFYHYPKLEYEQVELHSYTLECSGEYEFYYEYTLYLDHIKNKDIMWDSHFIDDNDSAEFIEYRKQVQYLLGWYDRYIRMKLLGDSEELASFMTAYPEGGDVVTARDFEEQKKAWFFRETKEIHRDEKEVEAEKAKKTVQDAKQKLKTGLEVGSESPVSEYTLELDNPWLYEEYLSKDLTTFMENYWKRNYLSGHWLSDHFPQRLYIGNSFCHLLFPKEDQLFQLLEKARKESLQVTLTFSYIREFMLENTGQLIEKLENWCEENKVILEIQVNDWAMAEMLKGKSLLVPALGILLNKRRKDPRLHYKTGTMEQIGADADKYLSENNLNADFYREYLKKEYGIVRYEWESCGYDMTLPPGKNSLHLPFYQTNTSQYCTLYAKCMTGERGKQKLAEECPKFCKDYAFLYPDHLIMIGRYNSLFALDSRIFEDGSGSGTGTEIGTKIKTEKILKEWKKAGVDRLVVNLLDSGVKR